Protein AF-A0A9D1FAM2-F1 (afdb_monomer)

Radius of gyration: 28.47 Å; Cα contacts (8 Å, |Δi|>4): 684; chains: 1; bounding box: 60×38×82 Å

Mean predicted aligned error: 13.29 Å

Solvent-accessible surface area (backbone atoms only — not comparable to full-atom values): 21474 Å² total; per-residue (Å²): 111,51,67,58,61,53,25,65,77,42,48,40,31,23,32,50,35,67,52,42,37,52,27,45,43,52,54,50,49,30,49,75,52,69,18,57,49,38,36,37,32,73,50,41,85,44,61,55,71,65,49,53,51,50,27,52,54,49,34,56,77,68,74,37,57,74,44,79,44,81,46,73,50,62,80,36,76,58,26,24,52,24,42,94,54,17,51,19,43,42,43,37,53,54,50,50,52,48,51,56,51,29,52,75,73,68,32,85,46,49,34,38,47,54,37,50,65,59,88,46,95,85,39,46,39,48,55,33,36,59,77,67,70,48,43,37,59,42,30,75,42,60,37,33,62,72,55,50,32,53,52,22,46,77,70,65,43,90,35,36,78,53,52,71,81,72,55,51,66,76,28,46,53,80,64,43,67,61,48,73,67,59,42,50,36,41,52,54,44,44,52,54,47,40,74,76,70,53,70,75,61,45,59,25,52,53,99,66,16,34,39,36,31,34,27,67,88,48,50,65,55,47,62,75,39,42,67,63,51,44,68,65,36,31,85,61,47,42,49,78,42,75,47,85,66,56,37,78,64,70,58,83,72,78,73,38,67,45,78,47,61,33,28,42,36,35,38,69,44,72,87,68,53,72,66,52,52,50,51,34,46,48,56,43,48,76,75,60,36,77,45,70,52,76,44,86,44,69,46,84,93,72,39,68,30,35,37,44,38,40,33,29,56,50,93,47,46,70,60,55,50,50,50,50,50,70,53,41,92,42,95,61,72,48,78,43,83,40,81,43,80,39,59,49,71,49,78,48,72,55,100,87,28,47,27,42,36,33,32,27,72,93,45,77,47,78,44,69,40,64,68,49,44,49,53,51,16,62,76,67,73,51,49,63,67,59,54,34,57,75,68,78,102

InterPro domains:
  IPR002822 Nickel insertion protein [PF01969] (255-387)
  IPR014729 Rossmann-like alpha/beta/alpha sandwich fold [G3DSA:3.40.50.620] (1-198)
  IPR052188 Pyridinium-3,5-bisthiocarboxylic acid mononucleotide synthase-like [PTHR43169] (11-235)

Nearest PDB structures (foldseek):
  5udt-assembly1_C  TM=8.803E-01  e=2.362E-22  Lactiplantibacillus plantarum WCFS1
  6b2m-assembly1_C  TM=8.415E-01  e=1.712E-20  Lactiplantibacillus plantarum
  6b2m-assembly1_A  TM=8.702E-01  e=6.743E-20  Lactiplantibacillus plantarum
  5udx-assembly1_C  TM=8.570E-01  e=1.006E-19  Lactiplantibacillus plantarum WCFS1
  6bwo-assembly1_A  TM=9.091E-01  e=6.046E-14  Lactiplantibacillus plantarum

Foldseek 3Di:
DALLVVLVVFQEAEEAAQLALLSLLNLLSNVVSRHQYAYEYEDELFDAVVSVVSRVVSCVVSVHHYDYHYDHLCPFPPQQQQALLNLLRSLLVRVVSSVVVCVVVVGPAYEYRDALQDDDPPRSNNVSCVVVVHYYNRNVNRPDLVNSLVVCVVVVPPNSQPFDDDTLSVLEDGSDGDDSLSSVLQNQLVVLVVVVVAHQWGWHADPQFTEIAAAPVCPVVCVVCVVVNCVRNCVSTNDYHYDPPHDDTSDPDAAAWDKAKKKKKKDKAQPDDPVLLVVLLVVLVVVPFPHWDWDWDADPPRRIIIMIITIHHPVCVVVNQVSCVVSGPTPDMDMDMDIDTFFDWDWDDQPNWIWIWGDHNPDTDIDTDPVSLVVVCVVVVHDSVVSCVVRVD

Sequence (393 aa):
MDLRDFFSAHPRPAVAFSGGADSAFLLWSAVRWGAQPTAYYVKTAFQTDAEDADAQQLAESLSVPLRVIRLDALAQDGVAANGPRRCYFCKKAIFTAILAQAAADGCGVVLEGTNASDDVDDRPGWQALQELGVLSPLRLCGLTKPELRRLSREAGLPTWDKPAAACLATRIPTNTPITPEALDRVARAEAAVAALGFSDFRVRLTAEGCRLELTEPQLFRALSLRETLVETLSPLVGTVSLDLTPRQPSVTVPDGFLNDTVAELQCNLDDMTGEDIAFASSRLLDAGALDVWTAPIYMKKNRPAVLLTCLCPAHRVEEFTRLMLRHTTTLGVRRRDCERTVLHRTVTQRDGIRVKCAGGDGIAKEKAEFNDLAERAMEQNCTLAEVRKSLHF

Secondary structure (DSSP, 8-state):
--HHHHHHH-SS-EEE--SSHHHHHHHHHHHHTT---EEEEEE-TTS-HHHHHHHHHHHHHTT--EEEEE--STTSTTTTTT-TTHHHHHHHHHHHHHHHHHHHTT-S-EE----TTS--TT-HHHHHHHHTT-B-HHHHTT--HHHHHHHHHHTT-TTTT------GGGGSPTTSPP-HHHHHHHHHHHHHHHHTT--S-EEEE-SSEEEEE--HHHHHHHHHTHHHHHHHHHHHHSEEEE-SSPPPPS-----SPEEEEEEEEEEEESS--HHHHHHHHHHHHHTT-SEEEEEEEE-GGG-EEEEEEEEEEGGGHHHHHHHHHHHSS-S--EEEEEEEEE-EEEEEEETTEEEEEEEETTEEEEEE-HHHHHHHHHHTT--HHHHHHHTT-

Structure (mmCIF, N/CA/C/O backbone):
data_AF-A0A9D1FAM2-F1
#
_entry.id   AF-A0A9D1FAM2-F1
#
loop_
_atom_site.group_PDB
_atom_site.id
_atom_site.type_symbol
_atom_site.label_atom_id
_atom_site.label_alt_id
_atom_site.label_comp_id
_atom_site.label_asym_id
_atom_site.label_entity_id
_atom_site.label_seq_id
_atom_site.pdbx_PDB_ins_code
_atom_site.Cartn_x
_atom_site.Cartn_y
_atom_site.Cartn_z
_atom_site.occupancy
_atom_site.B_iso_or_equiv
_atom_site.auth_seq_id
_atom_site.auth_comp_id
_atom_site.auth_asym_id
_atom_site.auth_atom_id
_atom_site.pdbx_PDB_model_num
ATOM 1 N N . MET A 1 1 ? -26.391 -9.451 0.707 1.00 69.19 1 MET A N 1
ATOM 2 C CA . MET A 1 1 ? -26.583 -8.226 1.504 1.00 69.19 1 MET A CA 1
ATOM 3 C C . MET A 1 1 ? -25.553 -7.238 1.010 1.00 69.19 1 MET A C 1
ATOM 5 O O . MET A 1 1 ? -24.390 -7.621 0.937 1.00 69.19 1 MET A O 1
ATOM 9 N N . ASP A 1 2 ? -25.975 -6.055 0.580 1.00 87.25 2 ASP A N 1
ATOM 10 C CA . ASP A 1 2 ? -25.047 -4.986 0.208 1.00 87.25 2 ASP A CA 1
ATOM 11 C C . ASP A 1 2 ? -24.785 -4.047 1.405 1.00 87.25 2 ASP A C 1
ATOM 13 O O . ASP A 1 2 ? -25.402 -4.175 2.468 1.00 87.25 2 ASP A O 1
ATOM 17 N N . LEU A 1 3 ? -23.840 -3.110 1.261 1.00 90.56 3 LEU A N 1
ATOM 18 C CA . LEU A 1 3 ? -23.496 -2.183 2.348 1.00 90.56 3 LEU A CA 1
ATOM 19 C C . LEU A 1 3 ? -24.648 -1.240 2.718 1.00 90.56 3 LEU A C 1
ATOM 21 O O . LEU A 1 3 ? -24.739 -0.814 3.868 1.00 90.56 3 LEU A O 1
ATOM 25 N N . ARG A 1 4 ? -25.528 -0.906 1.771 1.00 92.25 4 ARG A N 1
ATOM 26 C CA . ARG A 1 4 ? -26.653 -0.001 2.016 1.00 92.25 4 ARG A CA 1
ATOM 27 C C . ARG A 1 4 ? -27.682 -0.668 2.925 1.00 92.25 4 ARG A C 1
ATOM 29 O O . ARG A 1 4 ? -28.125 -0.052 3.898 1.00 92.25 4 ARG A O 1
ATOM 36 N N . ASP A 1 5 ? -28.017 -1.923 2.645 1.00 92.88 5 ASP A N 1
ATOM 37 C CA . ASP A 1 5 ? -28.886 -2.742 3.490 1.00 92.88 5 ASP A CA 1
ATOM 38 C C . ASP A 1 5 ? -28.278 -2.908 4.887 1.00 92.88 5 ASP A C 1
ATOM 40 O O . ASP A 1 5 ? -28.967 -2.749 5.899 1.00 92.88 5 ASP A O 1
ATOM 44 N N . PHE A 1 6 ? -26.964 -3.156 4.953 1.00 95.25 6 PHE A N 1
ATOM 45 C CA . PHE A 1 6 ? -26.249 -3.310 6.217 1.00 95.25 6 PHE A CA 1
ATOM 46 C C . PHE A 1 6 ? -26.375 -2.066 7.109 1.00 95.25 6 PHE A C 1
ATOM 48 O O . PHE A 1 6 ? -26.712 -2.188 8.289 1.00 95.25 6 PHE A O 1
ATOM 55 N N . PHE A 1 7 ? -26.135 -0.867 6.568 1.00 95.56 7 PHE A N 1
ATOM 56 C CA . PHE A 1 7 ? -26.225 0.375 7.345 1.00 95.56 7 PHE A CA 1
ATOM 57 C C . PHE A 1 7 ? -27.661 0.802 7.650 1.00 95.56 7 PHE A C 1
ATOM 59 O O . PHE A 1 7 ? -27.898 1.418 8.687 1.00 95.56 7 PHE A O 1
ATOM 66 N N . SER A 1 8 ? -28.630 0.396 6.828 1.00 93.31 8 SER A N 1
ATOM 67 C CA . SER A 1 8 ? -30.053 0.583 7.139 1.00 93.31 8 SER A CA 1
ATOM 68 C C . SER A 1 8 ? -30.471 -0.208 8.387 1.00 93.31 8 SER A C 1
ATOM 70 O O . SER A 1 8 ? -31.278 0.272 9.180 1.00 93.31 8 SER A O 1
ATOM 72 N N . ALA A 1 9 ? -29.888 -1.394 8.603 1.00 94.31 9 ALA A N 1
ATOM 73 C CA . ALA A 1 9 ? -30.119 -2.206 9.800 1.00 94.31 9 ALA A CA 1
ATOM 74 C C . ALA A 1 9 ? -29.333 -1.728 11.040 1.00 94.31 9 ALA A C 1
ATOM 76 O O . ALA A 1 9 ? -29.710 -2.046 12.167 1.00 94.31 9 ALA A O 1
ATOM 77 N N . HIS A 1 10 ? -28.262 -0.951 10.852 1.00 95.00 10 HIS A N 1
ATOM 78 C CA . HIS A 1 10 ? -27.371 -0.492 11.922 1.00 95.00 10 HIS A CA 1
ATOM 79 C C . HIS A 1 10 ? -27.231 1.040 11.897 1.00 95.00 10 HIS A C 1
ATOM 81 O O . HIS A 1 10 ? -26.201 1.557 11.464 1.00 95.00 10 HIS A O 1
ATOM 87 N N . PRO A 1 11 ? -28.237 1.794 12.385 1.00 93.88 11 PRO A N 1
ATOM 88 C CA . PRO A 1 11 ? -28.302 3.246 12.202 1.00 93.88 11 PRO A CA 1
ATOM 89 C C . PRO A 1 11 ? -27.301 4.042 13.052 1.00 93.88 11 PRO A C 1
ATOM 91 O O . PRO A 1 11 ? -27.031 5.199 12.741 1.00 93.88 11 PRO A O 1
ATOM 94 N N . ARG A 1 12 ? -26.757 3.469 14.135 1.00 95.75 12 ARG A N 1
ATOM 95 C CA . ARG A 1 12 ? -25.798 4.138 15.043 1.00 95.75 12 ARG A CA 1
ATOM 96 C C . ARG A 1 12 ? -24.616 3.220 15.392 1.00 95.75 12 ARG A C 1
ATOM 98 O O . ARG A 1 12 ? -24.521 2.754 16.532 1.00 95.75 12 ARG A O 1
ATOM 105 N N . PRO A 1 13 ? -23.762 2.872 14.414 1.00 97.31 13 PRO A N 1
ATOM 106 C CA . PRO A 1 13 ? -22.661 1.950 14.641 1.00 97.31 13 PRO A CA 1
ATOM 107 C C . PRO A 1 13 ? -21.444 2.657 15.250 1.00 97.31 13 PRO A C 1
ATOM 109 O O . PRO A 1 13 ? -21.149 3.813 14.945 1.00 97.31 13 PRO A O 1
ATOM 112 N N . ALA A 1 14 ? -20.688 1.926 16.058 1.00 98.19 14 ALA A N 1
ATOM 113 C CA . ALA A 1 14 ? -19.322 2.279 16.407 1.00 98.19 14 ALA A CA 1
ATOM 114 C C . ALA A 1 14 ? -18.381 1.730 15.331 1.00 98.19 14 ALA A C 1
ATOM 116 O O . ALA A 1 14 ? -18.402 0.536 15.041 1.00 98.19 14 ALA A O 1
ATOM 117 N N . VAL A 1 15 ? -17.547 2.577 14.733 1.00 98.25 15 VAL A N 1
ATOM 118 C CA . VAL A 1 15 ? -16.573 2.154 13.717 1.00 98.25 15 VAL A CA 1
ATOM 119 C C . VAL A 1 15 ? -15.178 2.185 14.326 1.00 98.25 15 VAL A C 1
ATOM 121 O O . VAL A 1 15 ? -14.673 3.254 14.667 1.00 98.25 15 VAL A O 1
ATOM 124 N N . ALA A 1 16 ? -14.541 1.019 14.449 1.00 97.62 16 ALA A N 1
ATOM 125 C CA . ALA A 1 16 ? -13.126 0.922 14.782 1.00 97.62 16 ALA A CA 1
ATOM 126 C C . ALA A 1 16 ? -12.311 1.492 13.618 1.00 97.62 16 ALA A C 1
ATOM 128 O O . ALA A 1 16 ? -12.265 0.930 12.520 1.00 97.62 16 ALA A O 1
ATOM 129 N N . PHE A 1 17 ? -11.701 2.645 13.854 1.00 95.94 17 PHE A N 1
ATOM 130 C CA . PHE A 1 17 ? -11.167 3.496 12.809 1.00 95.94 17 PHE A CA 1
ATOM 131 C C . PHE A 1 17 ? -9.659 3.653 12.977 1.00 95.94 17 PHE A C 1
ATOM 133 O O . PHE A 1 17 ? -9.186 4.005 14.054 1.00 95.94 17 PHE A O 1
ATOM 140 N N . SER A 1 18 ? -8.900 3.367 11.916 1.00 92.00 18 SER A N 1
ATOM 141 C CA . SER A 1 18 ? -7.432 3.431 11.921 1.00 92.00 18 SER A CA 1
ATOM 142 C C . SER A 1 18 ? -6.864 4.522 11.014 1.00 92.00 18 SER A C 1
ATOM 144 O O . SER A 1 18 ? -5.651 4.685 10.964 1.00 92.00 18 SER A O 1
ATOM 146 N N . GLY A 1 19 ? -7.703 5.228 10.246 1.00 86.94 19 GLY A N 1
ATOM 147 C CA . GLY A 1 19 ? -7.247 6.175 9.218 1.00 86.94 19 GLY A CA 1
ATOM 148 C C . GLY A 1 19 ? -6.655 5.511 7.964 1.00 86.94 19 GLY A C 1
ATOM 149 O O . GLY A 1 19 ? -6.180 6.196 7.057 1.00 86.94 19 GLY A O 1
ATOM 150 N N . GLY A 1 20 ? -6.677 4.175 7.883 1.00 90.31 20 GLY A N 1
ATOM 151 C CA . GLY A 1 20 ? -6.354 3.430 6.666 1.00 90.31 20 GLY A CA 1
ATOM 152 C C . GLY A 1 20 ? -7.527 3.407 5.682 1.00 90.31 20 GLY A C 1
ATOM 153 O O . GLY A 1 20 ? -8.677 3.585 6.088 1.00 90.31 20 GLY A O 1
ATOM 154 N N . ALA A 1 21 ? -7.243 3.135 4.406 1.00 90.25 21 ALA A N 1
ATOM 155 C CA . ALA A 1 21 ? -8.223 3.176 3.314 1.00 90.25 21 ALA A CA 1
ATOM 156 C C . ALA A 1 21 ? -9.499 2.364 3.583 1.00 90.25 21 ALA A C 1
ATOM 158 O O . ALA A 1 21 ? -10.600 2.868 3.399 1.00 90.25 21 ALA A O 1
ATOM 159 N N . ASP A 1 22 ? -9.360 1.136 4.082 1.00 93.50 22 ASP A N 1
ATOM 160 C CA . ASP A 1 22 ? -10.498 0.244 4.304 1.00 93.50 22 ASP A CA 1
ATOM 161 C C . ASP A 1 22 ? -11.417 0.796 5.413 1.00 93.50 22 ASP A C 1
ATOM 163 O O . ASP A 1 22 ? -12.629 0.911 5.237 1.00 93.50 22 ASP A O 1
ATOM 167 N N . SER A 1 23 ? -10.838 1.242 6.536 1.00 94.88 23 SER A N 1
ATOM 168 C CA . SER A 1 23 ? -11.601 1.871 7.627 1.00 94.88 23 SER A CA 1
ATOM 169 C C . SER A 1 23 ? -12.198 3.228 7.231 1.00 94.88 23 SER A C 1
ATOM 171 O O . SER A 1 23 ? -13.289 3.569 7.681 1.00 94.88 23 SER A O 1
ATOM 173 N N . ALA A 1 24 ? -11.515 3.977 6.360 1.00 95.38 24 ALA A N 1
ATOM 174 C CA . ALA A 1 24 ? -11.988 5.240 5.804 1.00 95.38 24 ALA A CA 1
ATOM 175 C C . ALA A 1 24 ? -13.217 5.034 4.920 1.00 95.38 24 ALA A C 1
ATOM 177 O O . ALA A 1 24 ? -14.227 5.713 5.092 1.00 95.38 24 ALA A O 1
ATOM 178 N N . PHE A 1 25 ? -13.149 4.056 4.018 1.00 96.00 25 PHE A N 1
ATOM 179 C CA . PHE A 1 25 ? -14.260 3.704 3.149 1.00 96.00 25 PHE A CA 1
ATOM 180 C C . PHE A 1 25 ? -15.460 3.183 3.937 1.00 96.00 25 PHE A C 1
ATOM 182 O O . PHE A 1 25 ? -16.595 3.551 3.638 1.00 96.00 25 PHE A O 1
ATOM 189 N N . LEU A 1 26 ? -15.224 2.363 4.967 1.00 97.31 26 LEU A N 1
ATOM 190 C CA . LEU A 1 26 ? -16.285 1.884 5.851 1.00 97.31 26 LEU A CA 1
ATOM 191 C C . LEU A 1 26 ? -16.984 3.046 6.570 1.00 97.31 26 LEU A C 1
ATOM 193 O O . LEU A 1 26 ? -18.214 3.101 6.589 1.00 97.31 26 LEU A O 1
ATOM 197 N N . LEU A 1 27 ? -16.206 3.984 7.121 1.00 97.31 27 LEU A N 1
ATOM 198 C CA . LEU A 1 27 ? -16.728 5.162 7.811 1.00 97.31 27 LEU A CA 1
ATOM 199 C C . LEU A 1 27 ? -17.528 6.066 6.866 1.00 97.31 27 LEU A C 1
ATOM 201 O O . LEU A 1 27 ? -18.651 6.453 7.182 1.00 97.31 27 LEU A O 1
ATOM 205 N N . TRP A 1 28 ? -16.978 6.347 5.683 1.00 97.06 28 TRP A N 1
ATOM 206 C CA . TRP A 1 28 ? -17.657 7.110 4.637 1.00 97.06 28 TRP A CA 1
ATOM 207 C C . TRP A 1 28 ? -18.952 6.431 4.187 1.00 97.06 28 TRP A C 1
ATOM 209 O O . TRP A 1 28 ? -19.980 7.092 4.070 1.00 97.06 28 TRP A O 1
ATOM 219 N N . SER A 1 29 ? -18.931 5.110 3.989 1.00 96.25 29 SER A N 1
ATOM 220 C CA . SER A 1 29 ? -20.107 4.342 3.568 1.00 96.25 29 SER A CA 1
ATOM 221 C C . SER A 1 29 ? -21.227 4.424 4.604 1.00 96.25 29 SER A C 1
ATOM 223 O O . SER A 1 29 ? -22.387 4.580 4.229 1.00 96.25 29 SER A O 1
ATOM 225 N N . ALA A 1 30 ? -20.891 4.381 5.898 1.00 96.31 30 ALA A N 1
ATOM 226 C CA . ALA A 1 30 ? -21.867 4.540 6.972 1.00 96.31 30 ALA A CA 1
ATOM 227 C C . ALA A 1 30 ? -22.602 5.887 6.865 1.00 96.31 30 ALA A C 1
ATOM 229 O O . ALA A 1 30 ? -23.832 5.921 6.847 1.00 96.31 30 ALA A O 1
ATOM 230 N N . VAL A 1 31 ? -21.853 6.986 6.714 1.00 96.31 31 VAL A N 1
ATOM 231 C CA . VAL A 1 31 ? -22.419 8.336 6.542 1.00 96.31 31 VAL A CA 1
ATOM 232 C C . VAL A 1 31 ? -23.226 8.434 5.247 1.00 96.31 31 VAL A C 1
ATOM 234 O O . VAL A 1 31 ? -24.357 8.920 5.246 1.00 96.31 31 VAL A O 1
ATOM 237 N N . ARG A 1 32 ? -22.672 7.938 4.134 1.00 95.44 32 ARG A N 1
ATOM 238 C CA . ARG A 1 32 ? -23.286 7.998 2.801 1.00 95.44 32 ARG A CA 1
ATOM 239 C C . ARG A 1 32 ? -24.669 7.353 2.767 1.00 95.44 32 ARG A C 1
ATOM 241 O O . ARG A 1 32 ? -25.550 7.856 2.071 1.00 95.44 32 ARG A O 1
ATOM 248 N N . TRP A 1 33 ? -24.852 6.259 3.503 1.00 94.88 33 TRP A N 1
ATOM 249 C CA . TRP A 1 33 ? -26.107 5.509 3.556 1.00 94.88 33 TRP A CA 1
ATOM 250 C C . TRP A 1 33 ? -27.009 5.890 4.737 1.00 94.88 33 TRP A C 1
ATOM 252 O O . TRP A 1 33 ? -27.986 5.198 5.005 1.00 94.88 33 TRP A O 1
ATOM 262 N N . GLY A 1 34 ? -26.735 7.021 5.395 1.00 92.94 34 GLY A N 1
ATOM 263 C CA . GLY A 1 34 ? -27.639 7.635 6.369 1.00 92.94 34 GLY A CA 1
ATOM 264 C C . GLY A 1 34 ? -27.512 7.116 7.801 1.00 92.94 34 GLY A C 1
ATOM 265 O O . GLY A 1 34 ? -28.335 7.480 8.641 1.00 92.94 34 GLY A O 1
ATOM 266 N N . ALA A 1 35 ? -26.496 6.304 8.108 1.00 96.12 35 ALA A N 1
ATOM 267 C CA . ALA A 1 35 ? -26.164 5.993 9.493 1.00 96.12 35 ALA A CA 1
ATOM 268 C C . ALA A 1 35 ? -25.488 7.200 10.171 1.00 96.12 35 ALA A C 1
ATOM 270 O O . ALA A 1 35 ? -24.923 8.080 9.522 1.00 96.12 35 ALA A O 1
ATOM 271 N N . GLN A 1 36 ? -25.521 7.221 11.501 1.00 95.81 36 GLN A N 1
ATOM 272 C CA . GLN A 1 36 ? -24.842 8.201 12.349 1.00 95.81 36 GLN A CA 1
ATOM 273 C C . GLN A 1 36 ? -23.703 7.501 13.101 1.00 95.81 36 GLN A C 1
ATOM 275 O O . GLN A 1 36 ? -23.878 7.132 14.267 1.00 95.81 36 GLN A O 1
ATOM 280 N N . PRO A 1 37 ? -22.571 7.221 12.430 1.00 97.06 37 PRO A N 1
ATOM 281 C CA . PRO A 1 37 ? -21.468 6.513 13.057 1.00 97.06 37 PRO A CA 1
ATOM 282 C C . PRO A 1 37 ? -20.750 7.385 14.092 1.00 97.06 37 PRO A C 1
ATOM 284 O O . PRO A 1 37 ? -20.674 8.605 13.951 1.00 97.06 37 PRO A O 1
ATOM 287 N N . THR A 1 38 ? -20.134 6.730 15.074 1.00 97.88 38 THR A N 1
ATOM 288 C CA . THR A 1 38 ? -19.053 7.310 15.883 1.00 97.88 38 THR A CA 1
ATOM 289 C C . THR A 1 38 ? -17.764 6.568 15.544 1.00 97.88 38 THR A C 1
ATOM 291 O O . THR A 1 38 ? -17.728 5.335 15.581 1.00 97.88 38 THR A O 1
ATOM 294 N N . ALA A 1 39 ? -16.705 7.299 15.202 1.00 98.06 39 ALA A N 1
ATOM 295 C CA . ALA A 1 39 ? -15.393 6.720 14.943 1.00 98.06 39 ALA A CA 1
ATOM 296 C C . ALA A 1 39 ? -14.627 6.536 16.260 1.00 98.06 39 ALA A C 1
ATOM 298 O O . ALA A 1 39 ? -14.556 7.454 17.076 1.00 98.06 39 ALA A O 1
ATOM 299 N N . TYR A 1 40 ? -14.012 5.371 16.451 1.00 98.12 40 TYR A N 1
ATOM 300 C CA . TYR A 1 40 ? -13.182 5.058 17.615 1.00 98.12 40 TYR A CA 1
ATOM 301 C C . TYR A 1 40 ? -11.751 4.784 17.171 1.00 98.12 40 TYR A C 1
ATOM 303 O O . TYR A 1 40 ? -11.484 3.784 16.503 1.00 98.12 40 TYR A O 1
ATOM 311 N N . TYR A 1 41 ? -10.836 5.665 17.569 1.00 96.88 41 TYR A N 1
ATOM 312 C CA . TYR A 1 41 ? -9.404 5.532 17.323 1.00 96.88 41 TYR A CA 1
ATOM 313 C C . TYR A 1 41 ? -8.696 5.145 18.618 1.00 96.88 41 TYR A C 1
ATOM 315 O O . TYR A 1 41 ? -8.824 5.833 19.631 1.00 96.88 41 TYR A O 1
ATOM 323 N N . VAL A 1 42 ? -7.939 4.047 18.601 1.00 96.12 42 VAL A N 1
ATOM 324 C CA . VAL A 1 42 ? -7.183 3.593 19.777 1.00 96.12 42 VAL A CA 1
ATOM 325 C C . VAL A 1 42 ? -5.712 3.952 19.611 1.00 96.12 42 VAL A C 1
ATOM 327 O O . VAL A 1 42 ? -4.996 3.311 18.839 1.00 96.12 42 VAL A O 1
ATOM 330 N N . LYS A 1 43 ? -5.254 4.966 20.352 1.00 94.88 43 LYS A N 1
ATOM 331 C CA . LYS A 1 43 ? -3.852 5.399 20.365 1.00 94.88 43 LYS A CA 1
ATOM 332 C C . LYS A 1 43 ? -3.036 4.482 21.269 1.00 94.88 43 LYS A C 1
ATOM 334 O O . LYS A 1 43 ? -3.292 4.398 22.472 1.00 94.88 43 LYS A O 1
ATOM 339 N N . THR A 1 44 ? -2.042 3.829 20.671 1.00 94.75 44 THR A N 1
ATOM 340 C CA . THR A 1 44 ? -1.048 2.976 21.337 1.00 94.75 44 THR A CA 1
ATOM 341 C C . THR A 1 44 ? 0.363 3.357 20.870 1.00 94.75 44 THR A C 1
ATOM 343 O O . THR A 1 44 ? 0.523 4.218 20.009 1.00 94.75 44 THR A O 1
ATOM 346 N N . ALA A 1 45 ? 1.398 2.684 21.380 1.00 93.56 45 ALA A N 1
ATOM 347 C CA . ALA A 1 45 ? 2.776 2.851 20.900 1.00 93.56 45 ALA A CA 1
ATOM 348 C C . ALA A 1 45 ? 3.030 2.262 19.489 1.00 93.56 45 ALA A C 1
ATOM 350 O O . ALA A 1 45 ? 4.146 2.320 18.980 1.00 93.56 45 ALA A O 1
ATOM 351 N N . PHE A 1 46 ? 2.030 1.634 18.860 1.00 94.56 46 PHE A N 1
ATOM 352 C CA . PHE A 1 46 ? 2.196 0.898 17.604 1.00 94.56 46 PHE A CA 1
ATOM 353 C C . PHE A 1 46 ? 1.862 1.672 16.331 1.00 94.56 46 PHE A C 1
ATOM 355 O O . PHE A 1 46 ? 2.080 1.129 15.241 1.00 94.56 46 PHE A O 1
ATOM 362 N N . GLN A 1 47 ? 1.328 2.880 16.471 1.00 92.25 47 GLN A N 1
ATOM 363 C CA . GLN A 1 47 ? 1.032 3.801 15.380 1.00 92.25 47 GLN A CA 1
ATOM 364 C C . GLN A 1 47 ? 1.984 4.994 15.432 1.00 92.25 47 GLN A C 1
ATOM 366 O O . GLN A 1 47 ? 2.390 5.427 16.512 1.00 92.25 47 GLN A O 1
ATOM 371 N N . THR A 1 48 ? 2.312 5.536 14.267 1.00 89.00 48 THR A N 1
ATOM 372 C CA . THR A 1 48 ? 3.071 6.784 14.147 1.00 89.00 48 THR A CA 1
ATOM 373 C C . THR A 1 48 ? 2.185 8.002 14.416 1.00 89.00 48 THR A C 1
ATOM 375 O O . THR A 1 48 ? 0.964 7.945 14.283 1.00 89.00 48 THR A O 1
ATOM 378 N N . ASP A 1 49 ? 2.790 9.140 14.756 1.00 86.50 49 ASP A N 1
ATOM 379 C CA . ASP A 1 49 ? 2.032 10.383 14.961 1.00 86.50 49 ASP A CA 1
ATOM 380 C C . ASP A 1 49 ? 1.441 10.944 13.658 1.00 86.50 49 ASP A C 1
ATOM 382 O O . ASP A 1 49 ? 0.411 11.614 13.683 1.00 86.50 49 ASP A O 1
ATOM 386 N N . ALA A 1 50 ? 2.038 10.617 12.508 1.00 85.81 50 ALA A N 1
ATOM 387 C CA . ALA A 1 50 ? 1.457 10.931 11.206 1.00 85.81 50 ALA A CA 1
ATOM 388 C C . ALA A 1 50 ? 0.135 10.175 10.983 1.00 85.81 50 ALA A C 1
ATOM 390 O O . ALA A 1 50 ? -0.844 10.760 10.531 1.00 85.81 50 ALA A O 1
ATOM 391 N N . GLU A 1 51 ? 0.069 8.891 11.358 1.00 88.19 51 GLU A N 1
ATOM 392 C CA . GLU A 1 51 ? -1.168 8.105 11.255 1.00 88.19 51 GLU A CA 1
ATOM 393 C C . GLU A 1 51 ? -2.282 8.646 12.160 1.00 88.19 51 GLU A C 1
ATOM 395 O O . GLU A 1 51 ? -3.445 8.659 11.752 1.00 88.19 51 GLU A O 1
ATOM 400 N N . ASP A 1 52 ? -1.935 9.131 13.354 1.00 88.94 52 ASP A N 1
ATOM 401 C CA . ASP A 1 52 ? -2.880 9.806 14.247 1.00 88.94 52 ASP A CA 1
ATOM 402 C C . ASP A 1 52 ? -3.469 11.071 13.619 1.00 88.94 52 ASP A C 1
ATOM 404 O O . ASP A 1 52 ? -4.687 11.269 13.661 1.00 88.94 52 ASP A O 1
ATOM 408 N N . ALA A 1 53 ? -2.607 11.932 13.071 1.00 89.75 53 ALA A N 1
ATOM 409 C CA . ALA A 1 53 ? -3.016 13.186 12.448 1.00 89.75 53 ALA A CA 1
ATOM 410 C C . ALA A 1 53 ? -3.911 12.925 11.228 1.00 89.75 53 ALA A C 1
ATOM 412 O O . ALA A 1 53 ? -4.985 13.517 11.113 1.00 89.75 53 ALA A O 1
ATOM 413 N N . ASP A 1 54 ? -3.526 11.966 10.380 1.00 89.94 54 ASP A N 1
ATOM 414 C CA . ASP A 1 54 ? -4.308 11.547 9.216 1.00 89.94 54 ASP A CA 1
ATOM 415 C C . ASP A 1 54 ? -5.703 11.043 9.614 1.00 89.94 54 ASP A C 1
ATOM 417 O O . ASP A 1 54 ? -6.699 11.363 8.961 1.00 89.94 54 ASP A O 1
ATOM 421 N N . ALA A 1 55 ? -5.796 10.242 10.682 1.00 92.19 55 ALA A N 1
ATOM 422 C CA . ALA A 1 55 ? -7.073 9.738 11.173 1.00 92.19 55 ALA A CA 1
ATOM 423 C C . ALA A 1 55 ? -7.971 10.887 11.666 1.00 92.19 55 ALA A C 1
ATOM 425 O O . ALA A 1 55 ? -9.146 10.949 11.299 1.00 92.19 55 ALA A O 1
ATOM 426 N N . GLN A 1 56 ? -7.427 11.821 12.449 1.00 93.44 56 GLN A N 1
ATOM 427 C CA . GLN A 1 56 ? -8.174 12.987 12.934 1.00 93.44 56 GLN A CA 1
ATOM 428 C C . GLN A 1 56 ? -8.709 13.834 11.777 1.00 93.44 56 GLN A C 1
ATOM 430 O O . GLN A 1 56 ? -9.918 14.058 11.692 1.00 93.44 56 GLN A O 1
ATOM 435 N N . GLN A 1 57 ? -7.838 14.202 10.836 1.00 92.81 57 GLN A N 1
ATOM 436 C CA . GLN A 1 57 ? -8.204 15.014 9.679 1.00 92.81 57 GLN A CA 1
ATOM 437 C C . GLN A 1 57 ? -9.279 14.341 8.814 1.00 92.81 57 GLN A C 1
ATOM 439 O O . GLN A 1 57 ? -10.213 14.993 8.342 1.00 92.81 57 GLN A O 1
ATOM 444 N N . LEU A 1 58 ? -9.182 13.025 8.611 1.00 93.31 58 LEU A N 1
ATOM 445 C CA . LEU A 1 58 ? -10.170 12.290 7.832 1.00 93.31 58 LEU A CA 1
ATOM 446 C C . LEU A 1 58 ? -11.535 12.242 8.537 1.00 93.31 58 LEU A C 1
ATOM 448 O O . LEU A 1 58 ? -12.553 12.480 7.886 1.00 93.31 58 LEU A O 1
ATOM 452 N N . ALA A 1 59 ? -11.577 11.972 9.844 1.00 94.50 59 ALA A N 1
ATOM 453 C CA . ALA A 1 59 ? -12.833 11.968 10.597 1.00 94.50 59 ALA A CA 1
ATOM 454 C C . ALA A 1 59 ? -13.517 13.348 10.571 1.00 94.50 59 ALA A C 1
ATOM 456 O O . ALA A 1 59 ? -14.725 13.432 10.336 1.00 94.50 59 ALA A O 1
ATOM 457 N N . GLU A 1 60 ? -12.735 14.423 10.713 1.00 94.44 60 GLU A N 1
ATOM 458 C CA . GLU A 1 60 ? -13.209 15.803 10.575 1.00 94.44 60 GLU A CA 1
ATOM 459 C C . GLU A 1 60 ? -13.767 16.084 9.174 1.00 94.44 60 GLU A C 1
ATOM 461 O O . GLU A 1 60 ? -14.869 16.617 9.050 1.00 94.44 60 GLU A O 1
ATOM 466 N N . SER A 1 61 ? -13.068 15.660 8.113 1.00 92.81 61 SER A N 1
ATOM 467 C CA . SER A 1 61 ? -13.522 15.857 6.726 1.00 92.81 61 SER A CA 1
ATOM 468 C C . SER A 1 61 ? -14.858 15.169 6.417 1.00 92.81 61 SER A C 1
ATOM 470 O O . SER A 1 61 ? -15.630 15.646 5.587 1.00 92.81 61 SER A O 1
ATOM 472 N N . LEU A 1 62 ? -15.157 14.070 7.118 1.00 93.81 62 LEU A N 1
ATOM 473 C CA . LEU A 1 62 ? -16.421 13.341 7.017 1.00 93.81 62 LEU A CA 1
ATOM 474 C C . LEU A 1 62 ? -17.492 13.865 7.987 1.00 93.81 62 LEU A C 1
ATOM 476 O O . LEU A 1 62 ? -18.609 13.353 7.984 1.00 93.81 62 LEU A O 1
ATOM 480 N N . SER A 1 63 ? -17.172 14.876 8.806 1.00 95.31 63 SER A N 1
ATOM 481 C CA . SER A 1 63 ? -18.036 15.405 9.872 1.00 95.31 63 SER A CA 1
ATOM 482 C C . SER A 1 63 ? -18.506 14.327 10.860 1.00 95.31 63 SER A C 1
ATOM 484 O O . SER A 1 63 ? -19.638 14.362 11.345 1.00 95.31 63 SER A O 1
ATOM 486 N N . VAL A 1 64 ? -17.637 13.356 11.161 1.00 96.56 64 VAL A N 1
ATOM 487 C CA . VAL A 1 64 ? -17.933 12.247 12.077 1.00 96.56 64 VAL A CA 1
ATOM 488 C C . VAL A 1 64 ? -17.255 12.472 13.432 1.00 96.56 64 VAL A C 1
ATOM 490 O O . VAL A 1 64 ? -16.056 12.752 13.468 1.00 96.56 64 VAL A O 1
ATOM 493 N N . PRO A 1 65 ? -17.964 12.300 14.566 1.00 95.69 65 PRO A N 1
ATOM 494 C CA . PRO A 1 65 ? -17.342 12.357 15.884 1.00 95.69 65 PRO A CA 1
ATOM 495 C C . PRO A 1 65 ? -16.238 11.306 16.039 1.00 95.69 65 PRO A C 1
ATOM 497 O O . PRO A 1 65 ? -16.476 10.112 15.840 1.00 95.69 65 PRO A O 1
ATOM 500 N N . LEU A 1 66 ? -15.051 11.747 16.457 1.00 97.25 66 LEU A N 1
ATOM 501 C CA . LEU A 1 66 ? -13.911 10.881 16.742 1.00 97.25 66 LEU A CA 1
ATOM 502 C C . LEU A 1 66 ? -13.680 10.759 18.252 1.00 97.25 66 LEU A C 1
ATOM 504 O O . LEU A 1 66 ? -13.433 11.744 18.948 1.00 97.25 66 LEU A O 1
ATOM 508 N N . ARG A 1 67 ? -13.724 9.530 18.767 1.00 97.25 67 ARG A N 1
ATOM 509 C CA . ARG A 1 67 ? -13.367 9.184 20.146 1.00 97.25 67 ARG A CA 1
ATOM 510 C C . ARG A 1 67 ? -11.974 8.573 20.172 1.00 97.25 67 ARG A C 1
ATOM 512 O O . ARG A 1 67 ? -11.750 7.509 19.600 1.00 97.25 67 ARG A O 1
ATOM 519 N N . VAL A 1 68 ? -11.046 9.238 20.856 1.00 96.75 68 VAL A N 1
ATOM 520 C CA . VAL A 1 68 ? -9.679 8.737 21.040 1.00 96.75 68 VAL A CA 1
ATOM 521 C C . VAL A 1 68 ? -9.578 7.997 22.370 1.00 96.75 68 VAL A C 1
ATOM 523 O O . VAL A 1 68 ? -9.686 8.606 23.434 1.00 96.75 68 VAL A O 1
ATOM 526 N N . ILE A 1 69 ? -9.334 6.691 22.309 1.00 96.94 69 ILE A N 1
ATOM 527 C CA . ILE A 1 69 ? -9.069 5.842 23.474 1.00 96.94 69 ILE A CA 1
ATOM 528 C C . ILE A 1 69 ? -7.556 5.663 23.581 1.00 96.94 69 ILE A C 1
ATOM 530 O O . ILE A 1 69 ? -6.912 5.210 22.638 1.00 96.94 69 ILE A O 1
ATOM 534 N N . ARG A 1 70 ? -6.968 6.015 24.725 1.00 96.31 70 ARG A N 1
ATOM 535 C CA . ARG A 1 70 ? -5.545 5.763 24.988 1.00 96.31 70 ARG A CA 1
ATOM 536 C C . ARG A 1 70 ? -5.396 4.408 25.664 1.00 96.31 70 ARG A C 1
ATOM 538 O O . ARG A 1 70 ? -6.011 4.179 26.702 1.00 96.31 70 ARG A O 1
ATOM 545 N N . LEU A 1 71 ? -4.588 3.532 25.076 1.00 96.00 71 LEU A N 1
ATOM 546 C CA . LEU A 1 71 ? -4.338 2.191 25.592 1.00 96.00 71 LEU A CA 1
ATOM 547 C C . LEU A 1 71 ? -2.838 1.897 25.565 1.00 96.00 71 LEU A C 1
ATOM 549 O O . LEU A 1 71 ? -2.193 2.005 24.521 1.00 96.00 71 LEU A O 1
ATOM 553 N N . ASP A 1 72 ? -2.300 1.455 26.699 1.00 96.06 72 ASP A N 1
ATOM 554 C CA . ASP A 1 72 ? -0.967 0.864 26.732 1.00 96.06 72 ASP A CA 1
ATOM 555 C C . ASP A 1 72 ? -1.049 -0.592 26.262 1.00 96.06 72 ASP A C 1
ATOM 557 O O . ASP A 1 72 ? -1.433 -1.500 27.005 1.00 96.06 72 ASP A O 1
ATOM 561 N N . ALA A 1 73 ? -0.728 -0.794 24.985 1.00 93.50 73 ALA A N 1
ATOM 562 C CA . ALA A 1 73 ? -0.722 -2.113 24.376 1.00 93.50 73 ALA A CA 1
ATOM 563 C C . ALA A 1 73 ? 0.465 -2.972 24.841 1.00 93.50 73 ALA A C 1
ATOM 565 O O . ALA A 1 73 ? 0.347 -4.193 24.828 1.00 93.50 73 ALA A O 1
ATOM 566 N N . LEU A 1 74 ? 1.589 -2.372 25.252 1.00 94.75 74 LEU A N 1
ATOM 567 C CA . LEU A 1 74 ? 2.760 -3.120 25.722 1.00 94.75 74 LEU A CA 1
ATOM 568 C C . LEU A 1 74 ? 2.544 -3.685 27.125 1.00 94.75 74 LEU A C 1
ATOM 570 O O . LEU A 1 74 ? 3.055 -4.763 27.420 1.00 94.75 74 LEU A O 1
ATOM 574 N N . ALA A 1 75 ? 1.733 -3.014 27.943 1.00 95.62 75 ALA A N 1
ATOM 575 C CA . ALA A 1 75 ? 1.302 -3.522 29.242 1.00 95.62 75 ALA A CA 1
ATOM 576 C C . ALA A 1 75 ? 0.323 -4.710 29.157 1.00 95.62 75 ALA A C 1
ATOM 578 O O . ALA A 1 75 ? 0.015 -5.314 30.180 1.00 95.62 75 ALA A O 1
ATOM 579 N N . GLN A 1 76 ? -0.188 -5.052 27.967 1.00 94.94 76 GLN A N 1
ATOM 580 C CA . GLN A 1 76 ? -1.102 -6.182 27.802 1.00 94.94 76 GLN A CA 1
ATOM 581 C C . GLN A 1 76 ? -0.339 -7.508 27.750 1.00 94.94 76 GLN A C 1
ATOM 583 O O . GLN A 1 76 ? 0.628 -7.667 26.994 1.00 94.94 76 GLN A O 1
ATOM 588 N N . ASP A 1 77 ? -0.836 -8.490 28.500 1.00 90.75 77 ASP A N 1
ATOM 589 C CA . ASP A 1 77 ? -0.240 -9.820 28.580 1.00 90.75 77 ASP A CA 1
ATOM 590 C C . ASP A 1 77 ? -0.035 -10.442 27.192 1.00 90.75 77 ASP A C 1
ATOM 592 O O . ASP A 1 77 ? -0.925 -10.478 26.340 1.00 90.75 77 ASP A O 1
ATOM 596 N N . GLY A 1 78 ? 1.182 -10.936 26.951 1.00 91.12 78 GLY A N 1
ATOM 597 C CA . GLY A 1 78 ? 1.558 -11.590 25.697 1.00 91.12 78 GLY A CA 1
ATOM 598 C C . GLY A 1 78 ? 1.824 -10.649 24.514 1.00 91.12 78 GLY A C 1
ATOM 599 O O . GLY A 1 78 ? 2.227 -11.135 23.452 1.00 91.12 78 GLY A O 1
ATOM 600 N N . VAL A 1 79 ? 1.656 -9.327 24.663 1.00 96.00 79 VAL A N 1
ATOM 601 C CA . VAL A 1 79 ? 1.954 -8.365 23.591 1.00 96.00 79 VAL A CA 1
ATOM 602 C C . VAL A 1 79 ? 3.441 -8.020 23.545 1.00 96.00 79 VAL A C 1
ATOM 604 O O . VAL A 1 79 ? 4.075 -8.242 22.511 1.00 96.00 79 VAL A O 1
ATOM 607 N N . ALA A 1 80 ? 4.024 -7.543 24.650 1.00 96.81 80 ALA A N 1
ATOM 608 C CA . ALA A 1 80 ? 5.439 -7.157 24.694 1.00 96.81 80 ALA A CA 1
ATOM 609 C C . ALA A 1 80 ? 6.392 -8.330 24.399 1.00 96.81 80 ALA A C 1
ATOM 611 O O . ALA A 1 80 ? 7.435 -8.134 23.787 1.00 96.81 80 ALA A O 1
ATOM 612 N N . ALA A 1 81 ? 6.010 -9.566 24.739 1.00 96.00 81 ALA A N 1
ATOM 613 C CA . ALA A 1 81 ? 6.794 -10.768 24.433 1.00 96.00 81 ALA A CA 1
ATOM 614 C C . ALA A 1 81 ? 6.896 -11.079 22.924 1.00 96.00 81 ALA A C 1
ATOM 616 O O . ALA A 1 81 ? 7.739 -11.873 22.513 1.00 96.00 81 ALA A O 1
ATOM 617 N N . ASN A 1 82 ? 6.039 -10.469 22.093 1.00 96.00 82 ASN A N 1
ATOM 618 C CA . ASN A 1 82 ? 6.059 -10.590 20.634 1.00 96.00 82 ASN A CA 1
ATOM 619 C C . ASN A 1 82 ? 5.963 -12.031 20.095 1.00 96.00 82 ASN A C 1
ATOM 621 O O . ASN A 1 82 ? 6.524 -12.359 19.047 1.00 96.00 82 ASN A O 1
ATOM 625 N N . GLY A 1 83 ? 5.253 -12.905 20.808 1.00 94.75 83 GLY A N 1
ATOM 626 C CA . GLY A 1 83 ? 5.000 -14.269 20.351 1.00 94.75 83 GLY A CA 1
ATOM 627 C C . GLY A 1 83 ? 4.055 -14.326 19.136 1.00 94.75 83 GLY A C 1
ATOM 628 O O . GLY A 1 83 ? 3.451 -13.317 18.756 1.00 94.75 83 GLY A O 1
ATOM 629 N N . PRO A 1 84 ? 3.826 -15.517 18.554 1.00 92.38 84 PRO A N 1
ATOM 630 C CA . PRO A 1 84 ? 2.950 -15.691 17.387 1.00 92.38 84 PRO A CA 1
ATOM 631 C C . PRO A 1 84 ? 1.504 -15.225 17.635 1.00 92.38 84 PRO A C 1
ATOM 633 O O . PRO A 1 84 ? 0.821 -14.780 16.715 1.00 92.38 84 PRO A O 1
ATOM 636 N N . ARG A 1 85 ? 1.041 -15.249 18.894 1.00 94.19 85 ARG A N 1
ATOM 637 C CA . ARG A 1 85 ? -0.291 -14.772 19.302 1.00 94.19 85 ARG A CA 1
ATOM 638 C C . ARG A 1 85 ? -0.353 -13.295 19.712 1.00 94.19 85 ARG A C 1
ATOM 640 O O . ARG A 1 85 ? -1.425 -12.846 20.107 1.00 94.19 85 ARG A O 1
ATOM 647 N N . ARG A 1 86 ? 0.717 -12.501 19.565 1.00 95.31 86 ARG A N 1
ATOM 648 C CA . ARG A 1 86 ? 0.726 -11.058 19.904 1.00 95.31 86 ARG A CA 1
ATOM 649 C C . ARG A 1 86 ? -0.489 -10.316 19.339 1.00 95.31 86 ARG A C 1
ATOM 651 O O . ARG A 1 86 ? -1.142 -9.553 20.043 1.00 95.31 86 ARG A O 1
ATOM 658 N N . CYS A 1 87 ? -0.800 -10.544 18.059 1.00 94.25 87 CYS A N 1
ATOM 659 C CA . CYS A 1 87 ? -1.916 -9.876 17.385 1.00 94.25 87 CYS A CA 1
ATOM 660 C C . CYS A 1 87 ? -3.281 -10.221 17.996 1.00 94.25 87 CYS A C 1
ATOM 662 O O . CYS A 1 87 ? -4.154 -9.360 17.992 1.00 94.25 87 CYS A O 1
ATOM 664 N N . TYR A 1 88 ? -3.460 -11.438 18.522 1.00 95.56 88 TYR A N 1
ATOM 665 C CA . TYR A 1 88 ? -4.681 -11.830 19.229 1.00 95.56 88 TYR A CA 1
ATOM 666 C C . TYR A 1 88 ? -4.844 -11.004 20.508 1.00 95.56 88 TYR A C 1
ATOM 668 O O . TYR A 1 88 ? -5.861 -10.340 20.669 1.00 95.56 88 TYR A O 1
ATOM 676 N N . PHE A 1 89 ? -3.824 -10.977 21.375 1.00 96.06 89 PHE A N 1
ATOM 677 C CA . PHE A 1 89 ? -3.885 -10.245 22.646 1.00 96.06 89 PHE A CA 1
ATOM 678 C C . PHE A 1 89 ? -4.062 -8.739 22.432 1.00 96.06 89 PHE A C 1
ATOM 680 O O . PHE A 1 89 ? -4.923 -8.120 23.052 1.00 96.06 89 PHE A O 1
ATOM 687 N N . CYS A 1 90 ? -3.319 -8.172 21.478 1.00 95.69 90 CYS A N 1
ATOM 688 C CA . CYS A 1 90 ? -3.417 -6.759 21.130 1.00 95.69 90 CYS A CA 1
ATOM 689 C C . CYS A 1 90 ? -4.808 -6.397 20.578 1.00 95.69 90 CYS A C 1
ATOM 691 O O . CYS A 1 90 ? -5.444 -5.480 21.096 1.00 95.69 90 CYS A O 1
ATOM 693 N N . LYS A 1 91 ? -5.338 -7.144 19.590 1.00 95.44 91 LYS A N 1
ATOM 694 C CA . LYS A 1 91 ? -6.701 -6.891 19.082 1.00 95.44 91 LYS A CA 1
ATOM 695 C C . LYS A 1 91 ? -7.755 -7.102 20.167 1.00 95.44 91 LYS A C 1
ATOM 697 O O . LYS A 1 91 ? -8.671 -6.292 20.254 1.00 95.44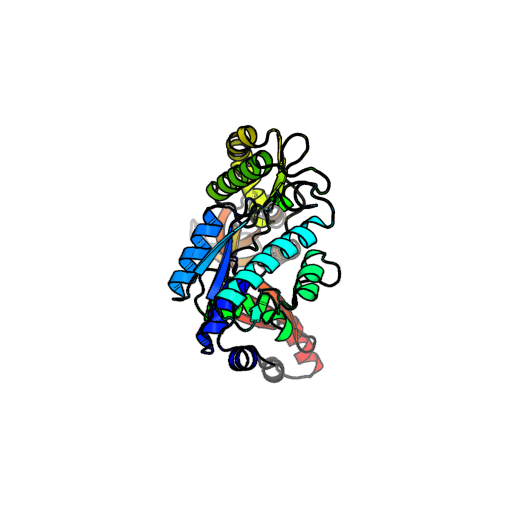 91 LYS A O 1
ATOM 702 N N . LYS A 1 92 ? -7.620 -8.129 21.010 1.00 96.94 92 LYS A N 1
ATOM 703 C CA . LYS A 1 92 ? -8.561 -8.389 22.104 1.00 96.94 92 LYS A CA 1
ATOM 704 C C . LYS A 1 92 ? -8.639 -7.204 23.065 1.00 96.94 92 LYS A C 1
ATOM 706 O O . LYS A 1 92 ? -9.740 -6.741 23.341 1.00 96.94 92 LYS A O 1
ATOM 711 N N . ALA A 1 93 ? -7.502 -6.664 23.505 1.00 97.19 93 ALA A N 1
ATOM 712 C CA . ALA A 1 93 ? -7.466 -5.491 24.379 1.00 97.19 93 ALA A CA 1
ATOM 713 C C . ALA A 1 93 ? -8.063 -4.240 23.704 1.00 97.19 93 ALA A C 1
ATOM 715 O O . ALA A 1 93 ? -8.937 -3.589 24.276 1.00 97.19 93 ALA A O 1
ATOM 716 N N . ILE A 1 94 ? -7.654 -3.949 22.461 1.00 97.00 94 ILE A N 1
ATOM 717 C CA . ILE A 1 94 ? -8.146 -2.802 21.677 1.00 97.00 94 ILE A CA 1
ATOM 718 C C . ILE A 1 94 ? -9.667 -2.860 21.510 1.00 97.00 94 ILE A C 1
ATOM 720 O O . ILE A 1 94 ? -10.363 -1.902 21.838 1.00 97.00 94 ILE A O 1
ATOM 724 N N . PHE A 1 95 ? -10.203 -3.981 21.026 1.00 97.81 95 PHE A N 1
ATOM 725 C CA . PHE A 1 95 ? -11.632 -4.093 20.744 1.00 97.81 95 PHE A CA 1
ATOM 726 C C . PHE A 1 95 ? -12.479 -4.233 22.007 1.00 97.81 95 PHE A C 1
ATOM 728 O O . PHE A 1 95 ? -13.606 -3.751 22.013 1.00 97.81 95 PHE A O 1
ATOM 735 N N . THR A 1 96 ? -11.936 -4.782 23.098 1.00 97.44 96 THR A N 1
ATOM 736 C CA . THR A 1 96 ? -12.605 -4.738 24.411 1.00 97.44 96 THR A CA 1
ATOM 737 C C . THR A 1 96 ? -12.787 -3.292 24.879 1.00 97.44 96 THR A C 1
ATOM 739 O O . THR A 1 96 ? -13.872 -2.925 25.325 1.00 97.44 96 THR A O 1
ATOM 742 N N . ALA A 1 97 ? -11.763 -2.446 24.725 1.00 97.69 97 ALA A N 1
ATOM 743 C CA . ALA A 1 97 ? -11.854 -1.031 25.081 1.00 97.69 97 ALA A CA 1
ATOM 744 C C . ALA A 1 97 ? -12.849 -0.267 24.185 1.00 97.69 97 ALA A C 1
ATOM 746 O O . ALA A 1 97 ? -13.646 0.524 24.691 1.00 97.69 97 ALA A O 1
ATOM 747 N N . ILE A 1 98 ? -12.851 -0.541 22.873 1.00 98.12 98 ILE A N 1
ATOM 748 C CA . ILE A 1 98 ? -13.835 0.038 21.942 1.00 98.12 98 ILE A CA 1
ATOM 749 C C . ILE A 1 98 ? -15.252 -0.392 22.324 1.00 98.12 98 ILE A C 1
ATOM 751 O O . ILE A 1 98 ? -16.123 0.463 22.406 1.00 98.12 98 ILE A O 1
ATOM 755 N N . LEU A 1 99 ? -15.491 -1.680 22.591 1.00 97.88 99 LEU A N 1
ATOM 756 C CA . LEU A 1 99 ? -16.806 -2.194 22.990 1.00 97.88 99 LEU A CA 1
ATOM 757 C C . LEU A 1 99 ? -17.320 -1.524 24.267 1.00 97.88 99 LEU A C 1
ATOM 759 O O . LEU A 1 99 ? -18.476 -1.111 24.310 1.00 97.88 99 LEU A O 1
ATOM 763 N N . ALA A 1 100 ? -16.463 -1.372 25.279 1.00 97.19 100 ALA A N 1
ATOM 764 C CA . ALA A 1 100 ? -16.828 -0.709 26.527 1.00 97.19 100 ALA A CA 1
ATOM 765 C C . ALA A 1 100 ? -17.239 0.756 26.299 1.00 97.19 100 ALA A C 1
ATOM 767 O O . ALA A 1 100 ? -18.282 1.187 26.795 1.00 97.19 100 ALA A O 1
ATOM 768 N N . GLN A 1 101 ? -16.462 1.512 25.513 1.00 97.56 101 GLN A N 1
ATOM 769 C CA . GLN A 1 101 ? -16.784 2.911 25.223 1.00 97.56 101 GLN A CA 1
ATOM 770 C C . GLN A 1 101 ? -18.002 3.047 24.296 1.00 97.56 101 GLN A C 1
ATOM 772 O O . GLN A 1 101 ? -18.857 3.895 24.529 1.00 97.56 101 GLN A O 1
ATOM 777 N N . ALA A 1 102 ? -18.118 2.195 23.277 1.00 97.00 102 ALA A N 1
ATOM 778 C CA . ALA A 1 102 ? -19.254 2.164 22.360 1.00 97.00 102 ALA A CA 1
ATOM 779 C C . ALA A 1 102 ? -20.569 1.868 23.095 1.00 97.00 102 ALA A C 1
ATOM 781 O O . ALA A 1 102 ? -21.584 2.505 22.819 1.00 97.00 102 ALA A O 1
ATOM 782 N N . ALA A 1 103 ? -20.547 0.950 24.068 1.00 95.75 103 ALA A N 1
ATOM 783 C CA . ALA A 1 103 ? -21.698 0.669 24.920 1.00 95.75 103 ALA A CA 1
ATOM 784 C C . ALA A 1 103 ? -22.081 1.884 25.782 1.00 95.75 103 ALA A C 1
ATOM 786 O O . ALA A 1 103 ? -23.261 2.219 25.871 1.00 95.75 103 ALA A O 1
ATOM 787 N N . ALA A 1 104 ? -21.097 2.577 26.368 1.00 96.00 104 ALA A N 1
ATOM 788 C CA . ALA A 1 104 ? -21.332 3.802 27.138 1.00 96.00 104 ALA A CA 1
ATOM 789 C C . ALA A 1 104 ? -21.914 4.943 26.280 1.00 96.00 104 ALA A C 1
ATOM 791 O O . ALA A 1 104 ? -22.743 5.714 26.759 1.00 96.00 104 ALA A O 1
ATOM 792 N N . ASP A 1 105 ? -21.527 5.013 25.005 1.00 95.31 105 ASP A N 1
ATOM 793 C CA . ASP A 1 105 ? -22.012 6.006 24.042 1.00 95.31 105 ASP A CA 1
ATOM 794 C C . ASP A 1 105 ? -23.355 5.605 23.380 1.00 95.31 105 ASP A C 1
ATOM 796 O O . ASP A 1 105 ? -23.925 6.377 22.603 1.00 95.31 105 ASP A O 1
ATOM 800 N N . GLY A 1 106 ? -23.888 4.414 23.690 1.00 94.38 106 GLY A N 1
ATOM 801 C CA . GLY A 1 106 ? -25.169 3.916 23.177 1.00 94.38 106 GLY A CA 1
ATOM 802 C C . GLY A 1 106 ? -25.130 3.393 21.735 1.00 94.38 106 GLY A C 1
ATOM 803 O O . GLY A 1 106 ? -26.159 3.389 21.055 1.00 94.38 106 GLY A O 1
ATOM 804 N N . CYS A 1 107 ? -23.963 2.971 21.242 1.00 93.06 107 CYS A N 1
ATOM 805 C CA . CYS A 1 107 ? -23.817 2.349 19.927 1.00 93.06 107 CYS A CA 1
ATOM 806 C C . CYS A 1 107 ? -24.291 0.887 19.951 1.00 93.06 107 CYS A C 1
ATOM 808 O O . CYS A 1 107 ? -23.954 0.126 20.856 1.00 93.06 107 CYS A O 1
ATOM 810 N N . GLY A 1 108 ? -25.049 0.475 18.930 1.00 85.88 108 GLY A N 1
ATOM 811 C CA . GLY A 1 108 ? -25.661 -0.863 18.889 1.00 85.88 108 GLY A CA 1
ATOM 812 C C . GLY A 1 108 ? -24.730 -1.988 18.424 1.00 85.88 108 GLY A C 1
ATOM 813 O O . GLY A 1 108 ? -25.016 -3.157 18.659 1.00 85.88 108 GLY A O 1
ATOM 814 N N . VAL A 1 109 ? -23.634 -1.649 17.743 1.00 96.25 109 VAL A N 1
ATOM 815 C CA . VAL A 1 109 ? -22.687 -2.616 17.175 1.00 96.25 109 VAL A CA 1
ATOM 816 C C . VAL A 1 109 ? -21.318 -1.973 16.974 1.00 96.25 109 VAL A C 1
ATOM 818 O O . VAL A 1 109 ? -21.244 -0.768 16.728 1.00 96.25 109 VAL A O 1
ATOM 821 N N . VAL A 1 110 ? -20.249 -2.772 17.037 1.00 98.25 110 VAL A N 1
ATOM 822 C CA . VAL A 1 110 ? -18.887 -2.363 16.664 1.00 98.25 110 VAL A CA 1
ATOM 823 C C . VAL A 1 110 ? -18.516 -2.985 15.320 1.00 98.25 110 VAL A C 1
ATOM 825 O O . VAL A 1 110 ? -18.662 -4.192 15.121 1.00 98.25 110 VAL A O 1
ATOM 828 N N . LEU A 1 111 ? -18.035 -2.150 14.403 1.00 98.19 111 LEU A N 1
ATOM 829 C CA . LEU A 1 111 ? -17.657 -2.499 13.038 1.00 98.19 111 LEU A CA 1
ATOM 830 C C . LEU A 1 111 ? -16.150 -2.324 12.837 1.00 98.19 111 LEU A C 1
ATOM 832 O O . LEU A 1 111 ? -15.560 -1.390 13.379 1.00 98.19 111 LEU A O 1
ATOM 836 N N . GLU A 1 112 ? -15.537 -3.160 12.005 1.00 96.44 112 GLU A N 1
ATOM 837 C CA . GLU A 1 112 ? -14.144 -3.008 11.583 1.00 96.44 112 GLU A CA 1
ATOM 838 C C . GLU A 1 112 ? -13.935 -3.290 10.086 1.00 96.44 112 GLU A C 1
ATOM 840 O O . GLU A 1 112 ? -14.822 -3.773 9.383 1.00 96.44 112 GLU A O 1
ATOM 845 N N . GLY A 1 113 ? -12.769 -2.884 9.580 1.00 93.75 113 GLY A N 1
ATOM 846 C CA . GLY A 1 113 ? -12.501 -2.736 8.149 1.00 93.75 113 GLY A CA 1
ATOM 847 C C . GLY A 1 113 ? -11.964 -3.968 7.416 1.00 93.75 113 GLY A C 1
ATOM 848 O O . GLY A 1 113 ? -11.425 -3.786 6.331 1.00 93.75 113 GLY A O 1
ATOM 849 N N . THR A 1 114 ? -12.049 -5.188 7.957 1.00 92.12 114 THR A N 1
ATOM 850 C CA . THR A 1 114 ? -11.597 -6.386 7.223 1.00 92.12 114 THR A CA 1
ATOM 851 C C . THR A 1 114 ? -12.445 -6.582 5.964 1.00 92.12 114 THR A C 1
ATOM 853 O O . THR A 1 114 ? -13.679 -6.518 6.013 1.00 92.12 114 THR A O 1
ATOM 856 N N . ASN A 1 115 ? -11.785 -6.842 4.834 1.00 90.88 115 ASN A N 1
ATOM 857 C CA . ASN A 1 115 ? -12.411 -6.979 3.519 1.00 90.88 115 ASN A CA 1
ATOM 858 C C . ASN A 1 115 ? -12.426 -8.443 3.023 1.00 90.88 115 ASN A C 1
ATOM 860 O O . ASN A 1 115 ? -11.923 -9.360 3.680 1.00 90.88 115 ASN A O 1
ATOM 864 N N . ALA A 1 116 ? -13.054 -8.694 1.871 1.00 87.19 116 ALA A N 1
ATOM 865 C CA . ALA A 1 116 ? -13.216 -10.043 1.318 1.00 87.19 116 ALA A CA 1
ATOM 866 C C . ALA A 1 116 ? -11.928 -10.634 0.716 1.00 87.19 116 ALA A C 1
ATOM 868 O O . ALA A 1 116 ? -11.846 -11.844 0.529 1.00 87.19 116 ALA A O 1
ATOM 869 N N . SER A 1 117 ? -10.924 -9.805 0.420 1.00 82.31 117 SER A N 1
ATOM 870 C CA . SER A 1 117 ? -9.612 -10.244 -0.077 1.00 82.31 117 SER A CA 1
ATOM 871 C C . SER A 1 117 ? -8.621 -10.575 1.037 1.00 82.31 117 SER A C 1
ATOM 873 O O . SER A 1 117 ? -7.554 -11.112 0.745 1.00 82.31 117 SER A O 1
ATOM 875 N N . ASP A 1 118 ? -8.929 -10.234 2.289 1.00 82.50 118 ASP A N 1
ATOM 876 C CA . ASP A 1 118 ? -8.055 -10.558 3.409 1.00 82.50 118 ASP A CA 1
ATOM 877 C C . ASP A 1 118 ? -8.102 -12.063 3.691 1.00 82.50 118 ASP A C 1
ATOM 879 O O . ASP A 1 118 ? -9.165 -12.640 3.944 1.00 82.50 118 ASP A O 1
ATOM 883 N N . ASP A 1 119 ? -6.928 -12.688 3.688 1.00 77.75 119 ASP A N 1
ATOM 884 C CA . ASP A 1 119 ? -6.740 -14.018 4.252 1.00 77.75 119 ASP A CA 1
ATOM 885 C C . ASP A 1 119 ? -6.805 -13.903 5.781 1.00 77.75 119 ASP A C 1
ATOM 887 O O . ASP A 1 119 ? -6.041 -13.141 6.390 1.00 77.75 119 ASP A O 1
ATOM 891 N N . VAL A 1 120 ? -7.775 -14.574 6.398 1.00 76.31 120 VAL A N 1
ATOM 892 C CA . VAL A 1 120 ? -8.091 -14.435 7.829 1.00 76.31 120 VAL A CA 1
ATOM 893 C C . VAL A 1 120 ? -8.197 -15.759 8.567 1.00 76.31 120 VAL A C 1
ATOM 895 O O . VAL A 1 120 ? -8.160 -15.735 9.798 1.00 76.31 120 VAL A O 1
ATOM 898 N N . ASP A 1 121 ? -8.294 -16.882 7.853 1.00 65.62 121 ASP A N 1
ATOM 899 C CA . ASP A 1 121 ? -8.760 -18.147 8.428 1.00 65.62 121 ASP A CA 1
ATOM 900 C C . ASP A 1 121 ? -7.796 -18.699 9.498 1.00 65.62 121 ASP A C 1
ATOM 902 O O . ASP A 1 121 ? -8.249 -19.318 10.456 1.00 65.62 121 ASP A O 1
ATOM 906 N N . ASP A 1 122 ? -6.511 -18.319 9.451 1.00 67.06 122 ASP A N 1
ATOM 907 C CA . ASP A 1 122 ? -5.497 -18.688 10.456 1.00 67.06 122 ASP A CA 1
ATOM 908 C C . ASP A 1 122 ? -4.890 -17.494 11.221 1.00 67.06 122 ASP A C 1
ATOM 910 O O . ASP A 1 122 ? -3.878 -17.621 11.920 1.00 67.06 122 ASP A O 1
ATOM 914 N N . ARG A 1 123 ? -5.459 -16.284 11.109 1.00 84.44 123 ARG A N 1
ATOM 915 C CA . ARG A 1 123 ? -4.848 -15.089 11.719 1.00 84.44 123 ARG A CA 1
ATOM 916 C C . ARG A 1 123 ? -5.307 -14.917 13.171 1.00 84.44 123 ARG A C 1
ATOM 918 O O . ARG A 1 123 ? -6.474 -14.611 13.401 1.00 84.44 123 ARG A O 1
ATOM 925 N N . PRO A 1 124 ? -4.400 -14.921 14.173 1.00 89.44 124 PRO A N 1
ATOM 926 C CA . PRO A 1 124 ? -4.785 -14.813 15.587 1.00 89.44 124 PRO A CA 1
ATOM 927 C C . PRO A 1 124 ? -5.606 -13.557 15.915 1.00 89.44 124 PRO A C 1
ATOM 929 O O . PRO A 1 124 ? -6.455 -13.563 16.798 1.00 89.44 124 PRO A O 1
ATOM 932 N N . GLY A 1 125 ? -5.367 -12.454 15.200 1.00 89.88 125 GLY A N 1
ATOM 933 C CA . GLY A 1 125 ? -6.153 -11.234 15.374 1.00 89.88 125 GLY A CA 1
ATOM 934 C C . GLY A 1 125 ? -7.614 -11.375 14.927 1.00 89.88 125 GLY A C 1
ATOM 935 O O . GLY A 1 125 ? -8.479 -10.739 15.517 1.00 89.88 125 GLY A O 1
ATOM 936 N N . TRP A 1 126 ? -7.894 -12.185 13.904 1.00 90.25 126 TRP A N 1
ATOM 937 C CA . TRP A 1 126 ? -9.255 -12.433 13.423 1.00 90.25 126 TRP A CA 1
ATOM 938 C C . TRP A 1 126 ? -10.074 -13.213 14.451 1.00 90.25 126 TRP A C 1
ATOM 940 O O . TRP A 1 126 ? -11.182 -12.805 14.786 1.00 90.25 126 TRP A O 1
ATOM 950 N N . GLN A 1 127 ? -9.473 -14.244 15.051 1.00 92.75 127 GLN A N 1
ATOM 951 C CA . GLN A 1 127 ? -10.085 -14.999 16.144 1.00 92.75 127 GLN A CA 1
ATOM 952 C C . GLN A 1 127 ? -10.572 -14.079 17.281 1.00 92.75 127 GLN A C 1
ATOM 954 O O . GLN A 1 127 ? -11.692 -14.229 17.761 1.00 92.75 127 GLN A O 1
ATOM 959 N N . ALA A 1 128 ? -9.767 -13.085 17.679 1.00 94.38 128 ALA A N 1
ATOM 960 C CA . ALA A 1 128 ? -10.158 -12.135 18.724 1.00 94.38 128 ALA A CA 1
ATOM 961 C C . ALA A 1 128 ? -11.402 -11.310 18.348 1.00 94.38 128 ALA A C 1
ATOM 963 O O . ALA A 1 128 ? -12.223 -11.023 19.214 1.00 94.38 128 ALA A O 1
ATOM 964 N N . LEU A 1 129 ? -11.554 -10.931 17.074 1.00 94.19 129 LEU A N 1
ATOM 965 C CA . LEU A 1 129 ? -12.731 -10.194 16.603 1.00 94.19 129 LEU A CA 1
ATOM 966 C C . LEU A 1 129 ? -13.993 -11.055 16.646 1.00 94.19 129 LEU A C 1
ATOM 968 O O . LEU A 1 129 ? -15.034 -10.580 17.098 1.00 94.19 129 LEU A O 1
ATOM 972 N N . GLN A 1 130 ? -13.883 -12.316 16.219 1.00 93.31 130 GLN A N 1
ATOM 973 C CA . GLN A 1 130 ? -14.996 -13.265 16.235 1.00 93.31 130 GLN A CA 1
ATOM 974 C C . GLN A 1 130 ? -15.481 -13.541 17.661 1.00 93.31 130 GLN A C 1
ATOM 976 O O . GLN A 1 130 ? -16.679 -13.477 17.918 1.00 93.31 130 GLN A O 1
ATOM 981 N N . GLU A 1 131 ? -14.559 -13.782 18.601 1.00 95.62 131 GLU A N 1
ATOM 982 C CA . GLU A 1 131 ? -14.888 -13.985 20.021 1.00 95.62 131 GLU A CA 1
ATOM 983 C C . GLU A 1 131 ? -15.592 -12.769 20.647 1.00 95.62 131 GLU A C 1
ATOM 985 O O . GLU A 1 131 ? -16.415 -12.926 21.546 1.00 95.62 131 GLU A O 1
ATOM 990 N N . LEU A 1 132 ? -15.269 -11.559 20.179 1.00 96.56 132 LEU A N 1
ATOM 991 C CA . LEU A 1 132 ? -15.833 -10.301 20.670 1.00 96.56 132 LEU A CA 1
ATOM 992 C C . LEU A 1 132 ? -17.119 -9.872 19.943 1.00 96.56 132 LEU A C 1
ATOM 994 O O . LEU A 1 132 ? -17.689 -8.839 20.290 1.00 96.56 132 LEU A O 1
ATOM 998 N N . GLY A 1 133 ? -17.578 -10.629 18.939 1.00 95.69 133 GLY A N 1
ATOM 999 C CA . GLY A 1 133 ? -18.787 -10.304 18.176 1.00 95.69 133 GLY A CA 1
ATOM 1000 C C . GLY A 1 133 ? -18.676 -9.028 17.333 1.00 95.69 133 GLY A C 1
ATOM 1001 O O . GLY A 1 133 ? -19.687 -8.390 17.044 1.00 95.69 133 GLY A O 1
ATOM 1002 N N . VAL A 1 134 ? -17.458 -8.631 16.951 1.00 97.25 134 VAL A N 1
ATOM 1003 C CA . VAL A 1 134 ? -17.220 -7.467 16.085 1.00 97.25 134 VAL A CA 1
ATOM 1004 C C . VAL A 1 134 ? -17.562 -7.835 14.642 1.00 97.25 134 VAL A C 1
ATOM 1006 O O . VAL A 1 134 ? -17.161 -8.893 14.159 1.00 97.25 134 VAL A O 1
ATOM 1009 N N . LEU A 1 135 ? -18.283 -6.961 13.935 1.00 96.75 135 LEU A N 1
ATOM 1010 C CA . LEU A 1 135 ? -18.683 -7.214 12.549 1.00 96.75 135 LEU A CA 1
ATOM 1011 C C . LEU A 1 135 ? -17.692 -6.613 11.545 1.00 96.75 135 LEU A C 1
ATOM 1013 O O . LEU A 1 135 ? -17.142 -5.536 11.769 1.00 96.75 135 LEU A O 1
ATOM 1017 N N . SER A 1 136 ? -17.547 -7.274 10.395 1.00 96.00 136 SER A N 1
ATOM 1018 C CA . SER A 1 136 ? -16.683 -6.853 9.278 1.00 96.00 136 SER A CA 1
ATOM 1019 C C . SER A 1 136 ? -17.521 -6.613 8.017 1.00 96.00 136 SER A C 1
ATOM 1021 O O . SER A 1 136 ? -17.609 -7.498 7.160 1.00 96.00 136 SER A O 1
ATOM 1023 N N . PRO A 1 137 ? -18.197 -5.457 7.875 1.00 95.69 137 PRO A N 1
ATOM 1024 C CA . PRO A 1 137 ? -19.217 -5.267 6.840 1.00 95.69 137 PRO A CA 1
ATOM 1025 C C . PRO A 1 137 ? -18.665 -5.366 5.422 1.00 95.69 137 PRO A C 1
ATOM 1027 O O . PRO A 1 137 ? -19.333 -5.909 4.547 1.00 95.69 137 PRO A O 1
ATOM 1030 N N . LEU A 1 138 ? -17.433 -4.891 5.201 1.00 94.94 138 LEU A N 1
ATOM 1031 C CA . LEU A 1 138 ? -16.783 -4.959 3.890 1.00 94.94 138 LEU A CA 1
ATOM 1032 C C . LEU A 1 138 ? -16.614 -6.419 3.446 1.00 94.94 138 LEU A C 1
ATOM 1034 O O . LEU A 1 138 ? -16.950 -6.758 2.314 1.00 94.94 138 LEU A O 1
ATOM 1038 N N . ARG A 1 139 ? -16.184 -7.305 4.355 1.00 93.25 139 ARG A N 1
ATOM 1039 C CA . ARG A 1 139 ? -16.117 -8.753 4.115 1.00 93.25 139 ARG A CA 1
ATOM 1040 C C . ARG A 1 139 ? -17.501 -9.386 3.958 1.00 93.25 139 ARG A C 1
ATOM 1042 O O . ARG A 1 139 ? -17.704 -10.135 3.009 1.00 93.25 139 ARG A O 1
ATOM 1049 N N . LEU A 1 140 ? -18.451 -9.081 4.847 1.00 91.62 140 LEU A N 1
ATOM 1050 C CA . LEU A 1 140 ? -19.815 -9.638 4.810 1.00 91.62 140 LEU A CA 1
ATOM 1051 C C . LEU A 1 140 ? -20.555 -9.307 3.506 1.00 91.62 140 LEU A C 1
ATOM 1053 O O . LEU A 1 140 ? -21.344 -10.116 3.021 1.00 91.62 140 LEU A O 1
ATOM 1057 N N . CYS A 1 141 ? -20.278 -8.138 2.930 1.00 89.94 141 CYS A N 1
ATOM 1058 C CA . CYS A 1 141 ? -20.854 -7.690 1.664 1.00 89.94 141 CYS A CA 1
ATOM 1059 C C . CYS A 1 141 ? -20.009 -8.088 0.438 1.00 89.94 141 CYS A C 1
ATOM 1061 O O . CYS A 1 141 ? -20.336 -7.690 -0.676 1.00 89.94 141 CYS A O 1
ATOM 1063 N N . GLY A 1 142 ? -18.923 -8.850 0.617 1.00 88.81 142 GLY A N 1
ATOM 1064 C CA . GLY A 1 142 ? -18.092 -9.350 -0.482 1.00 88.81 142 GLY A CA 1
ATOM 1065 C C . GLY A 1 142 ? -17.201 -8.302 -1.159 1.00 88.81 142 GLY A C 1
ATOM 1066 O O . GLY A 1 142 ? -16.732 -8.540 -2.271 1.00 88.81 142 GLY A O 1
ATOM 1067 N N . LEU A 1 143 ? -16.945 -7.151 -0.525 1.00 84.75 143 LEU A N 1
ATOM 1068 C CA . LEU A 1 143 ? -16.085 -6.123 -1.107 1.00 84.75 143 LEU A CA 1
ATOM 1069 C C . LEU A 1 143 ? -14.622 -6.554 -1.048 1.00 84.75 143 LEU A C 1
ATOM 1071 O O . LEU A 1 143 ? -14.044 -6.746 0.023 1.00 84.75 143 LEU A O 1
ATOM 1075 N N . THR A 1 144 ? -14.021 -6.677 -2.225 1.00 86.12 144 THR A N 1
ATOM 1076 C CA . THR A 1 144 ? -12.602 -6.986 -2.393 1.00 86.12 144 THR A CA 1
ATOM 1077 C C . THR A 1 144 ? -11.755 -5.724 -2.276 1.00 86.12 144 THR A C 1
ATOM 1079 O O . THR A 1 144 ? -12.239 -4.605 -2.455 1.00 86.12 144 THR A O 1
ATOM 1082 N N . LYS A 1 145 ? -10.459 -5.883 -2.009 1.00 84.62 145 LYS A N 1
ATOM 1083 C CA . LYS A 1 145 ? -9.539 -4.746 -1.895 1.00 84.62 145 LYS A CA 1
ATOM 1084 C C . LYS A 1 145 ? -9.467 -3.884 -3.170 1.00 84.62 145 LYS A C 1
ATOM 1086 O O . LYS A 1 145 ? -9.523 -2.666 -3.026 1.00 84.62 145 LYS A O 1
ATOM 1091 N N . PRO A 1 146 ? -9.394 -4.435 -4.400 1.00 81.19 146 PRO A N 1
ATOM 1092 C CA . PRO A 1 146 ? -9.445 -3.618 -5.618 1.00 81.19 146 PRO A CA 1
ATOM 1093 C C . PRO A 1 146 ? -10.741 -2.808 -5.738 1.00 81.19 146 PRO A C 1
ATOM 1095 O O . PRO A 1 146 ? -10.702 -1.624 -6.068 1.00 81.19 146 PRO A O 1
ATOM 1098 N N . GLU A 1 147 ? -11.876 -3.422 -5.399 1.00 83.06 147 GLU A N 1
ATOM 1099 C CA . GLU A 1 147 ? -13.184 -2.770 -5.459 1.00 83.06 147 GLU A CA 1
ATOM 1100 C C . GLU A 1 147 ? -13.305 -1.638 -4.431 1.00 83.06 147 GLU A C 1
ATOM 1102 O O . GLU A 1 147 ? -13.734 -0.537 -4.767 1.00 83.06 147 GLU A O 1
ATOM 1107 N N . LEU A 1 148 ? -12.835 -1.860 -3.199 1.00 87.31 148 LEU A N 1
ATOM 1108 C CA . LEU A 1 148 ? -12.771 -0.822 -2.166 1.00 87.31 148 LEU A CA 1
ATOM 1109 C C . LEU A 1 148 ? -11.971 0.393 -2.623 1.00 87.31 148 LEU A C 1
ATOM 1111 O O . LEU A 1 148 ? -12.373 1.525 -2.368 1.00 87.31 148 LEU A O 1
ATOM 1115 N N . ARG A 1 149 ? -10.841 0.172 -3.298 1.00 85.69 149 ARG A N 1
ATOM 1116 C CA . ARG A 1 149 ? -9.960 1.243 -3.779 1.00 85.69 149 ARG A CA 1
ATOM 1117 C C . ARG A 1 149 ? -10.627 2.046 -4.894 1.00 85.69 149 ARG A C 1
ATOM 1119 O O . ARG A 1 149 ? -10.629 3.274 -4.824 1.00 85.69 149 ARG A O 1
ATOM 1126 N N . ARG A 1 150 ? -11.271 1.364 -5.849 1.00 84.56 150 ARG A N 1
ATOM 1127 C CA . ARG A 1 150 ? -12.077 1.986 -6.912 1.00 84.56 150 ARG A CA 1
ATOM 1128 C C . ARG A 1 150 ? -13.199 2.850 -6.330 1.00 84.56 150 ARG A C 1
ATOM 1130 O O . ARG A 1 150 ? -13.271 4.041 -6.622 1.00 84.56 150 ARG A O 1
ATOM 1137 N N . LEU A 1 151 ? -14.018 2.277 -5.448 1.00 85.00 151 LEU A N 1
ATOM 1138 C CA . LEU A 1 151 ? -15.140 2.977 -4.817 1.00 85.00 151 LEU A CA 1
ATOM 1139 C C . LEU A 1 151 ? -14.673 4.132 -3.916 1.00 85.00 151 LEU A C 1
ATOM 1141 O O . LEU A 1 151 ? -15.307 5.183 -3.890 1.00 85.00 151 LEU A O 1
ATOM 1145 N N . SER A 1 152 ? -13.549 3.976 -3.208 1.00 89.19 152 SER A N 1
ATOM 1146 C CA . SER A 1 152 ? -12.952 5.054 -2.406 1.00 89.19 152 SER A CA 1
ATOM 1147 C C .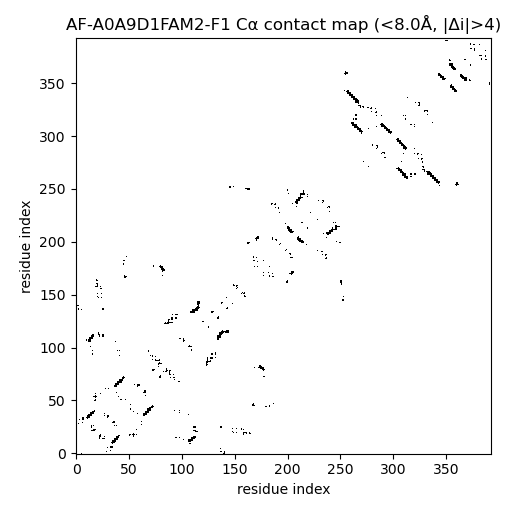 SER A 1 152 ? -12.505 6.231 -3.268 1.00 89.19 152 SER A C 1
ATOM 1149 O O . SER A 1 152 ? -12.696 7.380 -2.872 1.00 89.19 152 SER A O 1
ATOM 1151 N N . ARG A 1 153 ? -11.939 5.960 -4.452 1.00 84.06 153 ARG A N 1
ATOM 1152 C CA . ARG A 1 153 ? -11.539 6.997 -5.411 1.00 84.06 153 ARG A CA 1
ATOM 1153 C C . ARG A 1 153 ? -12.756 7.727 -5.975 1.00 84.06 153 ARG A C 1
ATOM 1155 O O . ARG A 1 153 ? -12.765 8.952 -5.998 1.00 84.06 153 ARG A O 1
ATOM 1162 N N . GLU A 1 154 ? -13.798 6.995 -6.365 1.00 83.56 154 GLU A N 1
ATOM 1163 C CA . GLU A 1 154 ? -15.073 7.566 -6.838 1.00 83.56 154 GLU A CA 1
ATOM 1164 C C . GLU A 1 154 ? -15.763 8.421 -5.766 1.00 83.56 154 GLU A C 1
ATOM 1166 O O . GLU A 1 154 ? -16.387 9.434 -6.076 1.00 83.56 154 GLU A O 1
ATOM 1171 N N . ALA A 1 155 ? -15.603 8.044 -4.497 1.00 84.62 155 ALA A N 1
ATOM 1172 C CA . ALA A 1 155 ? -16.057 8.811 -3.343 1.00 84.62 155 ALA A CA 1
ATOM 1173 C C . ALA A 1 155 ? -15.194 10.051 -3.032 1.00 84.62 155 ALA A C 1
ATOM 1175 O O . ALA A 1 155 ? -15.565 10.838 -2.161 1.00 84.62 155 ALA A O 1
ATOM 1176 N N . GLY A 1 156 ? -14.053 10.227 -3.708 1.00 85.69 156 GLY A N 1
ATOM 1177 C CA . GLY A 1 156 ? -13.114 11.324 -3.471 1.00 85.69 156 GLY A CA 1
ATOM 1178 C C . GLY A 1 156 ? -12.330 11.207 -2.159 1.00 85.69 156 GLY A C 1
ATOM 1179 O O . GLY A 1 156 ? -11.852 12.218 -1.649 1.00 85.69 156 GLY A O 1
ATOM 1180 N N . LEU A 1 157 ? -12.208 10.006 -1.580 1.00 86.81 157 LEU A N 1
ATOM 1181 C CA . LEU A 1 157 ? -11.499 9.815 -0.314 1.00 86.81 157 LEU A CA 1
ATOM 1182 C C . LEU A 1 157 ? -9.985 9.933 -0.519 1.00 86.81 157 LEU A C 1
ATOM 1184 O O . LEU A 1 157 ? -9.437 9.148 -1.286 1.00 86.81 157 LEU A O 1
ATOM 1188 N N . PRO A 1 158 ? -9.267 10.799 0.218 1.00 84.25 158 PRO A N 1
ATOM 1189 C CA . PRO A 1 158 ? -7.825 11.005 0.033 1.00 84.25 158 PRO A CA 1
ATOM 1190 C C . PRO A 1 158 ? -6.974 9.787 0.421 1.00 84.25 158 PRO A C 1
ATOM 1192 O O . PRO A 1 158 ? -5.782 9.750 0.155 1.00 84.25 158 PRO A O 1
ATOM 1195 N N . THR A 1 159 ? -7.570 8.783 1.064 1.00 88.88 159 THR A N 1
ATOM 1196 C CA . THR A 1 159 ? -6.896 7.546 1.467 1.00 88.88 159 THR A CA 1
ATOM 1197 C C . THR A 1 159 ? -7.005 6.432 0.425 1.00 88.88 159 THR A C 1
ATOM 1199 O O . THR A 1 159 ? -6.502 5.333 0.673 1.00 88.88 159 THR A O 1
ATOM 1202 N N . TRP A 1 160 ? -7.649 6.677 -0.726 1.00 85.12 160 TRP A N 1
ATOM 1203 C CA . TRP A 1 160 ? -7.930 5.652 -1.737 1.00 85.12 160 TRP A CA 1
ATOM 1204 C C . TRP A 1 160 ? -6.665 4.957 -2.255 1.00 85.12 160 TRP A C 1
ATOM 1206 O O . TRP A 1 160 ? -6.711 3.765 -2.518 1.00 85.12 160 TRP A O 1
ATOM 1216 N N . ASP A 1 161 ? -5.518 5.626 -2.317 1.00 80.12 161 ASP A N 1
ATOM 1217 C CA . ASP A 1 161 ? -4.219 5.085 -2.744 1.00 80.12 161 ASP A CA 1
ATOM 1218 C C . ASP A 1 161 ? -3.230 4.903 -1.583 1.00 80.12 161 ASP A C 1
ATOM 1220 O O . ASP A 1 161 ? -2.104 4.448 -1.781 1.00 80.12 161 ASP A O 1
ATOM 1224 N N . LYS A 1 162 ? -3.652 5.179 -0.340 1.00 84.31 162 LYS A N 1
ATOM 1225 C CA . LYS A 1 162 ? -2.788 5.070 0.841 1.00 84.31 162 LYS A CA 1
ATOM 1226 C C . LYS A 1 162 ? -2.293 3.625 1.022 1.00 84.31 162 LYS A C 1
ATOM 1228 O O . LYS A 1 162 ? -3.135 2.719 1.170 1.00 84.31 162 LYS A O 1
ATOM 1233 N N . PRO A 1 163 ? -0.965 3.381 1.063 1.00 82.94 163 PRO A N 1
ATOM 1234 C CA . PRO A 1 163 ? -0.406 2.059 1.321 1.00 82.94 163 PRO A CA 1
ATOM 1235 C C . PRO A 1 163 ? -0.915 1.466 2.632 1.00 82.94 163 PRO A C 1
ATOM 1237 O O . PRO A 1 163 ? -1.186 2.179 3.598 1.00 82.94 163 PRO A O 1
ATOM 1240 N N . ALA A 1 164 ? -1.039 0.139 2.685 1.00 80.44 164 ALA A N 1
ATOM 1241 C CA . ALA A 1 164 ? -1.458 -0.534 3.906 1.00 80.44 164 ALA A CA 1
ATOM 1242 C C . ALA A 1 164 ? -0.418 -0.293 5.011 1.00 80.44 164 ALA A C 1
ATOM 1244 O O . ALA A 1 164 ? 0.718 -0.772 4.931 1.00 80.44 164 ALA A O 1
ATOM 1245 N N . ALA A 1 165 ? -0.810 0.430 6.055 1.00 79.00 165 ALA A N 1
ATOM 1246 C CA . ALA A 1 165 ? 0.023 0.643 7.223 1.00 79.00 165 ALA A CA 1
ATOM 1247 C C . ALA A 1 165 ? -0.156 -0.534 8.189 1.00 79.00 165 ALA A C 1
ATOM 1249 O O . ALA A 1 165 ? -1.228 -0.767 8.744 1.00 79.00 165 ALA A O 1
ATOM 1250 N N . ALA A 1 166 ? 0.895 -1.338 8.339 1.00 86.06 166 ALA A N 1
ATOM 1251 C CA . ALA A 1 166 ? 0.939 -2.356 9.379 1.00 86.06 166 ALA A CA 1
ATOM 1252 C C . ALA A 1 166 ? 1.532 -1.748 10.654 1.00 86.06 166 ALA A C 1
ATOM 1254 O O . ALA A 1 166 ? 2.479 -0.971 10.568 1.00 86.06 166 ALA A O 1
ATOM 1255 N N . CYS A 1 167 ? 1.041 -2.191 11.812 1.00 91.69 167 CYS A N 1
ATOM 1256 C CA . CYS A 1 167 ? 1.576 -1.891 13.144 1.00 91.69 167 CYS A CA 1
ATOM 1257 C C . CYS A 1 167 ? 3.119 -1.930 13.187 1.00 91.69 167 CYS A C 1
ATOM 1259 O O . CYS A 1 167 ? 3.730 -2.866 12.651 1.00 91.69 167 CYS A O 1
ATOM 1261 N N . LEU A 1 168 ? 3.746 -0.960 13.865 1.00 95.25 168 LEU A N 1
ATOM 1262 C CA . LEU A 1 168 ? 5.209 -0.847 13.992 1.00 95.25 168 LEU A CA 1
ATOM 1263 C C . LEU A 1 168 ? 5.863 -2.119 14.556 1.00 95.25 168 LEU A C 1
ATOM 1265 O O . LEU A 1 168 ? 6.940 -2.507 14.109 1.00 95.25 168 LEU A O 1
ATOM 1269 N N . ALA A 1 169 ? 5.176 -2.864 15.430 1.00 95.50 169 ALA A N 1
ATOM 1270 C CA . ALA A 1 169 ? 5.672 -4.134 15.970 1.00 95.50 169 ALA A CA 1
ATOM 1271 C C . ALA A 1 169 ? 5.964 -5.200 14.896 1.00 95.50 169 ALA A C 1
ATOM 1273 O O . ALA A 1 169 ? 6.691 -6.154 15.147 1.00 95.50 169 ALA A O 1
ATOM 1274 N N . THR A 1 170 ? 5.416 -5.067 13.683 1.00 94.12 170 THR A N 1
ATOM 1275 C CA . THR A 1 170 ? 5.740 -5.968 12.560 1.00 94.12 170 THR A CA 1
ATOM 1276 C C . THR A 1 170 ? 7.161 -5.790 12.021 1.00 94.12 170 THR A C 1
ATOM 1278 O O . THR A 1 170 ? 7.630 -6.644 11.268 1.00 94.12 170 THR A O 1
ATOM 1281 N N . ARG A 1 171 ? 7.854 -4.708 12.398 1.00 96.50 171 ARG A N 1
ATOM 1282 C CA . ARG A 1 171 ? 9.263 -4.467 12.054 1.00 96.50 171 ARG A CA 1
ATOM 1283 C C . ARG A 1 171 ? 10.219 -5.138 13.031 1.00 96.50 171 ARG A C 1
ATOM 1285 O O . ARG A 1 171 ? 11.403 -5.219 12.736 1.00 96.50 171 ARG A O 1
ATOM 1292 N N . ILE A 1 172 ? 9.714 -5.638 14.156 1.00 96.62 172 ILE A N 1
ATOM 1293 C CA . ILE A 1 172 ? 10.495 -6.350 15.162 1.00 96.62 172 ILE A CA 1
ATOM 1294 C C . ILE A 1 172 ? 10.283 -7.857 14.942 1.00 96.62 172 ILE A C 1
ATOM 1296 O O . ILE A 1 172 ? 9.125 -8.295 14.902 1.00 96.62 172 ILE A O 1
ATOM 1300 N N . PRO A 1 173 ? 11.353 -8.659 14.780 1.00 94.88 173 PRO A N 1
ATOM 1301 C CA . PRO A 1 173 ? 11.240 -10.099 14.561 1.00 94.88 173 PRO A CA 1
ATOM 1302 C C . PRO A 1 173 ? 10.388 -10.794 15.627 1.00 94.88 173 PRO A C 1
ATOM 1304 O O . PRO A 1 173 ? 10.470 -10.470 16.811 1.00 94.88 173 PRO A O 1
ATOM 1307 N N . THR A 1 174 ? 9.567 -11.761 15.218 1.00 93.25 174 THR A N 1
ATOM 1308 C CA . THR A 1 174 ? 8.759 -12.566 16.148 1.00 93.25 174 THR A CA 1
ATOM 1309 C C . THR A 1 174 ? 9.646 -13.219 17.209 1.00 93.25 174 THR A C 1
ATOM 1311 O O . THR A 1 174 ? 10.772 -13.619 16.923 1.00 93.25 174 THR A O 1
ATOM 1314 N N . ASN A 1 175 ? 9.130 -13.325 18.434 1.00 94.75 175 ASN A N 1
ATOM 1315 C CA . ASN A 1 175 ? 9.842 -13.782 19.633 1.00 94.75 175 ASN A CA 1
ATOM 1316 C C . ASN A 1 175 ? 10.996 -12.870 20.092 1.00 94.75 175 ASN A C 1
ATOM 1318 O O . ASN A 1 175 ? 11.723 -13.231 21.012 1.00 94.75 175 ASN A O 1
ATOM 1322 N N . THR A 1 176 ? 11.167 -11.684 19.498 1.00 95.62 176 THR A N 1
ATOM 1323 C CA . THR A 1 176 ? 12.004 -10.618 20.070 1.00 95.62 176 THR A CA 1
ATOM 1324 C C . THR A 1 176 ? 11.123 -9.662 20.873 1.00 95.62 176 THR A C 1
ATOM 1326 O O . THR A 1 176 ? 10.197 -9.098 20.279 1.00 95.62 176 THR A O 1
ATOM 1329 N N . PRO A 1 177 ? 11.385 -9.457 22.180 1.00 96.38 177 PRO A N 1
ATOM 1330 C CA . PRO A 1 177 ? 10.607 -8.539 23.003 1.00 96.38 177 PRO A CA 1
ATOM 1331 C C . PRO A 1 177 ? 10.510 -7.142 22.383 1.00 96.38 177 PRO A C 1
ATOM 1333 O O . PRO A 1 177 ? 11.501 -6.585 21.911 1.00 96.38 177 PRO A O 1
ATOM 1336 N N . ILE A 1 178 ? 9.304 -6.579 22.378 1.00 97.50 178 ILE A N 1
ATOM 1337 C CA . ILE A 1 178 ? 9.045 -5.227 21.891 1.00 97.50 178 ILE A CA 1
ATOM 1338 C C . ILE A 1 178 ? 9.236 -4.257 23.049 1.00 97.50 178 ILE A C 1
ATOM 1340 O O . ILE A 1 178 ? 8.587 -4.394 24.085 1.00 97.50 178 ILE A O 1
ATOM 1344 N N . THR A 1 179 ? 10.077 -3.248 22.839 1.00 96.06 179 THR A N 1
ATOM 1345 C CA . THR A 1 179 ? 10.287 -2.157 23.794 1.00 96.06 179 THR A CA 1
ATOM 1346 C C . THR A 1 179 ? 9.876 -0.815 23.182 1.00 96.06 179 THR A C 1
ATOM 1348 O O . THR A 1 179 ? 9.869 -0.686 21.949 1.00 96.06 179 THR A O 1
ATOM 1351 N N . PRO A 1 180 ? 9.544 0.197 24.004 1.00 95.44 180 PRO A N 1
ATOM 1352 C CA . PRO A 1 180 ? 9.285 1.552 23.519 1.00 95.44 180 PRO A CA 1
ATOM 1353 C C . PRO A 1 180 ? 10.439 2.111 22.676 1.00 95.44 180 PRO A C 1
ATOM 1355 O O . PRO A 1 180 ? 10.204 2.705 21.629 1.00 95.44 180 PRO A O 1
ATOM 1358 N N . GLU A 1 181 ? 11.687 1.848 23.068 1.00 95.06 181 GLU A N 1
ATOM 1359 C CA . GLU A 1 181 ? 12.885 2.314 22.360 1.00 95.06 181 GLU A CA 1
ATOM 1360 C C . GLU A 1 181 ? 13.020 1.653 20.984 1.00 95.06 181 GLU A C 1
ATOM 1362 O O . GLU A 1 181 ? 13.410 2.300 20.014 1.00 95.06 181 GLU A O 1
ATOM 1367 N N . ALA A 1 182 ? 12.685 0.363 20.868 1.00 95.69 182 ALA A N 1
ATOM 1368 C CA . ALA A 1 182 ? 12.686 -0.328 19.582 1.00 95.69 182 ALA A CA 1
ATOM 1369 C C . ALA A 1 182 ? 11.620 0.247 18.634 1.00 95.69 182 ALA A C 1
ATOM 1371 O O . ALA A 1 182 ? 11.885 0.409 17.443 1.00 95.69 182 ALA A O 1
ATOM 1372 N N . LEU A 1 183 ? 10.435 0.583 19.156 1.00 96.31 183 LEU A N 1
ATOM 1373 C CA . LEU A 1 183 ? 9.365 1.213 18.378 1.00 96.31 183 LEU A CA 1
ATOM 1374 C C . LEU A 1 183 ? 9.739 2.635 17.944 1.00 96.31 183 LEU A C 1
ATOM 1376 O O . LEU A 1 183 ? 9.549 2.957 16.773 1.00 96.31 183 LEU A O 1
ATOM 1380 N N . ASP A 1 184 ? 10.325 3.443 18.836 1.00 94.69 184 ASP A N 1
ATOM 1381 C CA . ASP A 1 184 ? 10.830 4.787 18.515 1.00 94.69 184 ASP A CA 1
ATOM 1382 C C . ASP A 1 184 ? 11.881 4.734 17.401 1.00 94.69 184 ASP A C 1
ATOM 1384 O O . ASP A 1 184 ? 11.780 5.444 16.398 1.00 94.69 184 ASP A O 1
ATOM 1388 N N . ARG A 1 185 ? 12.852 3.818 17.517 1.00 95.06 185 ARG A N 1
ATOM 1389 C CA . ARG A 1 185 ? 13.877 3.606 16.486 1.00 95.06 185 ARG A CA 1
ATOM 1390 C C . ARG A 1 185 ? 13.264 3.275 15.129 1.00 95.06 185 ARG A C 1
ATOM 1392 O O . ARG A 1 185 ? 13.676 3.861 14.130 1.00 95.06 185 ARG A O 1
ATOM 1399 N N . VAL A 1 186 ? 12.282 2.368 15.080 1.00 96.25 186 VAL A N 1
ATOM 1400 C CA . VAL A 1 186 ? 11.576 2.031 13.831 1.00 96.25 186 VAL A CA 1
ATOM 1401 C C . VAL A 1 186 ? 10.822 3.241 13.290 1.00 96.25 186 VAL A C 1
ATOM 1403 O O . VAL A 1 186 ? 10.969 3.552 12.113 1.00 96.25 186 VAL A O 1
ATOM 1406 N N . ALA A 1 187 ? 10.036 3.929 14.121 1.00 95.38 187 ALA A N 1
ATOM 1407 C CA . ALA A 1 187 ? 9.226 5.067 13.693 1.00 95.38 187 ALA A CA 1
ATOM 1408 C C . ALA A 1 187 ? 10.093 6.185 13.099 1.00 95.38 187 ALA A C 1
ATOM 1410 O O . ALA A 1 187 ? 9.806 6.685 12.012 1.00 95.38 187 ALA A O 1
ATOM 1411 N N . ARG A 1 188 ? 11.203 6.525 13.764 1.00 95.81 188 ARG A N 1
ATOM 1412 C CA . ARG A 1 188 ? 12.162 7.530 13.288 1.00 95.81 188 ARG A CA 1
ATOM 1413 C C . ARG A 1 188 ? 12.860 7.098 12.005 1.00 95.81 188 ARG A C 1
ATOM 1415 O O . ARG A 1 188 ? 13.023 7.913 11.101 1.00 95.81 188 ARG A O 1
ATOM 1422 N N . ALA A 1 189 ? 13.248 5.828 11.908 1.00 96.62 189 ALA A N 1
ATOM 1423 C CA . ALA A 1 189 ? 13.865 5.297 10.701 1.00 96.62 189 ALA A CA 1
ATOM 1424 C C . ALA A 1 189 ? 12.890 5.316 9.514 1.00 96.62 189 ALA A C 1
ATOM 1426 O O . ALA A 1 189 ? 13.262 5.762 8.432 1.00 96.62 189 ALA A O 1
ATOM 1427 N N . GLU A 1 190 ? 11.633 4.898 9.703 1.00 96.00 190 GLU A N 1
ATOM 1428 C CA . GLU A 1 190 ? 10.629 4.949 8.637 1.00 96.00 190 GLU A CA 1
ATOM 1429 C C . GLU A 1 190 ? 10.287 6.390 8.241 1.00 96.00 190 GLU A C 1
ATOM 1431 O O . GLU A 1 190 ? 10.214 6.680 7.050 1.00 96.00 190 GLU A O 1
ATOM 1436 N N . ALA A 1 191 ? 10.177 7.316 9.197 1.00 94.50 191 ALA A N 1
ATOM 1437 C CA . ALA A 1 191 ? 9.986 8.734 8.896 1.00 94.50 191 ALA A CA 1
ATOM 1438 C C . ALA A 1 191 ? 11.137 9.303 8.048 1.00 94.50 191 ALA A C 1
ATOM 1440 O O . ALA A 1 191 ? 10.902 10.039 7.090 1.00 94.50 191 ALA A O 1
ATOM 1441 N N . ALA A 1 192 ? 12.379 8.920 8.351 1.00 95.62 192 ALA A N 1
ATOM 1442 C CA . ALA A 1 192 ? 13.542 9.370 7.602 1.00 95.62 192 ALA A CA 1
ATOM 1443 C C . ALA A 1 192 ? 13.581 8.804 6.168 1.00 95.62 192 ALA A C 1
ATOM 1445 O O . ALA A 1 192 ? 13.861 9.537 5.223 1.00 95.62 192 ALA A O 1
ATOM 1446 N N . VAL A 1 193 ? 13.225 7.527 5.975 1.00 95.38 193 VAL A N 1
ATOM 1447 C CA . VAL A 1 193 ? 13.087 6.929 4.632 1.00 95.38 193 VAL A CA 1
ATOM 1448 C C . VAL A 1 193 ? 11.948 7.584 3.843 1.00 95.38 193 VAL A C 1
ATOM 1450 O O . VAL A 1 193 ? 12.118 7.885 2.661 1.00 95.38 193 VAL A O 1
ATOM 1453 N N . ALA A 1 194 ? 10.811 7.866 4.485 1.00 91.06 194 ALA A N 1
ATOM 1454 C CA . ALA A 1 194 ? 9.699 8.576 3.853 1.00 91.06 194 ALA A CA 1
ATOM 1455 C C . ALA A 1 194 ? 10.105 9.988 3.402 1.00 91.06 194 ALA A C 1
ATOM 1457 O O . ALA A 1 194 ? 9.769 10.394 2.291 1.00 91.06 194 ALA A O 1
ATOM 1458 N N . ALA A 1 195 ? 10.885 10.713 4.212 1.00 91.12 195 ALA A N 1
ATOM 1459 C CA . ALA A 1 195 ? 11.386 12.048 3.875 1.00 91.12 195 ALA A CA 1
ATOM 1460 C C . ALA A 1 195 ? 12.321 12.052 2.650 1.00 91.12 195 ALA A C 1
ATOM 1462 O O . ALA A 1 195 ? 12.375 13.037 1.916 1.00 91.12 195 ALA A O 1
ATOM 1463 N N . LEU A 1 196 ? 13.003 10.935 2.373 1.00 85.31 196 LEU A N 1
ATOM 1464 C CA . LEU A 1 196 ? 13.781 10.735 1.144 1.00 85.31 196 LEU A CA 1
ATOM 1465 C C . LEU A 1 196 ? 12.903 10.415 -0.080 1.00 85.31 196 LEU A C 1
ATOM 1467 O O . LEU A 1 196 ? 13.428 10.206 -1.176 1.00 85.31 196 LEU A O 1
ATOM 1471 N N . GLY A 1 197 ? 11.578 10.395 0.090 1.00 85.69 197 GLY A N 1
ATOM 1472 C CA . GLY A 1 197 ? 10.558 10.235 -0.943 1.00 85.69 197 GLY A CA 1
ATOM 1473 C C . GLY A 1 197 ? 10.245 8.788 -1.314 1.00 85.69 197 GLY A C 1
ATOM 1474 O O . GLY A 1 197 ? 9.681 8.556 -2.384 1.00 85.69 197 GLY A O 1
ATOM 1475 N N . PHE A 1 198 ? 10.633 7.821 -0.482 1.00 86.94 198 PHE A N 1
ATOM 1476 C CA . PHE A 1 198 ? 10.174 6.440 -0.619 1.00 86.94 198 PHE A CA 1
ATOM 1477 C C . PHE A 1 198 ? 8.750 6.299 -0.069 1.00 86.94 198 PHE A C 1
ATOM 1479 O O . PHE A 1 198 ? 8.336 7.028 0.829 1.00 86.94 198 PHE A O 1
ATOM 1486 N N . SER A 1 199 ? 7.996 5.338 -0.590 1.00 87.62 199 SER A N 1
ATOM 1487 C CA . SER A 1 199 ? 6.652 4.987 -0.109 1.00 87.62 199 SER A CA 1
ATOM 1488 C C . SER A 1 199 ? 6.481 3.468 -0.077 1.00 87.62 199 SER A C 1
ATOM 1490 O O . SER A 1 199 ? 7.307 2.751 -0.628 1.00 87.62 199 SER A O 1
ATOM 1492 N N . ASP A 1 200 ? 5.465 2.948 0.617 1.00 88.38 200 ASP A N 1
ATOM 1493 C CA . ASP A 1 200 ? 5.190 1.499 0.691 1.00 88.38 200 ASP A CA 1
ATOM 1494 C C . ASP A 1 200 ? 6.427 0.616 0.971 1.00 88.38 200 ASP A C 1
ATOM 1496 O O . ASP A 1 200 ? 6.689 -0.393 0.315 1.00 88.38 200 ASP A O 1
ATOM 1500 N N . PHE A 1 201 ? 7.211 1.023 1.963 1.00 93.12 201 PHE A N 1
ATOM 1501 C CA . PHE A 1 201 ? 8.417 0.327 2.395 1.00 93.12 201 PHE A CA 1
ATOM 1502 C C . PHE A 1 201 ? 8.274 -0.198 3.826 1.00 93.12 201 PHE A C 1
ATOM 1504 O O . PHE A 1 201 ? 7.282 0.060 4.526 1.00 93.12 201 PHE A O 1
ATOM 1511 N N . ARG A 1 202 ? 9.273 -0.967 4.265 1.00 95.44 202 ARG A N 1
ATOM 1512 C CA . ARG A 1 202 ? 9.426 -1.405 5.658 1.00 95.44 202 ARG A CA 1
ATOM 1513 C C . ARG A 1 202 ? 10.877 -1.285 6.094 1.00 95.44 202 ARG A C 1
ATOM 1515 O O . ARG A 1 202 ? 11.762 -1.741 5.378 1.00 95.44 202 ARG A O 1
ATOM 1522 N N . VAL A 1 203 ? 11.110 -0.752 7.290 1.00 96.88 203 VAL A N 1
ATOM 1523 C CA . VAL A 1 203 ? 12.426 -0.811 7.946 1.00 96.88 203 VAL A CA 1
ATOM 1524 C C . VAL A 1 203 ? 12.373 -1.863 9.047 1.00 96.88 203 VAL A C 1
ATOM 1526 O O . VAL A 1 203 ? 11.923 -1.587 10.157 1.00 96.88 203 VAL A O 1
ATOM 1529 N N . ARG A 1 204 ? 12.783 -3.100 8.749 1.00 97.06 204 ARG A N 1
ATOM 1530 C CA . ARG A 1 204 ? 12.766 -4.194 9.733 1.00 97.06 204 ARG A CA 1
ATOM 1531 C C . ARG A 1 204 ? 14.032 -4.204 10.561 1.00 97.06 204 ARG A C 1
ATOM 1533 O O . ARG A 1 204 ? 15.118 -4.204 9.997 1.00 97.06 204 ARG A O 1
ATOM 1540 N N . LEU A 1 205 ? 13.905 -4.278 11.879 1.00 96.94 205 LEU A N 1
ATOM 1541 C CA . LEU A 1 205 ? 15.055 -4.444 12.756 1.00 96.94 205 LEU A CA 1
ATOM 1542 C C . LEU A 1 205 ? 15.645 -5.851 12.624 1.00 96.94 205 LEU A C 1
ATOM 1544 O O . LEU A 1 205 ? 14.943 -6.842 12.420 1.00 96.94 205 LEU A O 1
ATOM 1548 N N . THR A 1 206 ? 16.959 -5.913 12.772 1.00 95.69 206 THR A N 1
ATOM 1549 C CA . THR A 1 206 ? 17.775 -7.125 12.853 1.00 95.69 206 THR A CA 1
ATOM 1550 C C . THR A 1 206 ? 18.664 -7.029 14.098 1.00 95.69 206 THR A C 1
ATOM 1552 O O . THR A 1 206 ? 18.616 -6.027 14.813 1.00 95.69 206 THR A O 1
ATOM 1555 N N . ALA A 1 207 ? 19.470 -8.056 14.378 1.00 90.94 207 ALA A N 1
ATOM 1556 C CA . ALA A 1 207 ? 20.379 -8.037 15.527 1.00 90.94 207 ALA A CA 1
ATOM 1557 C C . ALA A 1 207 ? 21.431 -6.911 15.443 1.00 90.94 207 ALA A C 1
ATOM 1559 O O . 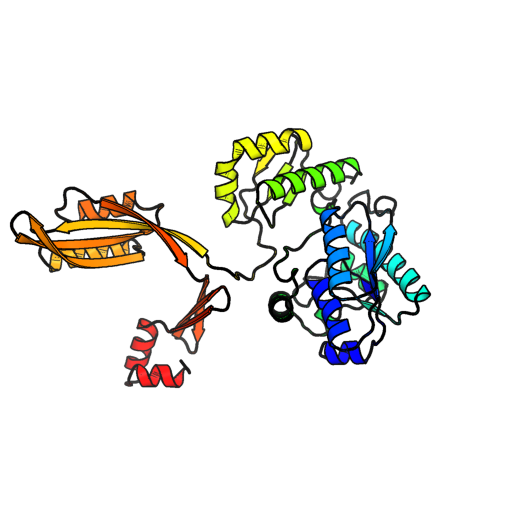ALA A 1 207 ? 21.768 -6.318 16.463 1.00 90.94 207 ALA A O 1
ATOM 1560 N N . GLU A 1 208 ? 21.914 -6.600 14.236 1.00 90.12 208 GLU A N 1
ATOM 1561 C CA . GLU A 1 208 ? 23.017 -5.648 14.004 1.00 90.12 208 GLU A CA 1
ATOM 1562 C C . GLU A 1 208 ? 22.570 -4.340 13.337 1.00 90.12 208 GLU A C 1
ATOM 1564 O O . GLU A 1 208 ? 23.308 -3.354 13.323 1.00 90.12 208 GLU A O 1
ATOM 1569 N N . GLY A 1 209 ? 21.347 -4.303 12.805 1.00 95.94 209 GLY A N 1
ATOM 1570 C CA . GLY A 1 209 ? 20.707 -3.045 12.465 1.00 95.94 209 GLY A CA 1
ATOM 1571 C C . GLY A 1 209 ? 19.346 -3.164 11.811 1.00 95.94 209 GLY A C 1
ATOM 1572 O O . GLY A 1 209 ? 18.385 -3.541 12.481 1.00 95.94 209 GLY A O 1
ATOM 1573 N N . CYS A 1 210 ? 19.222 -2.865 10.519 1.00 97.44 210 CYS A N 1
ATOM 1574 C CA . CYS A 1 210 ? 17.963 -2.993 9.794 1.00 97.44 210 CYS A CA 1
ATOM 1575 C C . CYS A 1 210 ? 18.093 -3.633 8.408 1.00 97.44 210 CYS A C 1
ATOM 1577 O O . CYS A 1 210 ? 19.149 -3.621 7.771 1.00 97.44 210 CYS A O 1
ATOM 1579 N N . ARG A 1 211 ? 16.964 -4.158 7.932 1.00 97.62 211 ARG A N 1
ATOM 1580 C CA . ARG A 1 211 ? 16.720 -4.537 6.545 1.00 97.62 211 ARG A CA 1
ATOM 1581 C C . ARG A 1 211 ? 15.612 -3.659 5.973 1.00 97.62 211 ARG A C 1
ATOM 1583 O O . ARG A 1 211 ? 14.489 -3.656 6.483 1.00 97.62 211 ARG A O 1
ATOM 1590 N N . LEU A 1 212 ? 15.950 -2.905 4.935 1.00 97.50 212 LEU A N 1
ATOM 1591 C CA . LEU A 1 212 ? 15.040 -2.058 4.182 1.00 97.50 212 LEU A CA 1
ATOM 1592 C C . LEU A 1 212 ? 14.362 -2.893 3.090 1.00 97.50 212 LEU A C 1
ATOM 1594 O O . LEU A 1 212 ? 15.034 -3.416 2.206 1.00 97.50 212 LEU A O 1
ATOM 1598 N N . GLU A 1 213 ? 13.039 -3.013 3.149 1.00 96.56 213 GLU A N 1
ATOM 1599 C CA . GLU A 1 213 ? 12.224 -3.701 2.141 1.00 96.56 213 GLU A CA 1
ATOM 1600 C C . GLU A 1 213 ? 11.501 -2.656 1.285 1.00 96.56 213 GLU A C 1
ATOM 1602 O O . GLU A 1 213 ? 10.720 -1.857 1.813 1.00 96.56 213 GLU A O 1
ATOM 1607 N N . LEU A 1 214 ? 11.745 -2.672 -0.027 1.00 89.31 214 LEU A N 1
ATOM 1608 C CA . LEU A 1 214 ? 11.203 -1.721 -1.005 1.00 89.31 214 LEU A CA 1
ATOM 1609 C C . LEU A 1 214 ? 10.460 -2.451 -2.123 1.00 89.31 214 LEU A C 1
ATOM 1611 O O . LEU A 1 214 ? 10.770 -3.597 -2.437 1.00 89.31 214 LEU A O 1
ATOM 1615 N N . THR A 1 215 ? 9.505 -1.779 -2.760 1.00 84.94 215 THR A N 1
ATOM 1616 C CA . THR A 1 215 ? 8.886 -2.279 -3.999 1.00 84.94 215 THR A CA 1
ATOM 1617 C C . THR A 1 215 ? 9.878 -2.235 -5.166 1.00 84.94 215 THR A C 1
ATOM 1619 O O . THR A 1 215 ? 10.718 -1.335 -5.201 1.00 84.94 215 THR A O 1
ATOM 1622 N N . GLU A 1 216 ? 9.696 -3.092 -6.175 1.00 80.75 216 GLU A N 1
ATOM 1623 C CA . GLU A 1 216 ? 10.555 -3.190 -7.376 1.00 80.75 216 GLU A CA 1
ATOM 1624 C C . GLU A 1 216 ? 10.987 -1.826 -7.964 1.00 80.75 216 GLU A C 1
ATOM 1626 O O . GLU A 1 216 ? 12.192 -1.594 -8.095 1.00 80.75 216 GLU A O 1
ATOM 1631 N N . PRO A 1 217 ? 10.080 -0.856 -8.229 1.00 75.00 217 PRO A N 1
ATOM 1632 C CA . PRO A 1 217 ? 10.469 0.399 -8.882 1.00 75.00 217 PRO A CA 1
ATOM 1633 C C . PRO A 1 217 ? 11.396 1.283 -8.034 1.00 75.00 217 PRO A C 1
ATOM 1635 O O . PRO A 1 217 ? 12.044 2.190 -8.551 1.00 75.00 217 PRO A O 1
ATOM 1638 N N . GLN A 1 218 ? 11.454 1.046 -6.721 1.00 84.88 218 GLN A N 1
ATOM 1639 C CA . GLN A 1 218 ? 12.207 1.864 -5.772 1.00 84.88 218 GLN A CA 1
ATOM 1640 C C . GLN A 1 218 ? 13.621 1.327 -5.502 1.00 84.88 218 GLN A C 1
ATOM 1642 O O . GLN A 1 218 ? 14.435 2.053 -4.930 1.00 84.88 218 GLN A O 1
ATOM 1647 N N . LEU A 1 219 ? 13.949 0.104 -5.939 1.00 78.19 219 LEU A N 1
ATOM 1648 C CA . LEU A 1 219 ? 15.265 -0.507 -5.705 1.00 78.19 219 LEU A CA 1
ATOM 1649 C C . LEU A 1 219 ? 16.396 0.281 -6.380 1.00 78.19 219 LEU A C 1
ATOM 1651 O O . LEU A 1 219 ? 17.387 0.619 -5.732 1.00 78.19 219 LEU A O 1
ATOM 1655 N N . PHE A 1 220 ? 16.225 0.659 -7.652 1.00 75.31 220 PHE A N 1
ATOM 1656 C CA . PHE A 1 220 ? 17.215 1.469 -8.373 1.00 75.31 220 PHE A CA 1
ATOM 1657 C C . PHE A 1 220 ? 17.455 2.821 -7.697 1.00 75.31 220 PHE A C 1
ATOM 1659 O O . PHE A 1 220 ? 18.597 3.247 -7.539 1.00 75.31 220 PHE A O 1
ATOM 1666 N N . ARG A 1 221 ? 16.384 3.475 -7.232 1.00 78.38 221 ARG A N 1
ATOM 1667 C CA . ARG A 1 221 ? 16.483 4.746 -6.507 1.00 78.38 221 ARG A CA 1
ATOM 1668 C C . ARG A 1 221 ? 17.266 4.598 -5.203 1.00 78.38 221 ARG A C 1
ATOM 1670 O O . ARG A 1 221 ? 18.076 5.465 -4.891 1.00 78.38 221 ARG A O 1
ATOM 1677 N N . ALA A 1 222 ? 17.048 3.515 -4.458 1.00 83.38 222 ALA A N 1
ATOM 1678 C CA . ALA A 1 222 ? 17.783 3.251 -3.224 1.00 83.38 222 ALA A CA 1
ATOM 1679 C C . ALA A 1 222 ? 19.286 3.086 -3.463 1.00 83.38 222 ALA A C 1
ATOM 1681 O O . ALA A 1 222 ? 20.084 3.635 -2.708 1.00 83.38 222 ALA A O 1
ATOM 1682 N N . LEU A 1 223 ? 19.680 2.406 -4.544 1.00 79.62 223 LEU A N 1
ATOM 1683 C CA . LEU A 1 223 ? 21.090 2.272 -4.915 1.00 79.62 223 LEU A CA 1
ATOM 1684 C C . LEU A 1 223 ? 21.720 3.620 -5.296 1.00 79.62 223 LEU A C 1
ATOM 1686 O O . LEU A 1 223 ? 22.841 3.910 -4.874 1.00 79.62 223 LEU A O 1
ATOM 1690 N N . SER A 1 224 ? 20.994 4.470 -6.025 1.00 77.31 224 SER A N 1
ATOM 1691 C CA . SER A 1 224 ? 21.452 5.827 -6.352 1.00 77.31 224 SER A CA 1
ATOM 1692 C C . SER A 1 224 ? 21.585 6.729 -5.118 1.00 77.31 224 SER A C 1
ATOM 1694 O O . SER A 1 224 ? 22.454 7.594 -5.090 1.00 77.31 224 SER A O 1
ATOM 1696 N N . LEU A 1 225 ? 20.761 6.516 -4.085 1.00 81.50 225 LEU A N 1
ATOM 1697 C CA . LEU A 1 225 ? 20.771 7.272 -2.823 1.00 81.50 225 LEU A CA 1
ATOM 1698 C C . LEU A 1 225 ? 21.509 6.547 -1.681 1.00 81.50 225 LEU A C 1
ATOM 1700 O O . LEU A 1 225 ? 21.281 6.864 -0.512 1.00 81.50 225 LEU A O 1
ATOM 1704 N N . ARG A 1 226 ? 22.380 5.569 -1.984 1.00 92.38 226 ARG A N 1
ATOM 1705 C CA . ARG A 1 226 ? 22.954 4.674 -0.959 1.00 92.38 226 ARG A CA 1
ATOM 1706 C C . ARG A 1 226 ? 23.659 5.418 0.178 1.00 92.38 226 ARG A C 1
ATOM 1708 O O . ARG A 1 226 ? 23.488 5.051 1.333 1.00 92.38 226 ARG A O 1
ATOM 1715 N N . GLU A 1 227 ? 24.442 6.449 -0.145 1.00 94.06 227 GLU A N 1
ATOM 1716 C CA . GLU A 1 227 ? 25.244 7.193 0.836 1.00 94.06 227 GLU A CA 1
ATOM 1717 C C . GLU A 1 227 ? 24.323 7.958 1.788 1.00 94.06 227 GLU A C 1
ATOM 1719 O O . GLU A 1 227 ? 24.399 7.770 2.999 1.00 94.06 227 GLU A O 1
ATOM 1724 N N . THR A 1 228 ? 23.344 8.682 1.241 1.00 93.81 228 THR A N 1
ATOM 1725 C CA . THR A 1 228 ? 22.325 9.394 2.021 1.00 93.81 228 THR A CA 1
ATOM 1726 C C . THR A 1 228 ? 21.497 8.453 2.898 1.00 93.81 228 THR A C 1
ATOM 1728 O O . THR A 1 228 ? 21.234 8.770 4.057 1.00 93.81 228 THR A O 1
ATOM 1731 N N . LEU A 1 229 ? 21.094 7.285 2.381 1.00 95.19 229 LEU A N 1
ATOM 1732 C CA . LEU A 1 229 ? 20.361 6.278 3.158 1.00 95.19 229 LEU A CA 1
ATOM 1733 C C . LEU A 1 229 ? 21.187 5.777 4.348 1.00 95.19 229 LEU A C 1
ATOM 1735 O O . LEU A 1 229 ? 20.667 5.704 5.461 1.00 95.19 229 LEU A O 1
ATOM 1739 N N . VAL A 1 230 ? 22.466 5.462 4.134 1.00 97.00 230 VAL A N 1
ATOM 1740 C CA . VAL A 1 230 ? 23.369 4.995 5.195 1.00 97.00 230 VAL A CA 1
ATOM 1741 C C . VAL A 1 230 ? 23.614 6.091 6.229 1.00 97.00 230 VAL A C 1
ATOM 1743 O O . VAL A 1 230 ? 23.477 5.819 7.421 1.00 97.00 230 VAL A O 1
ATOM 1746 N N . GLU A 1 231 ? 23.917 7.319 5.809 1.00 96.94 231 GLU A N 1
ATOM 1747 C CA . GLU A 1 231 ? 24.147 8.456 6.713 1.00 96.94 231 GLU A CA 1
ATOM 1748 C C . GLU A 1 231 ? 22.923 8.760 7.580 1.00 96.94 231 GLU A C 1
ATOM 1750 O O . GLU A 1 231 ? 23.047 9.030 8.774 1.00 96.94 231 GLU A O 1
ATOM 1755 N N . THR A 1 232 ? 21.733 8.666 6.988 1.00 95.75 232 THR A N 1
ATOM 1756 C CA . THR A 1 232 ? 20.473 8.974 7.668 1.00 95.75 232 THR A CA 1
ATOM 1757 C C . THR A 1 232 ? 20.058 7.863 8.634 1.00 95.75 232 THR A C 1
ATOM 1759 O O . THR A 1 232 ? 19.585 8.137 9.737 1.00 95.75 232 THR A O 1
ATOM 1762 N N . LEU A 1 233 ? 20.207 6.596 8.233 1.00 97.12 233 LEU A N 1
ATOM 1763 C CA . LEU A 1 233 ? 19.681 5.465 8.998 1.00 97.12 233 LEU A CA 1
ATOM 1764 C C . LEU A 1 233 ? 20.668 4.904 10.012 1.00 97.12 233 LEU A C 1
ATOM 1766 O O . LEU A 1 233 ? 20.244 4.537 11.108 1.00 97.12 233 LEU A O 1
ATOM 1770 N N . SER A 1 234 ? 21.964 4.855 9.704 1.00 96.31 234 SER A N 1
ATOM 1771 C CA . SER A 1 234 ? 22.939 4.195 10.583 1.00 96.31 234 SER A CA 1
ATOM 1772 C C . SER A 1 234 ? 22.959 4.733 12.022 1.00 96.31 234 SER A C 1
ATOM 1774 O O . SER A 1 234 ? 23.033 3.917 12.940 1.00 96.31 234 SER A O 1
ATOM 1776 N N . PRO A 1 235 ? 22.790 6.047 12.282 1.00 96.69 235 PRO A N 1
ATOM 1777 C CA . PRO A 1 235 ? 22.686 6.565 13.650 1.00 96.69 235 PRO A CA 1
ATOM 1778 C C . PRO A 1 235 ? 21.457 6.067 14.428 1.00 96.69 235 PRO A C 1
ATOM 1780 O O . PRO A 1 235 ? 21.457 6.075 15.656 1.00 96.69 235 PRO A O 1
ATOM 1783 N N . LEU A 1 236 ? 20.394 5.662 13.728 1.00 95.19 236 LEU A N 1
ATOM 1784 C CA . LEU A 1 236 ? 19.129 5.215 14.319 1.00 95.19 236 LEU A CA 1
ATOM 1785 C C . LEU A 1 236 ? 19.100 3.699 14.519 1.00 95.19 236 LEU A C 1
ATOM 1787 O O . LEU A 1 236 ? 18.567 3.190 15.513 1.00 95.19 236 LEU A O 1
ATOM 1791 N N . VAL A 1 237 ? 19.634 2.966 13.541 1.00 95.56 237 VAL A N 1
ATOM 1792 C CA . VAL A 1 237 ? 19.464 1.516 13.469 1.00 95.56 237 VAL A CA 1
ATOM 1793 C C . VAL A 1 237 ? 20.762 0.730 13.445 1.00 95.56 237 VAL A C 1
ATOM 1795 O O . VAL A 1 237 ? 20.681 -0.439 13.769 1.00 95.56 237 VAL A O 1
ATOM 1798 N N . GLY A 1 238 ? 21.931 1.316 13.189 1.00 95.31 238 GLY A N 1
ATOM 1799 C CA . GLY A 1 238 ? 23.189 0.577 13.036 1.00 95.31 238 GLY A CA 1
ATOM 1800 C C . GLY A 1 238 ? 23.417 0.154 11.585 1.00 95.31 238 GLY A C 1
ATOM 1801 O O . GLY A 1 238 ? 23.315 0.977 10.682 1.00 95.31 238 GLY A O 1
ATOM 1802 N N . THR A 1 239 ? 23.718 -1.118 11.330 1.00 97.00 239 THR A N 1
ATOM 1803 C CA . THR A 1 239 ? 23.965 -1.605 9.962 1.00 97.00 239 THR A CA 1
ATOM 1804 C C . THR A 1 239 ? 22.712 -1.488 9.091 1.00 97.00 239 THR A C 1
ATOM 1806 O O . THR A 1 239 ? 21.645 -1.964 9.472 1.00 97.00 239 THR A O 1
ATOM 1809 N N . VAL A 1 240 ? 22.831 -0.903 7.896 1.00 97.75 240 VAL A N 1
ATOM 1810 C CA . VAL A 1 240 ? 21.723 -0.766 6.935 1.00 97.75 240 VAL A CA 1
ATOM 1811 C C . VAL A 1 240 ? 21.903 -1.776 5.806 1.00 97.75 240 VAL A C 1
ATOM 1813 O O . VAL A 1 240 ? 22.891 -1.726 5.077 1.00 97.75 240 VAL A O 1
ATOM 1816 N N . SER A 1 241 ? 20.940 -2.681 5.641 1.00 97.06 241 SER A N 1
ATOM 1817 C CA . SER A 1 241 ? 20.906 -3.648 4.538 1.00 97.06 241 SER A CA 1
ATOM 1818 C C . SER A 1 241 ? 19.674 -3.434 3.657 1.00 97.06 241 SER A C 1
ATOM 1820 O O . SER A 1 241 ? 18.630 -3.003 4.143 1.00 97.06 241 SER A O 1
ATOM 1822 N N . LEU A 1 242 ? 19.789 -3.729 2.361 1.00 96.06 242 LEU A N 1
ATOM 1823 C CA . LEU A 1 242 ? 18.681 -3.687 1.403 1.00 96.06 242 LEU A CA 1
ATOM 1824 C C . LEU A 1 242 ? 18.213 -5.114 1.110 1.00 96.06 242 LEU A C 1
ATOM 1826 O O . LEU A 1 242 ? 19.030 -5.970 0.770 1.00 96.06 242 LEU A O 1
ATOM 1830 N N . ASP A 1 243 ? 16.911 -5.366 1.222 1.00 95.50 243 ASP A N 1
ATOM 1831 C CA . ASP A 1 243 ? 16.322 -6.610 0.735 1.00 95.50 243 ASP A CA 1
ATOM 1832 C C . ASP A 1 243 ? 16.257 -6.575 -0.794 1.00 95.50 243 ASP A C 1
ATOM 1834 O O . ASP A 1 243 ? 15.600 -5.713 -1.379 1.00 95.50 243 ASP A O 1
ATOM 1838 N N . LEU A 1 244 ? 16.962 -7.502 -1.442 1.00 89.56 244 LEU A N 1
ATOM 1839 C CA . LEU A 1 244 ? 16.920 -7.650 -2.897 1.00 89.56 244 LEU A CA 1
ATOM 1840 C C . LEU A 1 244 ? 15.649 -8.365 -3.363 1.00 89.56 244 LEU A C 1
ATOM 1842 O O . LEU A 1 244 ? 15.348 -8.334 -4.553 1.00 89.56 244 LEU A O 1
ATOM 1846 N N . THR A 1 245 ? 14.909 -9.002 -2.448 1.00 91.44 245 THR A N 1
ATOM 1847 C CA . THR A 1 245 ? 13.579 -9.527 -2.745 1.00 91.44 245 THR A CA 1
ATOM 1848 C C . THR A 1 245 ? 12.584 -8.372 -2.675 1.00 91.44 245 THR A C 1
ATOM 1850 O O . THR A 1 245 ? 12.366 -7.812 -1.596 1.00 91.44 245 THR A O 1
ATOM 1853 N N . PRO A 1 246 ? 11.943 -8.005 -3.793 1.00 82.31 246 PRO A N 1
ATOM 1854 C CA . PRO A 1 246 ? 11.054 -6.858 -3.821 1.00 82.31 246 PRO A CA 1
ATOM 1855 C C . PRO A 1 246 ? 9.836 -7.094 -2.935 1.00 82.31 246 PRO A C 1
ATOM 1857 O O . PRO A 1 246 ? 9.183 -8.143 -2.975 1.00 82.31 246 PRO A O 1
ATOM 1860 N N . ARG A 1 247 ? 9.477 -6.072 -2.164 1.00 86.94 247 ARG A N 1
ATOM 1861 C CA . ARG A 1 247 ? 8.218 -6.039 -1.434 1.00 86.94 247 ARG A CA 1
ATOM 1862 C C . ARG A 1 247 ? 7.059 -6.020 -2.431 1.00 86.94 247 ARG A C 1
ATOM 1864 O O . ARG A 1 247 ? 6.998 -5.163 -3.311 1.00 86.94 247 ARG A O 1
ATOM 1871 N N . GLN A 1 248 ? 6.102 -6.924 -2.234 1.00 82.00 248 GLN A N 1
ATOM 1872 C CA . GLN A 1 248 ? 4.814 -6.872 -2.924 1.00 82.00 248 GLN A CA 1
ATOM 1873 C C . GLN A 1 248 ? 4.098 -5.556 -2.577 1.00 82.00 248 GLN A C 1
ATOM 1875 O O . GLN A 1 248 ? 3.905 -5.290 -1.382 1.00 82.00 248 GLN A O 1
ATOM 1880 N N . PRO A 1 249 ? 3.706 -4.744 -3.575 1.00 77.25 249 PRO A N 1
ATOM 1881 C CA . PRO A 1 249 ? 2.998 -3.497 -3.336 1.00 77.25 249 PRO A CA 1
ATOM 1882 C C . PRO A 1 249 ? 1.726 -3.721 -2.517 1.00 77.25 249 PRO A C 1
ATOM 1884 O O . PRO A 1 249 ? 0.892 -4.576 -2.814 1.00 77.25 249 PRO A O 1
ATOM 1887 N N . SER A 1 250 ? 1.559 -2.920 -1.473 1.00 72.25 250 SER A N 1
ATOM 1888 C CA . SER A 1 250 ? 0.369 -2.882 -0.629 1.00 72.25 250 SER A CA 1
ATOM 1889 C C . SER A 1 250 ? -0.851 -2.338 -1.380 1.00 72.25 250 SER A C 1
ATOM 1891 O O . SER A 1 250 ? -1.983 -2.564 -0.933 1.00 72.25 250 SER A O 1
ATOM 1893 N N . VAL A 1 251 ? -0.617 -1.635 -2.491 1.00 65.19 251 VAL A N 1
ATOM 1894 C CA . VAL A 1 251 ? -1.611 -1.156 -3.454 1.00 65.19 251 VAL A CA 1
ATOM 1895 C C . VAL A 1 251 ? -1.255 -1.752 -4.811 1.00 65.19 251 VAL A C 1
ATOM 1897 O O . VAL A 1 251 ? -0.215 -1.449 -5.382 1.00 65.19 251 VAL A O 1
ATOM 1900 N N . THR A 1 252 ? -2.115 -2.634 -5.311 1.00 53.34 252 THR A N 1
ATOM 1901 C CA . THR A 1 252 ? -1.976 -3.285 -6.622 1.00 53.34 252 THR A CA 1
ATOM 1902 C C . THR A 1 252 ? -2.794 -2.596 -7.705 1.00 53.34 252 THR A C 1
ATOM 1904 O O . THR A 1 252 ? -2.940 -3.143 -8.792 1.00 53.34 252 THR A O 1
ATOM 1907 N N . VAL A 1 253 ? -3.339 -1.410 -7.422 1.00 49.66 253 VAL A N 1
ATOM 1908 C CA . VAL A 1 253 ? -3.966 -0.576 -8.443 1.00 49.66 253 VAL A CA 1
ATOM 1909 C C . VAL A 1 253 ? -2.865 0.305 -9.008 1.00 49.66 253 VAL A C 1
ATOM 1911 O O . VAL A 1 253 ? -2.433 1.232 -8.322 1.00 49.66 253 VAL A O 1
ATOM 1914 N N . PRO A 1 254 ? -2.359 0.035 -10.215 1.00 45.84 254 PRO A N 1
ATOM 1915 C CA . PRO A 1 254 ? -1.621 1.060 -10.894 1.00 45.84 254 PRO A CA 1
ATOM 1916 C C . PRO A 1 254 ? -2.636 2.089 -11.389 1.00 45.84 254 PRO A C 1
ATOM 1918 O O . PRO A 1 254 ? -3.261 1.902 -12.431 1.00 45.84 254 PRO A O 1
ATOM 1921 N N . ASP A 1 255 ? -2.842 3.151 -10.623 1.00 44.25 255 ASP A N 1
ATOM 1922 C CA . ASP A 1 255 ? -3.443 4.356 -11.173 1.00 44.25 255 ASP A CA 1
ATOM 1923 C C . ASP A 1 255 ? -2.366 5.424 -11.276 1.00 44.25 255 ASP A C 1
ATOM 1925 O O . ASP A 1 255 ? -1.851 5.931 -10.282 1.00 44.25 255 ASP A O 1
ATOM 1929 N N . GLY A 1 256 ? -1.977 5.680 -12.517 1.00 53.38 256 GLY A N 1
ATOM 1930 C CA . GLY A 1 256 ? -0.907 6.575 -12.902 1.00 53.38 256 GLY A CA 1
ATOM 1931 C C . GLY A 1 256 ? -0.365 6.164 -14.262 1.00 53.38 256 GLY A C 1
ATOM 1932 O O . GLY A 1 256 ? -0.663 5.085 -14.777 1.00 53.38 256 GLY A O 1
ATOM 1933 N N . PHE A 1 257 ? 0.428 7.034 -14.865 1.00 57.56 257 PHE A N 1
ATOM 1934 C CA . PHE A 1 257 ? 1.249 6.628 -15.990 1.00 57.56 257 PHE A CA 1
ATOM 1935 C C . PHE A 1 257 ? 2.564 6.027 -15.485 1.00 57.56 257 PHE A C 1
ATOM 1937 O O . PHE A 1 257 ? 3.143 6.499 -14.508 1.00 57.56 257 PHE A O 1
ATOM 1944 N N . LEU A 1 258 ? 3.073 5.019 -16.184 1.00 62.69 258 LEU A N 1
ATOM 1945 C CA . LEU A 1 258 ? 4.454 4.576 -16.042 1.00 62.69 258 LEU A CA 1
ATOM 1946 C C . LEU A 1 258 ? 5.346 5.539 -16.816 1.00 62.69 258 LEU A C 1
ATOM 1948 O O . LEU A 1 258 ? 5.107 5.772 -17.996 1.00 62.69 258 LEU A O 1
ATOM 1952 N N . ASN A 1 259 ? 6.397 6.052 -16.190 1.00 73.81 259 ASN A N 1
ATOM 1953 C CA . ASN A 1 259 ? 7.452 6.743 -16.921 1.00 73.81 259 ASN A CA 1
ATOM 1954 C C . ASN A 1 259 ? 8.603 5.765 -17.153 1.00 73.81 259 ASN A C 1
ATOM 1956 O O . ASN A 1 259 ? 9.125 5.183 -16.201 1.00 73.81 259 ASN A O 1
ATOM 1960 N N . ASP A 1 260 ? 8.976 5.567 -18.414 1.00 78.31 260 ASP A N 1
ATOM 1961 C CA . ASP A 1 260 ? 10.152 4.806 -18.811 1.00 78.31 260 ASP A CA 1
ATOM 1962 C C . ASP A 1 260 ? 11.086 5.635 -19.696 1.00 78.31 260 ASP A C 1
ATOM 1964 O O . ASP A 1 260 ? 10.715 6.668 -20.254 1.00 78.31 260 ASP A O 1
ATOM 1968 N N . THR A 1 261 ? 12.341 5.198 -19.791 1.00 88.25 261 THR A N 1
ATOM 1969 C CA . THR A 1 261 ? 13.321 5.784 -20.707 1.00 88.25 261 THR A CA 1
ATOM 1970 C C . THR A 1 261 ? 13.590 4.804 -21.838 1.00 88.25 261 THR A C 1
ATOM 1972 O O . THR A 1 26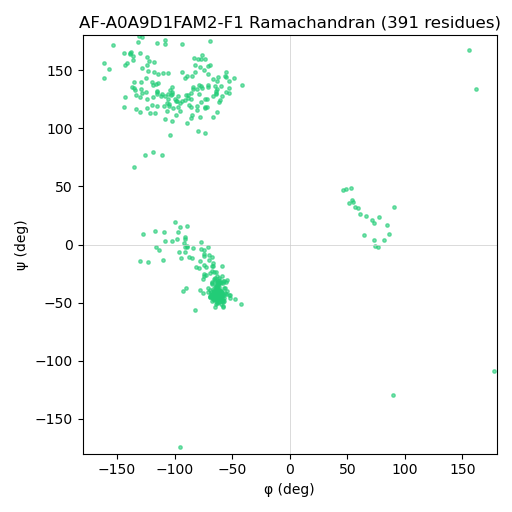1 ? 13.930 3.636 -21.620 1.00 88.25 261 THR A O 1
ATOM 1975 N N . VAL A 1 262 ? 13.470 5.298 -23.063 1.00 95.00 262 VAL A N 1
ATOM 1976 C CA . VAL A 1 262 ? 13.779 4.574 -24.297 1.00 95.00 262 VAL A CA 1
ATOM 1977 C C . VAL A 1 262 ? 14.834 5.340 -25.083 1.00 95.00 262 VAL A C 1
ATOM 1979 O O . VAL A 1 262 ? 15.012 6.542 -24.898 1.00 95.00 262 VAL A O 1
ATOM 1982 N N . ALA A 1 263 ? 15.546 4.638 -25.955 1.00 96.88 263 ALA A N 1
ATOM 1983 C CA . ALA A 1 263 ? 16.540 5.239 -26.827 1.00 96.88 263 ALA A CA 1
ATOM 1984 C C . ALA A 1 263 ? 16.113 5.099 -28.286 1.00 96.88 263 ALA A C 1
ATOM 1986 O O . ALA A 1 263 ? 15.741 4.015 -28.735 1.00 96.88 263 ALA A O 1
ATOM 1987 N N . GLU A 1 264 ? 16.196 6.202 -29.017 1.00 98.06 264 GLU A N 1
ATOM 1988 C CA . GLU A 1 264 ? 16.024 6.264 -30.461 1.00 98.06 264 GLU A CA 1
ATOM 1989 C C . GLU A 1 264 ? 17.412 6.277 -31.113 1.00 98.06 264 GLU A C 1
ATOM 1991 O O . GLU A 1 264 ? 18.189 7.225 -30.956 1.00 98.06 264 GLU A O 1
ATOM 1996 N N . LEU A 1 265 ? 17.746 5.190 -31.806 1.00 98.56 265 LEU A N 1
ATOM 1997 C CA . LEU A 1 265 ? 19.009 5.005 -32.510 1.00 98.56 265 LEU A CA 1
ATOM 1998 C C . LEU A 1 265 ? 18.806 5.224 -34.006 1.00 98.56 265 LEU A C 1
ATOM 2000 O O . LEU A 1 265 ? 17.906 4.638 -34.598 1.00 98.56 265 LEU A O 1
ATOM 2004 N N . GLN A 1 266 ? 19.641 6.056 -34.623 1.00 98.38 266 GLN A N 1
ATOM 2005 C CA . GLN A 1 266 ? 19.449 6.509 -35.999 1.00 98.38 266 GLN A CA 1
ATOM 2006 C C . GLN A 1 266 ? 20.733 6.465 -36.828 1.00 98.38 266 GLN A C 1
ATOM 2008 O O . GLN A 1 266 ? 21.792 6.912 -36.376 1.00 98.38 266 GLN A O 1
ATOM 2013 N N . CYS A 1 267 ? 20.624 6.042 -38.088 1.00 98.12 267 CYS A N 1
ATOM 2014 C CA . CYS A 1 267 ? 21.684 6.181 -39.087 1.00 98.12 267 CYS A CA 1
ATOM 2015 C C . CYS A 1 267 ? 21.128 6.543 -40.475 1.00 98.12 267 CYS A C 1
ATOM 2017 O O . CYS A 1 267 ? 19.963 6.292 -40.778 1.00 98.12 267 CYS A O 1
ATOM 2019 N N . ASN A 1 268 ? 21.964 7.166 -41.311 1.00 97.81 268 ASN A N 1
ATOM 2020 C CA . ASN A 1 268 ? 21.620 7.500 -42.697 1.00 97.81 268 ASN A CA 1
ATOM 2021 C C . ASN A 1 268 ? 22.295 6.489 -43.627 1.00 97.81 268 ASN A C 1
ATOM 2023 O O . ASN A 1 268 ? 23.480 6.214 -43.435 1.00 97.81 268 ASN A O 1
ATOM 2027 N N . LEU A 1 269 ? 21.563 5.996 -44.623 1.00 96.94 269 LEU A N 1
ATOM 2028 C CA . LEU A 1 269 ? 21.989 4.954 -45.557 1.00 96.94 269 LEU A CA 1
ATOM 2029 C C . LEU A 1 269 ? 21.715 5.416 -46.996 1.00 96.94 269 LEU A C 1
ATOM 2031 O O . LEU A 1 269 ? 20.558 5.605 -47.369 1.00 96.94 269 LEU A O 1
ATOM 2035 N N . ASP A 1 270 ? 22.759 5.640 -47.795 1.00 94.81 270 ASP A N 1
ATOM 2036 C CA . ASP A 1 270 ? 22.660 6.067 -49.204 1.00 94.81 270 ASP A CA 1
ATOM 2037 C C . ASP A 1 270 ? 23.209 5.044 -50.208 1.00 94.81 270 ASP A C 1
ATOM 2039 O O . ASP A 1 270 ? 23.144 5.268 -51.415 1.00 94.81 270 ASP A O 1
ATOM 2043 N N . ASP A 1 271 ? 23.734 3.927 -49.711 1.00 94.44 271 ASP A N 1
ATOM 2044 C CA . ASP A 1 271 ? 24.428 2.884 -50.468 1.00 94.44 271 ASP A CA 1
ATOM 2045 C C . ASP A 1 271 ? 23.869 1.468 -50.220 1.00 94.44 271 ASP A C 1
ATOM 2047 O O . ASP A 1 271 ? 24.445 0.492 -50.695 1.00 94.44 271 ASP A O 1
ATOM 2051 N N . MET A 1 272 ? 22.736 1.346 -49.518 1.00 96.44 272 MET A N 1
ATOM 2052 C CA . MET A 1 272 ? 22.041 0.073 -49.280 1.00 96.44 272 MET A CA 1
ATOM 2053 C C . MET A 1 272 ? 20.774 -0.058 -50.122 1.00 96.44 272 MET A C 1
ATOM 2055 O O . MET A 1 272 ? 20.063 0.920 -50.368 1.00 96.44 272 MET A O 1
ATOM 2059 N N . THR A 1 273 ? 20.458 -1.290 -50.518 1.00 96.19 273 THR A N 1
ATOM 2060 C CA . THR A 1 273 ? 19.185 -1.598 -51.172 1.00 96.19 273 THR A CA 1
ATOM 2061 C C . THR A 1 273 ? 18.038 -1.630 -50.158 1.00 96.19 273 THR A C 1
ATOM 2063 O O . THR A 1 273 ? 18.244 -1.763 -48.950 1.00 96.19 273 THR A O 1
ATOM 2066 N N . GLY A 1 274 ? 16.797 -1.545 -50.646 1.00 95.19 274 GLY A N 1
ATOM 2067 C CA . GLY A 1 274 ? 15.619 -1.711 -49.790 1.00 95.19 274 GLY A CA 1
ATOM 2068 C C . GLY A 1 274 ? 15.548 -3.092 -49.127 1.00 95.19 274 GLY A C 1
ATOM 2069 O O . GLY A 1 274 ? 15.098 -3.191 -47.988 1.00 95.19 274 GLY A O 1
ATOM 2070 N N . GLU A 1 275 ? 16.032 -4.140 -49.799 1.00 97.75 275 GLU A N 1
ATOM 2071 C CA . GLU A 1 275 ? 16.058 -5.510 -49.271 1.00 97.75 275 GLU A CA 1
ATOM 2072 C C . GLU A 1 275 ? 17.038 -5.639 -48.099 1.00 97.75 275 GLU A C 1
ATOM 2074 O O . GLU A 1 275 ? 16.681 -6.185 -47.054 1.00 97.75 275 GLU A O 1
ATOM 2079 N N . ASP A 1 276 ? 18.233 -5.057 -48.222 1.00 97.88 276 ASP A N 1
ATOM 2080 C CA . ASP A 1 276 ? 19.229 -5.066 -47.145 1.00 97.88 276 ASP A CA 1
ATOM 2081 C C . ASP A 1 276 ? 18.734 -4.293 -45.913 1.00 97.88 276 ASP A C 1
ATOM 2083 O O . ASP A 1 276 ? 18.906 -4.732 -44.774 1.00 97.88 276 ASP A O 1
ATOM 2087 N N . ILE A 1 277 ? 18.065 -3.153 -46.130 1.00 98.00 277 ILE A N 1
ATOM 2088 C CA . ILE A 1 277 ? 17.467 -2.350 -45.054 1.00 98.00 277 ILE A CA 1
ATOM 2089 C C . ILE A 1 277 ? 16.321 -3.114 -44.376 1.00 98.00 277 ILE A C 1
ATOM 2091 O O . ILE A 1 277 ? 16.203 -3.085 -43.145 1.00 98.00 277 ILE A O 1
ATOM 2095 N N . ALA A 1 278 ? 15.496 -3.830 -45.145 1.00 97.31 278 ALA A N 1
ATOM 2096 C CA . ALA A 1 278 ? 14.435 -4.675 -44.606 1.00 97.31 278 ALA A CA 1
ATOM 2097 C C . ALA A 1 278 ? 15.014 -5.828 -43.770 1.00 97.31 278 ALA A C 1
ATOM 2099 O O . ALA A 1 278 ? 14.536 -6.093 -42.663 1.00 97.31 278 ALA A O 1
ATOM 2100 N N . PHE A 1 279 ? 16.095 -6.459 -44.240 1.00 97.88 279 PHE A N 1
ATOM 2101 C CA . PHE A 1 279 ? 16.799 -7.488 -43.481 1.00 97.88 279 PHE A CA 1
ATOM 2102 C C . PHE A 1 279 ? 17.366 -6.931 -42.169 1.00 97.88 279 PHE A C 1
ATOM 2104 O O . PHE A 1 279 ? 17.105 -7.499 -41.107 1.00 97.88 279 PHE A O 1
ATOM 2111 N N . ALA A 1 280 ? 18.059 -5.789 -42.200 1.00 97.94 280 ALA A N 1
ATOM 2112 C CA . ALA A 1 280 ? 18.561 -5.131 -40.994 1.00 97.94 280 ALA A CA 1
ATOM 2113 C C . ALA A 1 280 ? 17.431 -4.811 -40.000 1.00 97.94 280 ALA A C 1
ATOM 2115 O O . ALA A 1 280 ? 17.552 -5.096 -38.807 1.00 97.94 280 ALA A O 1
ATOM 2116 N N . SER A 1 281 ? 16.302 -4.302 -40.501 1.00 98.19 281 SER A N 1
ATOM 2117 C CA . SER A 1 281 ? 15.112 -4.012 -39.693 1.00 98.19 281 SER A CA 1
ATOM 2118 C C . SER A 1 281 ? 14.560 -5.264 -39.011 1.00 98.19 281 SER A C 1
ATOM 2120 O O . SER A 1 281 ? 14.273 -5.235 -37.815 1.00 98.19 281 SER A O 1
ATOM 2122 N N . SER A 1 282 ? 14.490 -6.390 -39.731 1.00 97.44 282 SER A N 1
ATOM 2123 C CA . SER A 1 282 ? 14.041 -7.666 -39.160 1.00 97.44 282 SER A CA 1
ATOM 2124 C C . SER A 1 282 ? 14.947 -8.142 -38.021 1.00 97.44 282 SER A C 1
ATOM 2126 O O . SER A 1 282 ? 14.453 -8.529 -36.969 1.00 97.44 282 SER A O 1
ATOM 2128 N N . ARG A 1 283 ? 16.276 -8.031 -38.170 1.00 98.12 283 ARG A N 1
ATOM 2129 C CA . ARG A 1 283 ? 17.237 -8.426 -37.125 1.00 98.12 283 ARG A CA 1
ATOM 2130 C C . ARG A 1 283 ? 17.090 -7.593 -35.856 1.00 98.12 283 ARG A C 1
ATOM 2132 O O . ARG A 1 283 ? 17.244 -8.125 -34.761 1.00 98.12 283 ARG A O 1
ATOM 2139 N N . LEU A 1 284 ? 16.790 -6.304 -35.999 1.00 97.88 284 LEU A N 1
ATOM 2140 C CA . LEU A 1 284 ? 16.535 -5.413 -34.867 1.00 97.88 284 LEU A CA 1
ATOM 2141 C C . LEU A 1 284 ? 15.218 -5.776 -34.163 1.00 97.88 284 LEU A C 1
ATOM 2143 O O . LEU A 1 284 ? 15.192 -5.877 -32.937 1.00 97.88 284 LEU A O 1
ATOM 2147 N N . LEU A 1 285 ? 14.146 -6.039 -34.916 1.00 96.69 285 LEU A N 1
ATOM 2148 C CA . LEU A 1 285 ? 12.864 -6.480 -34.352 1.00 96.69 285 LEU A CA 1
ATOM 2149 C C . LEU A 1 285 ? 12.984 -7.836 -33.641 1.00 96.69 285 LEU A C 1
ATOM 2151 O O . LEU A 1 285 ? 12.535 -7.961 -32.503 1.00 96.69 285 LEU A O 1
ATOM 2155 N N . ASP A 1 286 ? 13.665 -8.810 -34.248 1.00 92.75 286 ASP A N 1
ATOM 2156 C CA . ASP A 1 286 ? 13.896 -10.140 -33.665 1.00 92.75 286 ASP A CA 1
ATOM 2157 C C . ASP A 1 286 ? 14.724 -10.077 -32.371 1.00 92.75 286 ASP A C 1
ATOM 2159 O O . ASP A 1 286 ? 14.520 -10.871 -31.453 1.00 92.75 286 ASP A O 1
ATOM 2163 N N . ALA A 1 287 ? 15.634 -9.104 -32.260 1.00 89.56 287 ALA A N 1
ATOM 2164 C CA . ALA A 1 287 ? 16.392 -8.836 -31.037 1.00 89.56 287 ALA A CA 1
ATOM 2165 C C . ALA A 1 287 ? 15.553 -8.148 -29.936 1.00 89.56 287 ALA A C 1
ATOM 2167 O O . ALA A 1 287 ? 16.027 -7.959 -28.809 1.00 89.56 287 ALA A O 1
ATOM 2168 N N . GLY A 1 288 ? 14.303 -7.783 -30.229 1.00 93.00 288 GLY A N 1
ATOM 2169 C CA . GLY A 1 288 ? 13.374 -7.154 -29.294 1.00 93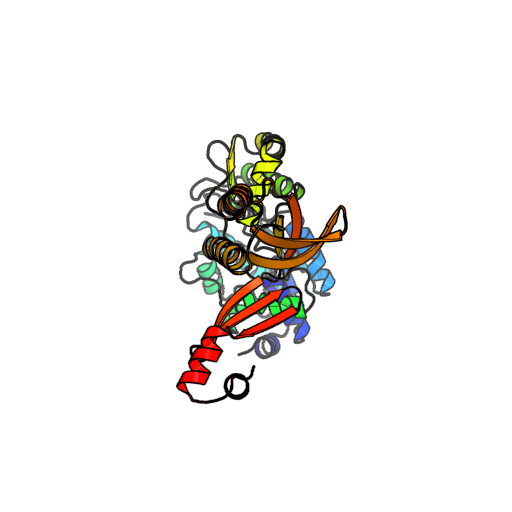.00 288 GLY A CA 1
ATOM 2170 C C . GLY A 1 288 ? 13.427 -5.628 -29.298 1.00 93.00 288 GLY A C 1
ATOM 2171 O O . GLY A 1 288 ? 13.242 -5.017 -28.241 1.00 93.00 288 GLY A O 1
ATOM 2172 N N . ALA A 1 289 ? 13.708 -5.002 -30.447 1.00 95.62 289 ALA A N 1
ATOM 2173 C CA . ALA A 1 289 ? 13.447 -3.574 -30.619 1.00 95.62 289 ALA A CA 1
ATOM 2174 C C . ALA A 1 289 ? 11.964 -3.279 -30.329 1.00 95.62 289 ALA A C 1
ATOM 2176 O O . ALA A 1 289 ? 11.084 -4.091 -30.609 1.00 95.62 289 ALA A O 1
ATOM 2177 N N . LEU A 1 290 ? 11.687 -2.112 -29.747 1.00 93.62 290 LEU A N 1
ATOM 2178 C CA . LEU A 1 290 ? 10.319 -1.665 -29.477 1.00 93.62 290 LEU A CA 1
ATOM 2179 C C . LEU A 1 290 ? 9.598 -1.294 -30.772 1.00 93.62 290 LEU A C 1
ATOM 2181 O O . LEU A 1 290 ? 8.400 -1.539 -30.882 1.00 93.62 290 LEU A O 1
ATOM 2185 N N . ASP A 1 291 ? 10.329 -0.687 -31.707 1.00 97.12 291 ASP A N 1
ATOM 2186 C CA . ASP A 1 291 ? 9.873 -0.382 -33.059 1.00 97.12 291 ASP A CA 1
ATOM 2187 C C . ASP A 1 291 ? 11.079 -0.111 -33.974 1.00 97.12 291 ASP A C 1
ATOM 2189 O O . ASP A 1 291 ? 12.156 0.264 -33.495 1.00 97.12 291 ASP A O 1
ATOM 2193 N N . VAL A 1 292 ? 10.907 -0.292 -35.283 1.00 98.00 292 VAL A N 1
ATOM 2194 C CA . VAL A 1 292 ? 11.922 0.008 -36.302 1.00 98.00 292 VAL A CA 1
ATOM 2195 C C . VAL A 1 292 ? 11.239 0.572 -37.540 1.00 98.00 292 VAL A C 1
ATOM 2197 O O . VAL A 1 292 ? 10.336 -0.051 -38.093 1.00 98.00 292 VAL A O 1
ATOM 2200 N N . TRP A 1 293 ? 11.690 1.733 -38.010 1.00 98.44 293 TRP A N 1
ATOM 2201 C CA . TRP A 1 293 ? 11.113 2.380 -39.187 1.00 98.44 293 TRP A CA 1
ATOM 2202 C C . TRP A 1 293 ? 12.160 3.092 -40.039 1.00 98.44 293 TRP A C 1
ATOM 2204 O O . TRP A 1 293 ? 13.285 3.363 -39.614 1.00 98.44 293 TRP A O 1
ATOM 2214 N N . THR A 1 294 ? 11.756 3.427 -41.262 1.00 98.06 294 THR A N 1
ATOM 2215 C CA . THR A 1 294 ? 12.583 4.140 -42.236 1.00 98.06 294 THR A CA 1
ATOM 2216 C C . THR A 1 294 ? 11.894 5.404 -42.729 1.00 98.06 294 THR A C 1
ATOM 2218 O O . THR A 1 294 ? 10.686 5.386 -42.965 1.00 98.06 294 THR A O 1
ATOM 2221 N N . ALA A 1 295 ? 12.653 6.472 -42.964 1.00 97.69 295 ALA A N 1
ATOM 2222 C CA . ALA A 1 295 ? 12.157 7.689 -43.607 1.00 97.69 295 ALA A CA 1
ATOM 2223 C C . ALA A 1 295 ? 13.067 8.116 -44.773 1.00 97.69 295 ALA A C 1
ATOM 2225 O O . ALA A 1 295 ? 14.290 8.040 -44.639 1.00 97.69 295 ALA A O 1
ATOM 2226 N N . PRO A 1 296 ? 12.519 8.588 -45.909 1.00 97.19 296 PRO A N 1
ATOM 2227 C CA . PRO A 1 296 ? 13.332 9.148 -46.982 1.00 97.19 296 PRO A CA 1
ATOM 2228 C C . PRO A 1 296 ? 13.900 10.506 -46.558 1.00 97.19 296 PRO A C 1
ATOM 2230 O O . PRO A 1 296 ? 13.185 11.354 -46.022 1.00 97.19 296 PRO A O 1
ATOM 2233 N N . ILE A 1 297 ? 15.183 10.730 -46.822 1.00 97.19 297 ILE A N 1
ATOM 2234 C CA . ILE A 1 297 ? 15.884 11.978 -46.505 1.00 97.19 297 ILE A CA 1
ATOM 2235 C C . ILE A 1 297 ? 16.767 12.418 -47.678 1.00 97.19 297 ILE A C 1
ATOM 2237 O O . ILE A 1 297 ? 17.125 11.625 -48.547 1.00 97.19 297 ILE A O 1
ATOM 2241 N N . TYR A 1 298 ? 17.163 13.690 -47.678 1.00 96.25 298 TYR A N 1
ATOM 2242 C CA . TYR A 1 298 ? 18.191 14.218 -48.574 1.00 96.25 298 TYR A CA 1
ATOM 2243 C C . TYR A 1 298 ? 19.393 14.676 -47.752 1.00 96.25 298 TYR A C 1
ATOM 2245 O O . TYR A 1 298 ? 19.260 15.388 -46.758 1.00 96.25 298 TYR A O 1
ATOM 2253 N N . MET A 1 299 ? 20.582 14.255 -48.167 1.00 91.81 299 MET A N 1
ATOM 2254 C CA . MET A 1 299 ? 21.848 14.607 -47.535 1.00 91.81 299 MET A CA 1
ATOM 2255 C C . MET A 1 299 ? 22.506 15.806 -48.235 1.00 91.81 299 MET A C 1
ATOM 2257 O O . MET A 1 299 ? 21.953 16.410 -49.158 1.00 91.81 299 MET A O 1
ATOM 2261 N N . LYS A 1 300 ? 23.734 16.153 -47.818 1.00 89.25 300 LYS A N 1
ATOM 2262 C CA . LYS A 1 300 ? 24.550 17.185 -48.479 1.00 89.25 300 LYS A CA 1
ATOM 2263 C C . LYS A 1 300 ? 24.589 16.968 -49.997 1.00 89.25 300 LYS A C 1
ATOM 2265 O O . LYS A 1 300 ? 24.668 15.833 -50.464 1.00 89.25 300 LYS A O 1
ATOM 2270 N N . LYS A 1 301 ? 24.585 18.065 -50.760 1.00 92.94 301 LYS A N 1
ATOM 2271 C CA . LYS A 1 301 ? 24.537 18.046 -52.236 1.00 92.94 301 LYS A CA 1
ATOM 2272 C C . LYS A 1 301 ? 23.276 17.371 -52.806 1.00 92.94 301 LYS A C 1
ATOM 2274 O O . LYS A 1 301 ? 23.319 16.862 -53.919 1.00 92.94 301 LYS A O 1
ATOM 2279 N N . ASN A 1 302 ? 22.176 17.372 -52.047 1.00 90.44 302 ASN A N 1
ATOM 2280 C CA . ASN A 1 302 ? 20.879 16.833 -52.456 1.00 90.44 302 ASN A CA 1
ATOM 2281 C C . ASN A 1 302 ? 20.909 15.336 -52.817 1.00 90.44 302 ASN A C 1
ATOM 2283 O O . ASN A 1 302 ? 20.168 14.885 -53.688 1.00 90.44 302 ASN A O 1
ATOM 2287 N N . ARG A 1 303 ? 21.788 14.559 -52.170 1.00 93.62 303 ARG A N 1
ATOM 2288 C CA . ARG A 1 303 ? 21.858 13.109 -52.378 1.00 93.62 303 ARG A CA 1
ATOM 2289 C C . ARG A 1 303 ? 20.711 12.417 -51.620 1.00 93.62 303 ARG A C 1
ATOM 2291 O O . ARG A 1 303 ? 20.658 12.590 -50.402 1.00 93.62 303 ARG A O 1
ATOM 2298 N N . PRO A 1 304 ? 19.837 11.639 -52.282 1.00 95.56 304 PRO A N 1
ATOM 2299 C CA . PRO A 1 304 ? 18.812 10.846 -51.603 1.00 95.56 304 PRO A CA 1
ATOM 2300 C C . PRO A 1 304 ? 19.428 9.788 -50.678 1.00 95.56 304 PRO A C 1
ATOM 2302 O O . PRO A 1 304 ? 20.461 9.212 -51.010 1.00 95.56 304 PRO A O 1
ATOM 2305 N N . ALA A 1 305 ? 18.793 9.534 -49.537 1.00 97.06 305 ALA A N 1
ATOM 2306 C CA . ALA A 1 305 ? 19.174 8.492 -48.587 1.00 97.06 305 ALA A CA 1
ATOM 2307 C C . ALA A 1 305 ? 17.959 8.027 -47.763 1.00 97.06 305 ALA A C 1
ATOM 2309 O O . ALA A 1 305 ? 16.887 8.635 -47.805 1.00 97.06 305 ALA A O 1
ATOM 2310 N N . VAL A 1 306 ? 18.142 6.969 -46.978 1.00 97.88 306 VAL A N 1
ATOM 2311 C CA . VAL A 1 306 ? 17.168 6.446 -46.016 1.00 97.88 306 VAL A CA 1
ATOM 2312 C C . VAL A 1 306 ? 17.673 6.691 -44.596 1.00 97.88 306 VAL A C 1
ATOM 2314 O O . VAL A 1 306 ? 18.804 6.349 -44.262 1.00 97.88 306 VAL A O 1
ATOM 2317 N N . LEU A 1 307 ? 16.836 7.277 -43.745 1.00 98.25 307 LEU A N 1
ATOM 2318 C CA . LEU A 1 307 ? 17.038 7.320 -42.300 1.00 98.25 307 LEU A CA 1
ATOM 2319 C C . LEU A 1 307 ? 16.458 6.040 -41.700 1.00 98.25 307 LEU A C 1
ATOM 2321 O O . LEU A 1 307 ? 15.237 5.899 -41.665 1.00 98.25 307 LEU A O 1
ATOM 2325 N N . LEU A 1 308 ? 17.308 5.132 -41.227 1.00 98.50 308 LEU A N 1
ATOM 2326 C CA . LEU A 1 308 ? 16.881 3.975 -40.441 1.00 98.50 308 LEU A CA 1
ATOM 2327 C C . LEU A 1 308 ? 16.844 4.364 -38.965 1.00 98.50 308 LEU A C 1
ATOM 2329 O O . LEU A 1 308 ? 17.836 4.871 -38.437 1.00 98.50 308 LEU A O 1
ATOM 2333 N N . THR A 1 309 ? 15.717 4.100 -38.307 1.00 98.62 309 THR A N 1
ATOM 2334 C CA . THR A 1 309 ? 15.519 4.383 -36.886 1.00 98.62 309 THR A CA 1
ATOM 2335 C C . THR A 1 309 ? 15.099 3.130 -36.132 1.00 98.62 309 THR A C 1
ATOM 2337 O O . THR A 1 309 ? 14.174 2.437 -36.545 1.00 98.62 309 THR A O 1
ATOM 2340 N N . CYS A 1 310 ? 15.766 2.858 -35.014 1.00 98.44 310 CYS A N 1
ATOM 2341 C CA . CYS A 1 310 ? 15.468 1.771 -34.091 1.00 98.44 310 CYS A CA 1
ATOM 2342 C C . CYS A 1 310 ? 15.138 2.350 -32.715 1.00 98.44 310 CYS A C 1
ATOM 2344 O O . CYS A 1 310 ? 15.984 2.989 -32.088 1.00 98.44 310 CYS A O 1
ATOM 2346 N N . LEU A 1 311 ? 13.932 2.091 -32.219 1.00 98.19 311 LEU A N 1
ATOM 2347 C CA . LEU A 1 311 ? 13.535 2.421 -30.857 1.00 98.19 311 LEU A CA 1
ATOM 2348 C C . LEU A 1 311 ? 13.776 1.208 -29.959 1.00 98.19 311 LEU A C 1
ATOM 2350 O O . LEU A 1 311 ? 13.241 0.130 -30.212 1.00 98.19 311 LEU A O 1
ATOM 2354 N N . CYS A 1 312 ? 14.558 1.360 -28.895 1.00 95.25 312 CYS A N 1
ATOM 2355 C CA . CYS A 1 312 ? 14.912 0.251 -28.009 1.00 95.25 312 CYS A CA 1
ATOM 2356 C C . CYS A 1 312 ? 14.897 0.640 -26.521 1.00 95.25 312 CYS A C 1
ATOM 2358 O O . CYS A 1 312 ? 14.915 1.828 -26.185 1.00 95.25 312 CYS A O 1
ATOM 2360 N N . PRO A 1 313 ? 14.889 -0.340 -25.595 1.00 90.50 313 PRO A N 1
ATOM 2361 C CA . PRO A 1 313 ? 15.059 -0.061 -24.170 1.00 90.50 313 PRO A CA 1
ATOM 2362 C C . PRO A 1 313 ? 16.404 0.628 -23.890 1.00 90.50 313 PRO A C 1
ATOM 2364 O O . PRO A 1 313 ? 17.436 0.194 -24.407 1.00 90.50 313 PRO A O 1
ATOM 2367 N N . ALA A 1 314 ? 16.417 1.659 -23.035 1.00 90.75 314 ALA A N 1
ATOM 2368 C CA . ALA A 1 314 ? 17.624 2.456 -22.772 1.00 90.75 314 ALA A CA 1
ATOM 2369 C C . ALA A 1 314 ? 18.813 1.626 -22.241 1.00 90.75 314 ALA A C 1
ATOM 2371 O O . ALA A 1 314 ? 19.963 1.892 -22.583 1.00 90.75 314 ALA A O 1
ATOM 2372 N N . HIS A 1 315 ? 18.545 0.571 -21.467 1.00 87.50 315 HIS A N 1
ATOM 2373 C CA . HIS A 1 315 ? 19.578 -0.319 -20.923 1.00 87.50 315 HIS A CA 1
ATOM 2374 C C . HIS A 1 315 ? 20.193 -1.281 -21.961 1.00 87.50 315 HIS A C 1
ATOM 2376 O O . HIS A 1 315 ? 21.188 -1.932 -21.660 1.00 87.50 315 HIS A O 1
ATOM 2382 N N . ARG A 1 316 ? 19.633 -1.380 -23.179 1.00 94.12 316 ARG A N 1
ATOM 2383 C CA . ARG A 1 316 ? 20.132 -2.251 -24.269 1.00 94.12 316 ARG A CA 1
ATOM 2384 C C . ARG A 1 316 ? 20.764 -1.477 -25.427 1.00 94.12 316 ARG A C 1
ATOM 2386 O O . ARG A 1 316 ? 21.048 -2.052 -26.472 1.00 94.12 316 ARG A O 1
ATOM 2393 N N . VAL A 1 317 ? 21.012 -0.180 -25.262 1.00 94.50 317 VAL A N 1
ATOM 2394 C CA . VAL A 1 317 ? 21.531 0.695 -26.329 1.00 94.50 317 VAL A CA 1
ATOM 2395 C C . VAL A 1 317 ? 22.796 0.161 -26.995 1.00 94.50 317 VAL A C 1
ATOM 2397 O O . VAL A 1 317 ? 22.902 0.212 -28.220 1.00 94.50 317 VAL A O 1
ATOM 2400 N N . GLU A 1 318 ? 23.753 -0.354 -26.223 1.00 94.12 318 GLU A N 1
ATOM 2401 C CA . GLU A 1 318 ? 25.006 -0.870 -26.787 1.00 94.12 318 GLU A CA 1
ATOM 2402 C C . GLU A 1 318 ? 24.774 -2.072 -27.705 1.00 94.12 318 GLU A C 1
ATOM 2404 O O . GLU A 1 318 ? 25.409 -2.190 -28.753 1.00 94.12 318 GLU A O 1
ATOM 2409 N N . GLU A 1 319 ? 23.839 -2.944 -27.336 1.00 96.81 319 GLU A N 1
ATOM 2410 C CA . GLU A 1 319 ? 23.471 -4.116 -28.121 1.00 96.81 319 GLU A CA 1
ATOM 2411 C C . GLU A 1 319 ? 22.865 -3.704 -29.467 1.00 96.81 319 GLU A C 1
ATOM 2413 O O . GLU A 1 319 ? 23.349 -4.124 -30.519 1.00 96.81 319 GLU A O 1
ATOM 2418 N N . PHE A 1 320 ? 21.864 -2.819 -29.447 1.00 97.88 320 PHE A N 1
ATOM 2419 C CA . PHE A 1 320 ? 21.210 -2.349 -30.670 1.00 97.88 320 PHE A CA 1
ATOM 2420 C C . PHE A 1 320 ? 22.140 -1.501 -31.541 1.00 97.88 320 PHE A C 1
ATOM 2422 O O . PHE A 1 320 ? 22.112 -1.622 -32.763 1.00 97.88 320 PHE A O 1
ATOM 2429 N N . THR A 1 321 ? 23.041 -0.723 -30.937 1.00 98.38 321 THR A N 1
ATOM 2430 C CA . THR A 1 321 ? 24.086 0.002 -31.675 1.00 98.38 321 THR A CA 1
ATOM 2431 C C . THR A 1 321 ? 24.994 -0.967 -32.433 1.00 98.38 321 THR A C 1
ATOM 2433 O O . THR A 1 321 ? 25.260 -0.763 -33.618 1.00 98.38 321 THR A O 1
ATOM 2436 N N . ARG A 1 322 ? 25.433 -2.059 -31.789 1.00 98.25 322 ARG A N 1
ATOM 2437 C CA . ARG A 1 322 ? 26.237 -3.103 -32.447 1.00 98.25 322 ARG A CA 1
ATOM 2438 C C . ARG A 1 322 ? 25.465 -3.795 -33.566 1.00 98.25 322 ARG A C 1
ATOM 2440 O O . ARG A 1 322 ? 26.049 -4.046 -34.615 1.00 98.25 322 ARG A O 1
ATOM 2447 N N . LEU A 1 323 ? 24.177 -4.084 -33.373 1.00 98.12 323 LEU A N 1
ATOM 2448 C CA . LEU A 1 323 ? 23.333 -4.676 -34.416 1.00 98.12 323 LEU A CA 1
ATOM 2449 C C . LEU A 1 323 ? 23.202 -3.749 -35.629 1.00 98.12 323 LEU A C 1
ATOM 2451 O O . LEU A 1 323 ? 23.391 -4.206 -36.754 1.00 98.12 323 LEU A O 1
ATOM 2455 N N . MET A 1 324 ? 22.960 -2.453 -35.416 1.00 98.38 324 MET A N 1
ATOM 2456 C CA . MET A 1 324 ? 22.882 -1.476 -36.506 1.00 98.38 324 MET A CA 1
ATOM 2457 C C . MET A 1 324 ? 24.211 -1.354 -37.262 1.00 98.38 324 MET A C 1
ATOM 2459 O O . MET A 1 324 ? 24.213 -1.418 -38.487 1.00 98.38 324 MET A O 1
ATOM 2463 N N . LEU A 1 325 ? 25.345 -1.249 -36.561 1.00 98.25 325 LEU A N 1
ATOM 2464 C CA . LEU A 1 325 ? 26.673 -1.192 -37.192 1.00 98.25 325 LEU A CA 1
ATOM 2465 C C . LEU A 1 325 ? 27.046 -2.491 -37.922 1.00 98.25 325 LEU A C 1
ATOM 2467 O O . LEU A 1 325 ? 27.793 -2.463 -38.891 1.00 98.25 325 LEU A O 1
ATOM 2471 N N . ARG A 1 326 ? 26.547 -3.640 -37.454 1.00 98.12 326 ARG A N 1
ATOM 2472 C CA . ARG A 1 326 ? 26.817 -4.947 -38.065 1.00 98.12 326 ARG A CA 1
ATOM 2473 C C . ARG A 1 326 ? 25.984 -5.198 -39.318 1.00 98.12 326 ARG A C 1
ATOM 2475 O O . ARG A 1 326 ? 26.467 -5.846 -40.241 1.00 98.12 326 ARG A O 1
ATOM 2482 N N . HIS A 1 327 ? 24.722 -4.780 -39.306 1.00 97.94 327 HIS A N 1
ATOM 2483 C CA . HIS A 1 327 ? 23.746 -5.111 -40.346 1.00 97.94 327 HIS A CA 1
ATOM 2484 C C . HIS A 1 327 ? 23.491 -3.970 -41.333 1.00 97.94 327 HIS A C 1
ATOM 2486 O O . HIS A 1 327 ? 22.663 -4.121 -42.225 1.00 97.94 327 HIS A O 1
ATOM 2492 N N . THR A 1 328 ? 24.198 -2.849 -41.201 1.00 98.06 328 THR A N 1
ATOM 2493 C CA . THR A 1 328 ? 24.140 -1.740 -42.157 1.00 98.06 328 THR A CA 1
ATOM 2494 C C . THR A 1 328 ? 25.541 -1.315 -42.582 1.00 98.06 328 THR A C 1
ATOM 2496 O O . THR A 1 328 ? 26.527 -1.660 -41.937 1.00 98.06 328 THR A O 1
ATOM 2499 N N . THR A 1 329 ? 25.634 -0.541 -43.660 1.00 97.00 329 THR A N 1
ATOM 2500 C CA . THR A 1 329 ? 26.885 0.066 -44.149 1.00 97.00 329 THR A CA 1
ATOM 2501 C C . THR A 1 329 ? 27.316 1.288 -43.333 1.00 97.00 329 THR A C 1
ATOM 2503 O O . THR A 1 329 ? 28.375 1.867 -43.584 1.00 97.00 329 THR A O 1
ATOM 2506 N N . THR A 1 330 ? 26.510 1.716 -42.354 1.00 96.94 330 THR A N 1
ATOM 2507 C CA . THR A 1 330 ? 26.789 2.936 -41.603 1.00 96.94 330 THR A CA 1
ATOM 2508 C C . THR A 1 330 ? 28.049 2.814 -40.751 1.00 96.94 330 THR A C 1
ATOM 2510 O O . THR A 1 330 ? 28.306 1.797 -40.111 1.00 96.94 330 THR A O 1
ATOM 2513 N N . LEU A 1 331 ? 28.812 3.903 -40.674 1.00 96.38 331 LEU A N 1
ATOM 2514 C CA . LEU A 1 331 ? 29.993 3.995 -39.812 1.00 96.38 331 LEU A CA 1
ATOM 2515 C C . LEU A 1 331 ? 29.670 4.556 -38.421 1.00 96.38 331 LEU A C 1
ATOM 2517 O O . LEU A 1 331 ? 30.546 4.615 -37.560 1.00 96.38 331 LEU A O 1
ATOM 2521 N N . GLY A 1 332 ? 28.435 5.011 -38.195 1.00 96.75 332 GLY A N 1
ATOM 2522 C CA . GLY A 1 332 ? 28.052 5.632 -36.936 1.00 96.75 332 GLY A CA 1
ATOM 2523 C C . GLY A 1 332 ? 26.547 5.659 -36.719 1.00 96.75 332 GLY A C 1
ATOM 2524 O O . GLY A 1 332 ? 25.765 5.891 -37.639 1.00 96.75 332 GLY A O 1
ATOM 2525 N N . VAL A 1 333 ? 26.155 5.468 -35.463 1.00 98.25 333 VAL A N 1
ATOM 2526 C CA . VAL A 1 333 ? 24.766 5.512 -35.006 1.00 98.25 333 VAL A CA 1
ATOM 2527 C C . VAL A 1 333 ? 24.624 6.685 -34.047 1.00 98.25 333 VAL A C 1
ATOM 2529 O O . VAL A 1 333 ? 25.418 6.844 -33.121 1.00 98.25 333 VAL A O 1
ATOM 2532 N N . ARG A 1 334 ? 23.62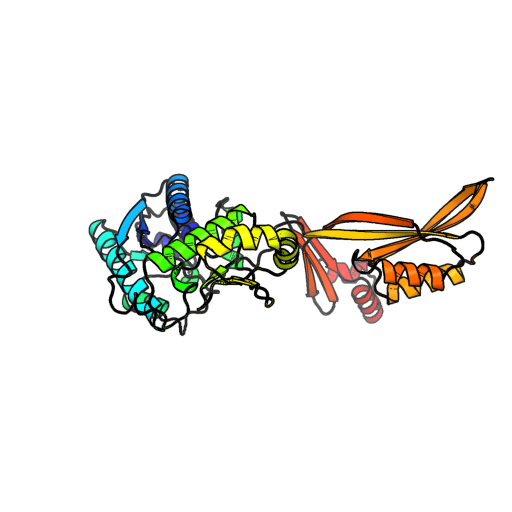2 7.530 -34.278 1.00 98.31 334 ARG A N 1
ATOM 2533 C CA . ARG A 1 334 ? 23.256 8.617 -33.366 1.00 98.31 334 ARG A CA 1
ATOM 2534 C C . ARG A 1 334 ? 22.218 8.106 -32.380 1.00 98.31 334 ARG A C 1
ATOM 2536 O O . ARG A 1 334 ? 21.343 7.344 -32.770 1.00 98.31 334 ARG A O 1
ATOM 2543 N N . ARG A 1 335 ? 22.299 8.560 -31.132 1.00 97.44 335 ARG A N 1
ATOM 2544 C CA . ARG A 1 335 ? 21.354 8.227 -30.063 1.00 97.44 335 ARG A CA 1
ATOM 2545 C C . ARG A 1 335 ? 20.628 9.479 -29.605 1.00 97.44 335 ARG A C 1
ATOM 2547 O O . ARG A 1 335 ? 21.261 10.510 -29.386 1.00 97.44 335 ARG A O 1
ATOM 2554 N N . ARG A 1 336 ? 19.327 9.348 -29.381 1.00 96.69 336 ARG A N 1
ATOM 2555 C CA . ARG A 1 336 ? 18.530 10.287 -28.600 1.00 96.69 336 ARG A CA 1
ATOM 2556 C C . ARG A 1 336 ? 17.830 9.530 -27.482 1.00 96.69 336 ARG A C 1
ATOM 2558 O O . ARG A 1 336 ? 17.136 8.556 -27.746 1.00 96.69 336 ARG A O 1
ATOM 2565 N N . ASP A 1 337 ? 18.023 9.980 -26.250 1.00 92.12 337 ASP A N 1
ATOM 2566 C CA . ASP A 1 337 ? 17.270 9.461 -25.113 1.00 92.12 337 ASP A CA 1
ATOM 2567 C C . ASP A 1 337 ? 15.934 10.182 -24.998 1.00 92.12 337 ASP A C 1
ATOM 2569 O O . ASP A 1 337 ? 15.848 11.405 -25.148 1.00 92.12 337 ASP A O 1
ATOM 2573 N N . CYS A 1 338 ? 14.889 9.402 -24.760 1.00 90.44 338 CYS A N 1
ATOM 2574 C CA . CYS A 1 338 ? 13.526 9.880 -24.658 1.00 90.44 338 CYS A CA 1
ATOM 2575 C C . CYS A 1 338 ? 12.896 9.337 -23.383 1.00 90.44 338 CYS A C 1
ATOM 2577 O O . CYS A 1 338 ? 12.863 8.127 -23.153 1.00 90.44 338 CYS A O 1
ATOM 2579 N N . GLU A 1 339 ? 12.353 10.240 -22.578 1.00 87.69 339 GLU A N 1
ATOM 2580 C CA . GLU A 1 339 ? 11.393 9.875 -21.548 1.00 87.69 339 GLU A CA 1
ATOM 2581 C C . GLU A 1 339 ? 10.033 9.660 -22.200 1.00 87.69 339 GLU A C 1
ATOM 2583 O O . GLU A 1 339 ? 9.613 10.416 -23.083 1.00 87.69 339 GLU A O 1
ATOM 2588 N N . ARG A 1 340 ? 9.352 8.601 -21.780 1.00 84.25 340 ARG A N 1
ATOM 2589 C CA . ARG A 1 340 ? 8.050 8.236 -22.301 1.00 84.25 340 ARG A CA 1
ATOM 2590 C C . ARG A 1 340 ? 7.121 7.869 -21.158 1.00 84.25 340 ARG A C 1
ATOM 2592 O O . ARG A 1 340 ? 7.451 7.101 -20.266 1.00 84.25 340 ARG A O 1
ATOM 2599 N N . THR A 1 341 ? 5.917 8.401 -21.258 1.00 82.25 341 THR A N 1
ATOM 2600 C CA . THR A 1 341 ? 4.798 8.132 -20.367 1.00 82.25 341 THR A CA 1
ATOM 2601 C C . THR A 1 341 ? 3.910 7.065 -21.015 1.00 82.25 341 THR A C 1
ATOM 2603 O O . THR A 1 341 ? 3.403 7.263 -22.121 1.00 82.25 341 THR A O 1
ATOM 2606 N N . VAL A 1 342 ? 3.750 5.908 -20.372 1.00 81.62 342 VAL A N 1
ATOM 2607 C CA . VAL A 1 342 ? 2.991 4.758 -20.880 1.00 81.62 342 VAL A CA 1
ATOM 2608 C C . VAL A 1 342 ? 1.884 4.337 -19.919 1.00 81.62 342 VAL A C 1
ATOM 2610 O O . VAL A 1 342 ? 1.988 4.473 -18.705 1.00 81.62 342 VAL A O 1
ATOM 2613 N N . LEU A 1 343 ? 0.801 3.804 -20.478 1.00 79.44 343 LEU A N 1
ATOM 2614 C CA . LEU A 1 343 ? -0.268 3.186 -19.698 1.00 79.44 343 LEU A CA 1
ATOM 2615 C C . LEU A 1 343 ? 0.185 1.819 -19.178 1.00 79.44 343 LEU A C 1
ATOM 2617 O O . LEU A 1 343 ? 0.948 1.107 -19.842 1.00 79.44 343 LEU A O 1
ATOM 2621 N N . HIS A 1 344 ? -0.350 1.415 -18.031 1.00 70.56 344 HIS A N 1
ATOM 2622 C CA . HIS A 1 344 ? -0.193 0.050 -17.554 1.00 70.56 344 HIS A CA 1
ATOM 2623 C C . HIS A 1 344 ? -0.927 -0.887 -18.495 1.00 70.56 344 HIS A C 1
ATOM 2625 O O . HIS A 1 344 ? -2.098 -0.675 -18.794 1.00 70.56 344 HIS A O 1
ATOM 2631 N N . ARG A 1 345 ? -0.235 -1.918 -18.978 1.00 74.94 345 ARG A N 1
ATOM 2632 C CA . ARG A 1 345 ? -0.791 -2.865 -19.942 1.00 74.94 345 ARG A CA 1
ATOM 2633 C C . ARG A 1 345 ? -0.911 -4.255 -19.344 1.00 74.94 345 ARG A C 1
ATOM 2635 O O . ARG A 1 345 ? 0.021 -4.744 -18.709 1.00 74.94 345 ARG A O 1
ATOM 2642 N N . THR A 1 346 ? -2.019 -4.910 -19.636 1.00 69.56 346 THR A N 1
ATOM 2643 C CA . THR A 1 346 ? -2.237 -6.335 -19.411 1.00 69.56 346 THR A CA 1
ATOM 2644 C C . THR A 1 346 ? -2.737 -6.962 -20.705 1.00 69.56 346 THR A C 1
ATOM 2646 O O . THR A 1 346 ? -3.321 -6.296 -21.563 1.00 69.56 346 THR A O 1
ATOM 2649 N N . VAL A 1 347 ? -2.458 -8.249 -20.884 1.00 77.75 347 VAL A N 1
ATOM 2650 C CA . VAL A 1 347 ? -3.012 -9.022 -21.995 1.00 77.75 347 VAL A CA 1
ATOM 2651 C C . VAL A 1 347 ? -4.026 -9.981 -21.402 1.00 77.75 347 VAL A C 1
ATOM 2653 O O . VAL A 1 347 ? -3.680 -10.800 -20.554 1.00 77.75 347 VAL A O 1
ATOM 2656 N N . THR A 1 348 ? -5.274 -9.849 -21.828 1.00 77.75 348 THR A N 1
ATOM 2657 C CA . THR A 1 348 ? -6.352 -10.785 -21.504 1.00 77.75 348 THR A CA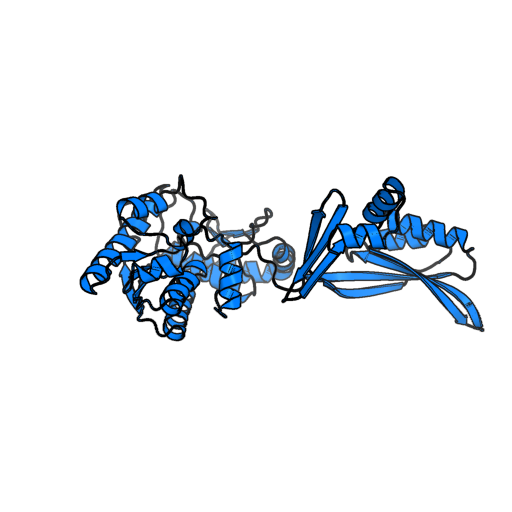 1
ATOM 2658 C C . THR A 1 348 ? -6.723 -11.590 -22.748 1.00 77.75 348 THR A C 1
ATOM 2660 O O . THR A 1 348 ? -6.202 -11.333 -23.835 1.00 77.75 348 THR A O 1
ATOM 2663 N N . GLN A 1 349 ? -7.588 -12.592 -22.605 1.00 80.38 349 GLN A N 1
ATOM 2664 C CA . GLN A 1 349 ? -8.163 -13.302 -23.745 1.00 80.38 349 GLN A CA 1
ATOM 2665 C C . GLN A 1 349 ? -9.684 -13.165 -23.754 1.00 80.38 349 GLN A C 1
ATOM 2667 O O . GLN A 1 349 ? -10.320 -13.254 -22.705 1.00 80.38 349 GLN A O 1
ATOM 2672 N N . ARG A 1 350 ? -10.254 -12.982 -24.948 1.00 79.69 350 ARG A N 1
ATOM 2673 C CA . ARG A 1 350 ? -11.697 -12.965 -25.210 1.00 79.69 350 ARG A CA 1
ATOM 2674 C C . ARG A 1 350 ? -11.959 -13.846 -26.431 1.00 79.69 350 ARG A C 1
ATOM 2676 O O . ARG A 1 350 ? -11.410 -13.585 -27.495 1.00 79.69 350 ARG A O 1
ATOM 2683 N N . ASP A 1 351 ? -12.709 -14.930 -26.247 1.00 81.44 351 ASP A N 1
ATOM 2684 C CA . ASP A 1 351 ? -13.040 -15.921 -27.289 1.00 81.44 351 ASP A CA 1
ATOM 2685 C C . ASP A 1 351 ? -11.835 -16.476 -28.073 1.00 81.44 351 ASP A C 1
ATOM 2687 O O . ASP A 1 351 ? -11.910 -16.753 -29.273 1.00 81.44 351 ASP A O 1
ATOM 2691 N N . GLY A 1 352 ? -10.705 -16.653 -27.380 1.00 79.94 352 GLY A N 1
ATOM 2692 C CA . GLY A 1 352 ? -9.450 -17.151 -27.955 1.00 79.94 352 GLY A CA 1
ATOM 2693 C C . GLY A 1 352 ? -8.611 -16.093 -28.679 1.00 79.94 352 GLY A C 1
ATOM 2694 O O . GLY A 1 352 ? -7.568 -16.429 -29.225 1.00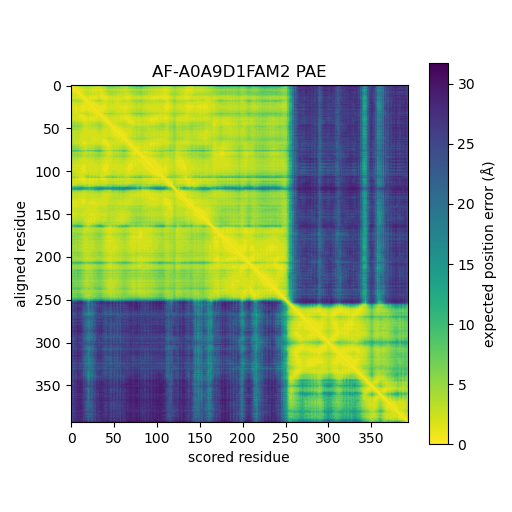 79.94 352 GLY A O 1
ATOM 2695 N N . ILE A 1 353 ? -9.030 -14.825 -28.670 1.00 85.19 353 ILE A N 1
ATOM 2696 C CA . ILE A 1 353 ? -8.263 -13.691 -29.196 1.00 85.19 353 ILE A CA 1
ATOM 2697 C C . ILE A 1 353 ? -7.632 -12.938 -28.033 1.00 85.19 353 ILE A C 1
ATOM 2699 O O . ILE A 1 353 ? -8.301 -12.602 -27.050 1.00 85.19 353 ILE A O 1
ATOM 2703 N N . ARG A 1 354 ? -6.336 -12.646 -28.133 1.00 85.56 354 ARG A N 1
ATOM 2704 C CA . ARG A 1 354 ? -5.646 -11.811 -27.151 1.00 85.56 354 ARG A CA 1
ATOM 2705 C C . ARG A 1 354 ? -6.095 -10.363 -27.276 1.00 85.56 354 ARG A C 1
ATOM 2707 O O . ARG A 1 354 ? -6.196 -9.806 -28.367 1.00 85.56 354 ARG A O 1
ATOM 2714 N N . VAL A 1 355 ? -6.318 -9.733 -26.133 1.00 80.50 355 VAL A N 1
ATOM 2715 C CA . VAL A 1 355 ? -6.774 -8.351 -26.012 1.00 80.50 355 VAL A CA 1
ATOM 2716 C C . VAL A 1 355 ? -5.779 -7.605 -25.145 1.00 80.50 355 VAL A C 1
ATOM 2718 O O . VAL A 1 355 ? -5.581 -7.928 -23.974 1.00 80.50 355 VAL A O 1
ATOM 2721 N N . LYS A 1 356 ? -5.135 -6.597 -25.728 1.00 78.50 356 LYS A N 1
ATOM 2722 C CA . LYS A 1 356 ? -4.306 -5.646 -24.993 1.00 78.50 356 LYS A CA 1
ATOM 2723 C C . LYS A 1 356 ? -5.230 -4.656 -24.296 1.00 78.50 356 LYS A C 1
ATOM 2725 O O . LYS A 1 356 ? -5.843 -3.819 -24.958 1.00 78.50 356 LYS A O 1
ATOM 2730 N N . CYS A 1 357 ? -5.300 -4.747 -22.977 1.00 75.25 357 CYS A N 1
ATOM 2731 C CA . CYS A 1 357 ? -5.961 -3.774 -22.120 1.00 75.25 357 CYS A CA 1
ATOM 2732 C C . CYS A 1 357 ? -4.886 -2.824 -21.587 1.00 75.25 357 CYS A C 1
ATOM 2734 O O . CYS A 1 357 ? -3.865 -3.270 -21.065 1.00 75.25 357 CYS A O 1
ATOM 2736 N N . ALA A 1 358 ? -5.081 -1.520 -21.743 1.00 74.44 358 ALA A N 1
ATOM 2737 C CA . ALA A 1 358 ? -4.173 -0.503 -21.239 1.00 74.44 358 ALA A CA 1
ATOM 2738 C C . ALA A 1 358 ? -4.946 0.530 -20.417 1.00 74.44 358 ALA A C 1
ATOM 2740 O O . ALA A 1 358 ? -5.962 1.043 -20.885 1.00 74.44 358 ALA A O 1
ATOM 2741 N N . GLY A 1 359 ? -4.465 0.831 -19.212 1.00 63.16 359 GLY A N 1
ATOM 2742 C CA . GLY A 1 359 ? -5.146 1.704 -18.262 1.00 63.16 359 GLY A CA 1
ATOM 2743 C C . GLY A 1 359 ? -4.203 2.599 -17.459 1.00 63.16 359 GLY A C 1
ATOM 2744 O O . GLY A 1 359 ? -3.025 2.277 -17.290 1.00 63.16 359 GLY A O 1
ATOM 2745 N N . GLY A 1 360 ? -4.725 3.732 -16.996 1.00 60.00 360 GLY A N 1
ATOM 2746 C CA . GLY A 1 360 ? -4.046 4.658 -16.086 1.00 60.00 360 GLY A CA 1
ATOM 2747 C C . GLY A 1 360 ? -4.700 6.039 -16.092 1.00 60.00 360 GLY A C 1
ATOM 2748 O O . GLY A 1 360 ? -5.013 6.563 -17.160 1.00 60.00 360 GLY A O 1
ATOM 2749 N N . ASP A 1 361 ? -4.926 6.608 -14.908 1.00 57.25 361 ASP A N 1
ATOM 2750 C CA . ASP A 1 361 ? -5.480 7.954 -14.703 1.00 57.25 361 ASP A CA 1
ATOM 2751 C C . ASP A 1 361 ? -6.811 8.214 -15.438 1.00 57.25 361 ASP A C 1
ATOM 2753 O O . ASP A 1 361 ? -6.988 9.181 -16.174 1.00 57.25 361 ASP A O 1
ATOM 2757 N N . GLY A 1 362 ? -7.762 7.285 -15.295 1.00 50.69 362 GLY A N 1
ATOM 2758 C CA . GLY A 1 362 ? -9.081 7.388 -15.934 1.00 50.69 362 GLY A CA 1
ATOM 2759 C C . GLY A 1 362 ? -9.091 7.119 -17.446 1.00 50.69 362 GLY A C 1
ATOM 2760 O O . GLY A 1 362 ? -10.158 7.118 -18.059 1.00 50.69 362 GLY A O 1
ATOM 2761 N N . ILE A 1 363 ? -7.936 6.837 -18.057 1.00 62.69 363 ILE A N 1
ATOM 2762 C CA . ILE A 1 363 ? -7.834 6.392 -19.449 1.00 62.69 363 ILE A CA 1
ATOM 2763 C C . ILE A 1 363 ? -7.901 4.867 -19.481 1.00 62.69 363 ILE A C 1
ATOM 2765 O O . ILE A 1 363 ? -7.117 4.200 -18.812 1.00 62.69 363 ILE A O 1
ATOM 2769 N N . ALA A 1 364 ? -8.792 4.320 -20.310 1.00 64.81 364 ALA A N 1
ATOM 2770 C CA . ALA A 1 364 ? -8.875 2.893 -20.608 1.00 64.81 364 ALA A CA 1
ATOM 2771 C C . ALA A 1 364 ? -8.889 2.672 -22.124 1.00 64.81 364 ALA A C 1
ATOM 2773 O O . ALA A 1 364 ? -9.596 3.358 -22.865 1.00 64.81 364 ALA A O 1
ATOM 2774 N N . LYS A 1 365 ? -8.078 1.725 -22.596 1.00 74.19 365 LYS A N 1
ATOM 2775 C CA . LYS A 1 365 ? -7.997 1.325 -24.002 1.00 74.19 365 LYS A CA 1
ATOM 2776 C C . LYS A 1 365 ? -7.995 -0.189 -24.090 1.00 74.19 365 LYS A C 1
ATOM 2778 O O . LYS A 1 365 ? -7.206 -0.845 -23.417 1.00 74.19 365 LYS A O 1
ATOM 2783 N N . GLU A 1 366 ? -8.813 -0.726 -24.979 1.00 80.50 366 GLU A N 1
ATOM 2784 C CA . GLU A 1 366 ? -8.765 -2.133 -25.356 1.00 80.50 366 GLU A CA 1
ATOM 2785 C C . GLU A 1 366 ? -8.462 -2.241 -26.842 1.00 80.50 366 GLU A C 1
ATOM 2787 O O . GLU A 1 366 ? -8.986 -1.486 -27.663 1.00 80.50 366 GLU A O 1
ATOM 2792 N N . LYS A 1 367 ? -7.576 -3.168 -27.196 1.00 83.31 367 LYS A N 1
ATOM 2793 C CA . LYS A 1 367 ? -7.280 -3.478 -28.589 1.00 83.31 367 LYS A CA 1
ATOM 2794 C C . LYS A 1 367 ? -7.016 -4.967 -28.733 1.00 83.31 367 LYS A C 1
ATOM 2796 O O . LYS A 1 367 ? -6.056 -5.484 -28.166 1.00 83.31 367 LYS A O 1
ATOM 2801 N N . ALA A 1 368 ? -7.850 -5.640 -29.516 1.00 86.44 368 ALA A N 1
ATOM 2802 C CA . ALA A 1 368 ? -7.600 -7.015 -29.923 1.00 86.44 368 ALA A CA 1
ATOM 2803 C C . ALA A 1 368 ? -6.315 -7.113 -30.767 1.00 86.44 368 ALA A C 1
ATOM 2805 O O . ALA A 1 368 ? -6.023 -6.234 -31.588 1.00 86.44 368 ALA A O 1
ATOM 2806 N N . GLU A 1 369 ? -5.542 -8.174 -30.545 1.00 87.69 369 GLU A N 1
ATOM 2807 C CA . GLU A 1 369 ? -4.330 -8.458 -31.304 1.00 87.69 369 GLU A CA 1
ATOM 2808 C C . GLU A 1 369 ? -4.670 -8.717 -32.766 1.00 87.69 369 GLU A C 1
ATOM 2810 O O . GLU A 1 369 ? -5.579 -9.474 -33.101 1.00 87.69 369 GLU A O 1
ATOM 2815 N N . PHE A 1 370 ? -3.927 -8.058 -33.652 1.00 87.56 370 PHE A N 1
ATOM 2816 C CA . PHE A 1 370 ? -4.225 -8.095 -35.077 1.00 87.56 370 PHE A CA 1
ATOM 2817 C C . PHE A 1 370 ? -4.051 -9.496 -35.672 1.00 87.56 370 PHE A C 1
ATOM 2819 O O . PHE A 1 370 ? -4.903 -9.916 -36.446 1.00 87.56 370 PHE A O 1
ATOM 2826 N N . ASN A 1 371 ? -2.984 -10.211 -35.299 1.00 86.62 371 ASN A N 1
ATOM 2827 C CA . ASN A 1 371 ? -2.702 -11.540 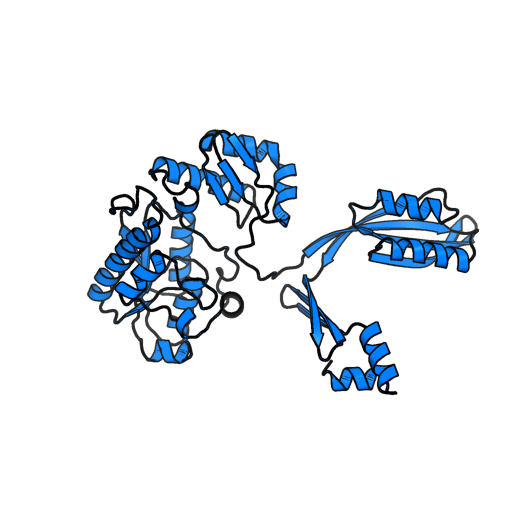-35.846 1.00 86.62 371 ASN A CA 1
ATOM 2828 C C . ASN A 1 371 ? -3.807 -12.536 -35.472 1.00 86.62 371 ASN A C 1
ATOM 2830 O O . ASN A 1 371 ? -4.320 -13.214 -36.349 1.00 86.62 371 ASN A O 1
ATOM 2834 N N . ASP A 1 372 ? -4.255 -12.526 -34.216 1.00 89.94 372 ASP A N 1
ATOM 2835 C CA . ASP A 1 372 ? -5.344 -13.385 -33.738 1.00 89.94 372 ASP A CA 1
ATOM 2836 C C . ASP A 1 372 ? -6.673 -13.058 -34.450 1.00 89.94 372 ASP A C 1
ATOM 2838 O O . ASP A 1 372 ? -7.422 -13.955 -34.836 1.00 89.94 372 ASP A O 1
ATOM 2842 N N . LEU A 1 373 ? -6.965 -11.766 -34.674 1.00 88.94 373 LEU A N 1
ATOM 2843 C CA . LEU A 1 373 ? -8.128 -11.347 -35.467 1.00 88.94 373 LEU A CA 1
ATOM 2844 C C . LEU A 1 373 ? -8.032 -11.821 -36.924 1.00 88.94 373 LEU A C 1
ATOM 2846 O O . LEU A 1 373 ? -9.046 -12.206 -37.504 1.00 88.94 373 LEU A O 1
ATOM 2850 N N . ALA A 1 374 ? -6.842 -11.750 -37.523 1.00 89.12 374 ALA A N 1
ATOM 2851 C CA . ALA A 1 374 ? -6.608 -12.146 -38.906 1.00 89.12 374 ALA A CA 1
ATOM 2852 C C . ALA A 1 374 ? -6.719 -13.663 -39.084 1.00 89.12 374 ALA A C 1
ATOM 2854 O O . ALA A 1 374 ? -7.419 -14.105 -39.992 1.00 89.12 374 ALA A O 1
ATOM 2855 N N . GLU A 1 375 ? -6.113 -14.449 -38.192 1.00 90.81 375 GLU A N 1
ATOM 2856 C CA . GLU A 1 375 ? -6.244 -15.909 -38.167 1.00 90.81 375 GLU A CA 1
ATOM 2857 C C . GLU A 1 375 ? -7.715 -16.315 -38.050 1.00 90.81 375 GLU A C 1
ATOM 2859 O O . GLU A 1 375 ? -8.216 -17.069 -38.884 1.00 90.81 375 GLU A O 1
ATOM 2864 N N . ARG A 1 376 ? -8.455 -15.716 -37.108 1.00 89.25 376 ARG A N 1
ATOM 2865 C CA . ARG A 1 376 ? -9.886 -15.997 -36.947 1.00 89.25 376 ARG A CA 1
ATOM 2866 C C . ARG A 1 376 ? -10.707 -15.629 -38.184 1.00 89.25 376 ARG A C 1
ATOM 2868 O O . ARG A 1 376 ? -11.601 -16.380 -38.569 1.00 89.25 376 ARG A O 1
ATOM 2875 N N . ALA A 1 377 ? -10.422 -14.484 -38.800 1.00 91.00 377 ALA A N 1
ATOM 2876 C CA . ALA A 1 377 ? -11.101 -14.048 -40.019 1.00 91.00 377 ALA A CA 1
ATOM 2877 C C . ALA A 1 377 ? -10.865 -15.029 -41.180 1.00 91.00 377 ALA A C 1
ATOM 2879 O O . ALA A 1 377 ? -11.795 -15.337 -41.925 1.00 91.00 377 ALA A O 1
ATOM 2880 N N . MET A 1 378 ? -9.646 -15.569 -41.299 1.00 90.69 378 MET A N 1
ATOM 2881 C CA . MET A 1 378 ? -9.307 -16.590 -42.295 1.00 90.69 378 MET A CA 1
ATOM 2882 C C . MET A 1 378 ? -10.016 -17.920 -42.014 1.00 90.69 378 MET A C 1
ATOM 2884 O O . MET A 1 378 ? -10.592 -18.498 -42.932 1.00 90.69 378 MET A O 1
ATOM 2888 N N . GLU A 1 379 ? -10.034 -18.382 -40.760 1.00 90.88 379 GLU A N 1
ATOM 2889 C CA . GLU A 1 379 ? -10.731 -19.613 -40.353 1.00 90.88 379 GLU A CA 1
ATOM 2890 C C . GLU A 1 379 ? -12.241 -19.552 -40.615 1.00 90.88 379 GLU A C 1
ATOM 2892 O O . GLU A 1 379 ? -12.851 -20.537 -41.028 1.00 90.88 379 GLU A O 1
ATOM 2897 N N . GLN A 1 380 ? -12.852 -18.390 -40.376 1.00 89.94 380 GLN A N 1
ATOM 2898 C CA . GLN A 1 380 ? -14.292 -18.177 -40.528 1.00 89.94 380 GLN A CA 1
ATOM 2899 C C . GLN A 1 380 ? -14.693 -17.681 -41.921 1.00 89.94 380 GLN A C 1
ATOM 2901 O O . GLN A 1 380 ? -15.885 -17.513 -42.182 1.00 89.94 380 GLN A O 1
ATOM 2906 N N . ASN A 1 381 ? -13.718 -17.457 -42.809 1.00 93.12 381 ASN A N 1
ATOM 2907 C CA . ASN A 1 381 ? -13.910 -16.884 -44.139 1.00 93.12 381 ASN A CA 1
ATOM 2908 C C . ASN A 1 381 ? -14.772 -15.603 -44.112 1.00 93.12 381 ASN A C 1
ATOM 2910 O O . ASN A 1 381 ? -15.732 -15.457 -44.871 1.00 93.12 381 ASN A O 1
ATOM 2914 N N . CYS A 1 382 ? -14.443 -14.691 -43.198 1.00 92.69 382 CYS A N 1
ATOM 2915 C CA . CYS A 1 382 ? -15.135 -13.420 -43.008 1.00 92.69 382 CYS A CA 1
ATOM 2916 C C . CYS A 1 382 ? -14.139 -12.255 -42.932 1.00 92.69 382 CYS A C 1
ATOM 2918 O O . CYS A 1 382 ? -12.920 -12.423 -42.971 1.00 92.69 382 CYS A O 1
ATOM 2920 N N . THR A 1 383 ? -14.650 -11.031 -42.870 1.00 91.44 383 THR A N 1
ATOM 2921 C CA . THR A 1 383 ? -13.832 -9.822 -42.772 1.00 91.44 383 THR A CA 1
ATOM 2922 C C . THR A 1 383 ? -13.398 -9.548 -41.330 1.00 91.44 383 THR A C 1
ATOM 2924 O O . THR A 1 383 ? -14.104 -9.847 -40.368 1.00 91.44 383 THR A O 1
ATOM 2927 N N . LEU A 1 384 ? -12.272 -8.845 -41.156 1.00 88.69 384 LEU A N 1
ATOM 2928 C CA . LEU A 1 384 ? -11.836 -8.348 -39.840 1.00 88.69 384 LEU A CA 1
ATOM 2929 C C . LEU A 1 384 ? -12.909 -7.497 -39.134 1.00 88.69 384 LEU A C 1
ATOM 2931 O O . LEU A 1 384 ? -12.953 -7.453 -37.906 1.00 88.69 384 LEU A O 1
ATOM 2935 N N . ALA A 1 385 ? -13.748 -6.788 -39.897 1.00 88.00 385 ALA A N 1
ATOM 2936 C CA . ALA A 1 385 ? -14.832 -5.975 -39.350 1.00 88.00 385 ALA A CA 1
ATOM 2937 C C . ALA A 1 385 ? -15.938 -6.845 -38.735 1.00 88.00 385 ALA A C 1
ATOM 2939 O O . ALA A 1 385 ? -16.449 -6.514 -37.667 1.00 88.00 385 ALA A O 1
ATOM 2940 N N . GLU A 1 386 ? -16.268 -7.970 -39.370 1.00 86.81 386 GLU A N 1
ATOM 2941 C CA . GLU A 1 386 ? -17.249 -8.932 -38.859 1.00 86.81 386 GLU A CA 1
ATOM 2942 C C . GLU A 1 386 ? -16.746 -9.617 -37.585 1.00 86.81 386 GLU A C 1
ATOM 2944 O O . GLU A 1 386 ? -17.489 -9.663 -36.605 1.00 86.81 386 GLU A O 1
ATOM 2949 N N . VAL A 1 387 ? -15.469 -10.023 -37.542 1.00 85.94 387 VAL A N 1
ATOM 2950 C CA . VAL A 1 387 ? -14.847 -10.592 -36.329 1.00 85.94 387 VAL A CA 1
ATOM 2951 C C . VAL A 1 387 ? -14.831 -9.582 -35.174 1.00 85.94 387 VAL A C 1
ATOM 2953 O O . VAL A 1 387 ? -15.180 -9.918 -34.043 1.00 85.94 387 VAL A O 1
ATOM 2956 N N . ARG A 1 388 ? -14.476 -8.313 -35.426 1.00 85.38 388 ARG A N 1
ATOM 2957 C CA . ARG A 1 388 ? -14.515 -7.266 -34.382 1.00 85.38 388 ARG A CA 1
ATOM 2958 C C . ARG A 1 388 ? -15.929 -7.045 -33.851 1.00 85.38 388 ARG A C 1
ATOM 2960 O O . ARG A 1 388 ? -16.121 -6.983 -32.639 1.00 85.38 388 ARG A O 1
ATOM 2967 N N . LYS A 1 389 ? -16.918 -7.000 -34.750 1.00 84.81 389 LYS A N 1
ATOM 2968 C CA . LYS A 1 389 ? -18.328 -6.816 -34.395 1.00 84.81 389 LYS A CA 1
ATOM 2969 C C . LYS A 1 389 ? -18.865 -7.971 -33.546 1.00 84.81 389 LYS A C 1
ATOM 2971 O O . LYS A 1 389 ? -19.616 -7.711 -32.611 1.00 84.81 389 LYS A O 1
ATOM 2976 N N . SER A 1 390 ? -18.471 -9.217 -33.825 1.00 80.12 390 SER A N 1
ATOM 2977 C CA . SER A 1 390 ? -18.879 -10.374 -33.011 1.00 80.12 390 SER A CA 1
ATOM 2978 C C . SER A 1 390 ? -18.285 -10.377 -31.600 1.00 80.12 390 SER A C 1
ATOM 2980 O O . SER A 1 390 ? -18.855 -10.992 -30.710 1.00 80.12 390 SER A O 1
ATOM 2982 N N . LEU A 1 391 ? -17.168 -9.676 -31.386 1.00 73.19 391 LEU A N 1
ATOM 2983 C CA . LEU A 1 391 ? -16.449 -9.612 -30.106 1.00 73.19 391 LEU A CA 1
ATOM 2984 C C . LEU A 1 391 ? -16.779 -8.358 -29.281 1.00 73.19 391 LEU A C 1
ATOM 2986 O O . LEU A 1 391 ? -16.161 -8.126 -28.237 1.00 73.19 391 LEU A O 1
ATOM 2990 N N . HIS A 1 392 ? -17.729 -7.546 -29.761 1.00 71.62 392 HIS A N 1
ATOM 2991 C CA . HIS A 1 392 ? -18.109 -6.259 -29.176 1.00 71.62 392 HIS A CA 1
ATOM 2992 C C . HIS A 1 392 ? -16.920 -5.292 -28.987 1.00 71.62 392 HIS A C 1
ATOM 2994 O O . HIS A 1 392 ? -16.850 -4.595 -27.974 1.00 71.62 392 HIS A O 1
ATOM 3000 N N . PHE A 1 393 ? -15.989 -5.271 -29.951 1.00 61.66 393 PHE A N 1
ATOM 3001 C CA . PHE A 1 393 ? -14.899 -4.287 -30.027 1.00 61.66 393 PHE A CA 1
ATOM 3002 C C . PHE A 1 393 ? -15.256 -3.047 -30.839 1.00 61.66 393 PHE A C 1
ATOM 3004 O O . PHE A 1 393 ? -16.032 -3.174 -31.816 1.00 61.66 393 PHE A O 1
#

pLDDT: mean 90.32, std 9.5, range [44.25, 98.62]

Organism: NCBI:txid2840707